Protein 1XD5 (pdb70)

Organism: NCBI:txid91201

Solvent-accessible surface area: 19897 Å² total; per-residue (Å²): 106,21,84,11,80,15,55,113,76,23,95,53,40,23,33,1,47,30,76,35,41,63,0,30,0,28,94,21,0,7,0,4,0,44,26,102,143,87,23,13,53,48,20,50,7,34,66,141,22,72,33,0,22,0,69,1,42,75,35,0,17,0,6,0,41,4,56,109,142,74,41,54,29,15,114,22,86,118,120,112,34,118,12,43,0,0,0,4,85,4,26,20,0,3,0,4,24,120,72,40,80,60,28,41,17,11,143,10,51,58,44,63,106,21,84,11,75,12,52,111,84,25,97,42,42,22,34,1,46,27,79,35,40,64,0,30,0,24,110,21,0,6,0,5,0,42,25,103,143,90,24,14,54,50,22,48,8,35,68,139,26,88,41,0,20,0,72,1,41,74,34,0,16,0,4,0,39,19,56,90,159,67,47,51,25,14,115,18,86,108,145,111,35,104,10,41,0,0,0,6,84,6,27,20,0,3,0,4,26,119,67,28,66,61,34,45,13,12,147,10,48,57,43,69,90,48,98,11,72,13,54,108,80,20,92,49,21,4,3,2,28,21,28,2,22,2,0,16,0,33,111,56,0,14,0,5,0,13,24,19,10,147,60,40,55,47,22,38,12,73,67,139,22,86,44,0,26,0,71,1,42,68,27,0,17,0,7,0,42,21,66,116,151,58,44,51,33,14,124,11,105,107,143,116,26,106,10,25,0,22,0,36,161,59,33,20,0,4,0,39,30,118,81,92,86,66,32,46,18,12,147,12,80,67,130,80,46,96,11,65,15,49,106,74,20,92,48,20,5,2,2,26,20,32,1,20,1,0,17,0,31,104,63,0,13,0,5,0,14,26,19,12,145,60,39,55,47,20,54,18,78,68,117,47,80,45,0,25,0,78,1,41,78,27,0,16,0,6,0,44,17,63,118,158,62,38,51,34,14,124,12,105,97,140,127,32,98,12,35,0,32,0,40,195,59,30,19,0,3,0,37,31,114,84,105,77,67,33,44,16,12,146,12,83,120

CATH classification: 2.90.10.10

Nearest PDB structures (foldseek):
  1xd5-assembly1_A  TM=1.009E+00  e=1.460E-22  Gastrodia elata
  1xd6-assembly1_A  TM=9.966E-01  e=3.045E-19  Gastrodia elata
  8a9m-assembly1_A  TM=9.012E-01  e=3.706E-13  Hippeastrum hybrid cultivar
  1msa-assembly1_C  TM=8.958E-01  e=1.061E-12  Galanthus nivalis
  3dzw-assembly1_A  TM=8.956E-01  e=1.186E-12  Narcissus pseudonarcissus

Radius of gyration: 29.49 Å; Cα contacts (8 Å, |Δi|>4): 1255; chains: 4; bounding box: 64×42×99 Å

B-factor: mean 20.26, std 9.6, range [5.6, 53.27]

Sequence (445 aa):
SDRLNSGHQLDTGGSLAEGGYLFIIQNDCNLVLYDNNRAVWASGTNGKASGCVLKMQNDGNLVIYSGSRAIWASNTNRQNGNYYLILQRDRNVVIYDNSNNAIWATHTNVGNSDRLNSGHQLDTGGSLAEGGYLFIIQNDCNLVLYDNNRAVWASGTNGKASGCVLKMQNDGNLVIYSGSRAIWASNTNRQNGNYYLILQRDRNVVIYDNSNNAIWATHTNVGNSDRLNSGHQLDTGGSLAEGGYLFIIQNDCNLVLYDNNRAVWASGTNGKASGCVLKMQNDGNLVIYSGSRAIWASNTNRQNGNYYLILQRDRNVVIYDNSNNAIWATHTNVGSDRLNSGHQLDTGGSLAEGGYLFIIQNDCNLVLYDNNRAVWASGTNGKASGCVLKMQNDGNLVIYSGSRAIWASNTNRQNGNYYLILQRDRNVVIYDNSNNAIWATHTNV

Structure (mmCIF, N/CA/C/O backbone):
data_1XD5
#
_entry.id   1XD5
#
_cell.length_a   61.087
_cell.length_b   91.488
_cell.length_c   81.132
_cell.angle_alpha   90.00
_cell.angle_beta   90.00
_cell.angle_gamma   90.00
#
_symmetry.space_group_name_H-M   'P 21 21 2'
#
loop_
_entity.id
_entity.type
_entity.pdbx_description
1 polymer 'antifungal protein GAFP-1'
2 non-polymer 'SULFATE ION'
3 water water
#
loop_
_atom_site.group_PDB
_atom_site.id
_atom_site.type_symbol
_atom_site.label_atom_id
_atom_site.label_alt_id
_atom_site.label_comp_id
_atom_site.label_asym_id
_atom_site.label_entity_id
_atom_site.label_seq_id
_atom_site.pdbx_PDB_ins_code
_atom_site.Cartn_x
_atom_site.Cartn_y
_atom_site.Cartn_z
_atom_site.occupancy
_atom_site.B_iso_or_equiv
_atom_site.auth_seq_id
_atom_site.auth_comp_id
_atom_site.auth_asym_id
_atom_site.auth_atom_id
_atom_site.pdbx_PDB_model_num
ATOM 1 N N . SER A 1 1 ? 19.911 -1.772 14.959 1.00 14.50 1 SER A N 1
ATOM 2 C CA . SER A 1 1 ? 20.623 -1.010 16.017 1.00 14.74 1 SER A CA 1
ATOM 3 C C . SER A 1 1 ? 19.715 0.088 16.556 1.00 13.87 1 SER A C 1
ATOM 4 O O . SER A 1 1 ? 18.688 0.394 15.959 1.00 13.59 1 SER A O 1
ATOM 7 N N . ASP A 1 2 ? 20.097 0.669 17.684 1.00 13.39 2 ASP A N 1
ATOM 8 C CA . ASP A 1 2 ? 19.359 1.783 18.264 1.00 13.22 2 ASP A CA 1
ATOM 9 C C . ASP A 1 2 ? 19.970 3.134 17.927 1.00 12.91 2 ASP A C 1
ATOM 10 O O . ASP A 1 2 ? 19.463 4.175 18.344 1.00 12.69 2 ASP A O 1
ATOM 15 N N . ARG A 1 3 ? 21.066 3.129 17.175 1.00 13.38 3 ARG A N 1
ATOM 16 C CA . ARG A 1 3 ? 21.738 4.384 16.870 1.00 13.45 3 ARG A CA 1
ATOM 17 C C . ARG A 1 3 ? 22.361 4.431 15.484 1.00 13.25 3 ARG A C 1
ATOM 18 O O . ARG A 1 3 ? 22.677 3.395 14.887 1.00 13.16 3 ARG A O 1
ATOM 26 N N . LEU A 1 4 ? 22.502 5.649 14.970 1.00 12.91 4 LEU A N 1
ATOM 27 C CA . LEU A 1 4 ? 23.105 5.878 13.666 1.00 12.85 4 LEU A CA 1
ATOM 28 C C . LEU A 1 4 ? 24.189 6.925 13.859 1.00 12.97 4 LEU A C 1
ATOM 29 O O . LEU A 1 4 ? 23.902 8.030 14.317 1.00 12.74 4 LEU A O 1
ATOM 34 N N . ASN A 1 5 ? 25.429 6.575 13.524 1.00 13.23 5 ASN A N 1
ATOM 35 C CA . ASN A 1 5 ? 26.558 7.490 13.709 1.00 13.55 5 ASN A CA 1
ATOM 36 C C . ASN A 1 5 ? 26.703 8.426 12.518 1.00 12.89 5 ASN A C 1
ATOM 37 O O . ASN A 1 5 ? 26.318 8.074 11.410 1.00 12.19 5 ASN A O 1
ATOM 42 N N . SER A 1 6 ? 27.269 9.613 12.744 1.00 12.95 6 SER A N 1
ATOM 43 C CA . SER A 1 6 ? 27.511 10.557 11.646 1.00 13.03 6 SER A CA 1
ATOM 44 C C . SER A 1 6 ? 28.452 9.955 10.611 1.00 13.13 6 SER A C 1
ATOM 45 O O . SER A 1 6 ? 29.363 9.196 10.950 1.00 12.63 6 SER A O 1
ATOM 48 N N . GLY A 1 7 ? 28.204 10.289 9.350 1.00 12.99 7 GLY A N 1
ATOM 49 C CA . GLY A 1 7 ? 28.933 9.719 8.233 1.00 13.19 7 GLY A CA 1
ATOM 50 C C . GLY A 1 7 ? 28.300 8.431 7.753 1.00 13.68 7 GLY A C 1
ATOM 51 O O . GLY A 1 7 ? 28.805 7.791 6.821 1.00 13.50 7 GLY A O 1
ATOM 52 N N . HIS A 1 8 ? 27.202 8.038 8.401 1.00 13.71 8 HIS A N 1
ATOM 53 C CA . HIS A 1 8 ? 26.483 6.819 8.040 1.00 14.23 8 HIS A CA 1
ATOM 54 C C . HIS A 1 8 ? 25.023 7.121 7.711 1.00 13.63 8 HIS A C 1
ATOM 55 O O . HIS A 1 8 ? 24.514 8.198 8.025 1.00 12.70 8 HIS A O 1
ATOM 62 N N . GLN A 1 9 ? 24.369 6.165 7.065 1.00 13.50 9 GLN A N 1
ATOM 63 C CA . GLN A 1 9 ? 23.002 6.365 6.620 1.00 13.91 9 GLN A CA 1
ATOM 64 C C . GLN A 1 9 ? 22.158 5.130 6.835 1.00 13.60 9 GLN A C 1
ATOM 65 O O . GLN A 1 9 ? 22.678 4.014 6.945 1.00 13.01 9 GLN A O 1
ATOM 71 N N . LEU A 1 10 ? 20.849 5.335 6.930 1.00 13.02 10 LEU A N 1
ATOM 72 C CA . LEU A 1 10 ? 19.938 4.211 6.861 1.00 13.25 10 LEU A CA 1
ATOM 73 C C . LEU A 1 10 ? 19.469 4.132 5.423 1.00 13.32 10 LEU A C 1
ATOM 74 O O . LEU A 1 10 ? 19.064 5.140 4.845 1.00 12.54 10 LEU A O 1
ATOM 79 N N . ASP A 1 11 ? 19.537 2.938 4.845 1.00 13.33 11 ASP A N 1
ATOM 80 C CA . ASP A 1 11 ? 18.996 2.720 3.513 1.00 14.42 11 ASP A CA 1
ATOM 81 C C . ASP A 1 11 ? 17.479 2.680 3.618 1.00 13.70 11 ASP A C 1
ATOM 82 O O . ASP A 1 11 ? 16.922 2.685 4.720 1.00 12.88 11 ASP A O 1
ATOM 87 N N . THR A 1 12 ? 16.813 2.654 2.469 1.00 13.02 12 THR A N 1
ATOM 88 C CA . THR A 1 12 ? 15.357 2.630 2.432 1.00 12.51 12 THR A CA 1
ATOM 89 C C . THR A 1 12 ? 14.791 1.481 3.253 1.00 12.18 12 THR A C 1
ATOM 90 O O . THR A 1 12 ? 15.199 0.343 3.083 1.00 12.14 12 THR A O 1
ATOM 94 N N . GLY A 1 13 ? 13.848 1.795 4.138 1.00 11.84 13 GLY A N 1
ATOM 95 C CA . GLY A 1 13 ? 13.224 0.800 4.995 1.00 11.32 13 GLY A CA 1
ATOM 96 C C . GLY A 1 13 ? 14.075 0.483 6.211 1.00 11.11 13 GLY A C 1
ATOM 97 O O . GLY A 1 13 ? 13.651 -0.270 7.086 1.00 11.27 13 GLY A O 1
ATOM 98 N N . GLY A 1 14 ? 15.276 1.055 6.255 1.00 10.31 14 GLY A N 1
ATOM 99 C CA . GLY A 1 14 ? 16.170 0.914 7.385 1.00 10.01 14 GLY A CA 1
ATOM 100 C C . GLY A 1 14 ? 15.640 1.646 8.597 1.00 9.47 14 GLY A C 1
ATOM 101 O O . GLY A 1 14 ? 14.849 2.569 8.463 1.00 9.72 14 GLY A O 1
ATOM 102 N N . SER A 1 15 ? 16.077 1.235 9.780 1.00 8.92 15 SER A N 1
ATOM 103 C CA . SER A 1 15 ? 15.496 1.760 10.999 1.00 8.86 15 SER A CA 1
ATOM 104 C C . SER A 1 15 ? 16.407 1.688 12.204 1.00 8.60 15 SER A C 1
ATOM 105 O O . SER A 1 15 ? 17.397 0.937 12.240 1.00 8.80 15 SER A O 1
ATOM 108 N N . LEU A 1 16 ? 16.054 2.493 13.194 1.00 8.24 16 LEU A N 1
ATOM 109 C CA . LEU A 1 16 ? 16.546 2.323 14.537 1.00 8.57 16 LEU A CA 1
ATOM 110 C C . LEU A 1 16 ? 15.429 1.632 15.297 1.00 8.56 16 LEU A C 1
ATOM 111 O O . LEU A 1 16 ? 14.252 1.910 15.058 1.00 8.12 16 LEU A O 1
ATOM 116 N N . ALA A 1 17 ? 15.793 0.733 16.197 1.00 8.02 17 ALA A N 1
ATOM 117 C CA . ALA A 1 17 ? 14.804 0.015 16.975 1.00 9.23 17 ALA A CA 1
ATOM 118 C C . ALA A 1 17 ? 15.236 -0.084 18.432 1.00 9.78 17 ALA A C 1
ATOM 119 O O . ALA A 1 17 ? 16.421 -0.236 18.730 1.00 9.29 17 ALA A O 1
ATOM 121 N N . GLU A 1 18 ? 14.264 0.014 19.327 1.00 10.07 18 GLU A N 1
ATOM 122 C CA . GLU A 1 18 ? 14.487 -0.171 20.752 1.00 11.53 18 GLU A CA 1
ATOM 123 C C . GLU A 1 18 ? 13.187 -0.714 21.319 1.00 11.02 18 GLU A C 1
ATOM 124 O O . GLU A 1 18 ? 12.207 0.016 21.436 1.00 10.50 18 GLU A O 1
ATOM 130 N N . GLY A 1 19 ? 13.171 -2.008 21.629 1.00 11.08 19 GLY A N 1
ATOM 131 C CA . GLY A 1 19 ? 11.969 -2.660 22.102 1.00 10.56 19 GLY A CA 1
ATOM 132 C C . GLY A 1 19 ? 10.853 -2.496 21.095 1.00 10.22 19 GLY A C 1
ATOM 133 O O . GLY A 1 19 ? 11.015 -2.864 19.937 1.00 10.64 19 GLY A O 1
ATOM 134 N N . GLY A 1 20 ? 9.734 -1.923 21.534 1.00 9.79 20 GLY A N 1
ATOM 135 C CA . GLY A 1 20 ? 8.585 -1.695 20.671 1.00 9.35 20 GLY A CA 1
ATOM 136 C C . GLY A 1 20 ? 8.639 -0.392 19.888 1.00 9.58 20 GLY A C 1
ATOM 137 O O . GLY A 1 20 ? 7.678 -0.042 19.201 1.00 9.12 20 GLY A O 1
ATOM 138 N N . TYR A 1 21 ? 9.750 0.341 20.008 1.00 9.29 21 TYR A N 1
ATOM 139 C CA . TYR A 1 21 ? 9.912 1.597 19.278 1.00 9.23 21 TYR A CA 1
ATOM 140 C C . TYR A 1 21 ? 10.679 1.394 17.989 1.00 9.54 21 TYR A C 1
ATOM 141 O O . TYR A 1 21 ? 11.708 0.709 17.952 1.00 9.33 21 TYR A O 1
ATOM 150 N N . LEU A 1 22 ? 10.171 2.015 16.928 1.00 9.82 22 LEU A N 1
ATOM 151 C CA . LEU A 1 22 ? 10.743 1.865 15.607 1.00 9.65 22 LEU A CA 1
ATOM 152 C C . LEU A 1 22 ? 10.809 3.228 14.952 1.00 9.10 22 LEU A C 1
ATOM 153 O O . LEU A 1 22 ? 9.783 3.888 14.801 1.00 8.98 22 LEU A O 1
ATOM 158 N N . PHE A 1 23 ? 12.012 3.634 14.557 1.00 8.50 23 PHE A N 1
ATOM 159 C CA . PHE A 1 23 ? 12.215 4.906 13.868 1.00 8.37 23 PHE A CA 1
ATOM 160 C C . PHE A 1 23 ? 12.727 4.557 12.490 1.00 8.24 23 PHE A C 1
ATOM 161 O O . PHE A 1 23 ? 13.867 4.102 12.339 1.00 7.42 23 PHE A O 1
ATOM 169 N N . ILE A 1 24 ? 11.877 4.762 11.489 1.00 8.09 24 ILE A N 1
ATOM 170 C CA . ILE A 1 24 ? 12.102 4.165 10.181 1.00 8.17 24 ILE A CA 1
ATOM 171 C C . ILE A 1 24 ? 11.985 5.180 9.036 1.00 8.09 24 ILE A C 1
ATOM 172 O O . ILE A 1 24 ? 11.081 6.012 9.008 1.00 7.87 24 ILE A O 1
ATOM 177 N N . ILE A 1 25 ? 12.928 5.116 8.101 1.00 8.61 25 ILE A N 1
ATOM 178 C CA . ILE A 1 25 ? 12.784 5.878 6.863 1.00 8.69 25 ILE A CA 1
ATOM 179 C C . ILE A 1 25 ? 12.096 4.982 5.829 1.00 9.01 25 ILE A C 1
ATOM 180 O O . ILE A 1 25 ? 12.632 3.958 5.40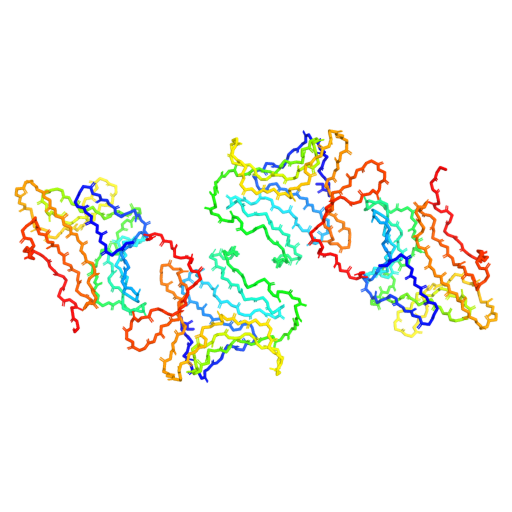0 1.00 8.98 25 ILE A O 1
ATOM 185 N N . GLN A 1 26 ? 10.882 5.359 5.460 1.00 8.75 26 GLN A N 1
ATOM 186 C CA . GLN A 1 26 ? 10.044 4.488 4.660 1.00 9.20 26 GLN A CA 1
ATOM 187 C C . GLN A 1 26 ? 10.266 4.673 3.177 1.00 9.33 26 GLN A C 1
ATOM 188 O O . GLN A 1 26 ? 10.806 5.692 2.738 1.00 8.73 26 GLN A O 1
ATOM 194 N N . ASN A 1 27 ? 9.837 3.671 2.413 1.00 9.42 27 ASN A N 1
ATOM 195 C CA . ASN A 1 27 ? 9.854 3.742 0.962 1.00 10.45 27 ASN A CA 1
ATOM 196 C C . ASN A 1 27 ? 9.015 4.897 0.404 1.00 10.06 27 ASN A C 1
ATOM 197 O O . ASN A 1 27 ? 9.267 5.360 -0.708 1.00 9.69 27 ASN A O 1
ATOM 202 N N . ASP A 1 28 ? 8.021 5.353 1.166 1.00 9.9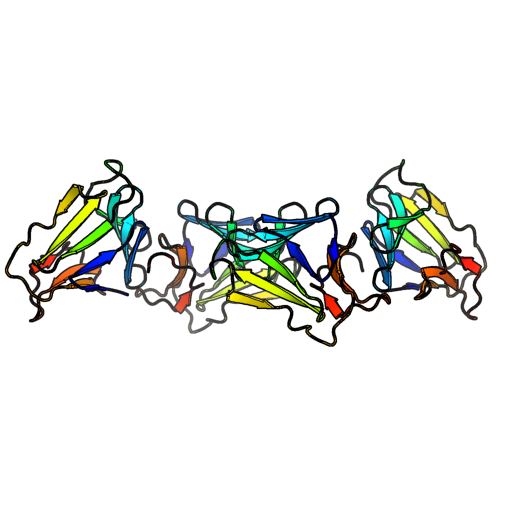3 28 ASP A N 1
ATOM 203 C CA . ASP A 1 28 ? 7.228 6.506 0.734 1.00 9.82 28 ASP A CA 1
ATOM 204 C C . ASP A 1 28 ? 7.896 7.842 1.105 1.00 9.93 28 ASP A C 1
ATOM 205 O O . ASP A 1 28 ? 7.309 8.911 0.900 1.00 8.96 28 ASP A O 1
ATOM 210 N N . CYS A 1 29 ? 9.119 7.758 1.640 1.00 9.67 29 CYS A N 1
ATOM 211 C CA . CYS A 1 29 ? 9.931 8.916 2.057 1.00 10.49 29 CYS A CA 1
ATOM 212 C C . CYS A 1 29 ? 9.477 9.625 3.336 1.00 9.80 29 CYS A C 1
ATOM 213 O O . CYS A 1 29 ? 9.999 10.693 3.682 1.00 9.69 29 CYS A O 1
ATOM 216 N N . ASN A 1 30 ? 8.520 9.027 4.044 1.00 8.94 30 ASN A N 1
ATOM 217 C CA . ASN A 1 30 ? 8.135 9.516 5.360 1.00 8.68 30 ASN A CA 1
ATOM 218 C C . ASN A 1 30 ? 9.105 8.968 6.385 1.00 8.84 30 ASN A C 1
ATOM 219 O O . ASN A 1 30 ? 9.445 7.783 6.349 1.00 9.68 30 ASN A O 1
ATOM 224 N N . LEU A 1 31 ? 9.561 9.826 7.289 1.00 8.62 31 LEU A N 1
ATOM 225 C CA . LEU A 1 31 ? 10.377 9.396 8.410 1.00 8.67 31 LEU A CA 1
ATOM 226 C C . LEU A 1 31 ? 9.436 9.310 9.610 1.00 8.72 31 LEU A C 1
ATOM 227 O O . LEU A 1 31 ? 8.826 10.307 9.996 1.00 8.78 31 LEU A O 1
ATOM 232 N N . VAL A 1 32 ? 9.285 8.116 10.174 1.00 8.36 32 VAL A N 1
ATOM 233 C CA . VAL A 1 32 ? 8.229 7.885 11.156 1.00 8.93 32 VAL A CA 1
ATOM 234 C C . VAL A 1 32 ? 8.720 7.177 12.415 1.00 9.13 32 VAL A C 1
ATOM 235 O O . VAL A 1 32 ? 9.489 6.220 12.342 1.00 9.46 32 VAL A O 1
ATOM 239 N N . LEU A 1 33 ? 8.250 7.659 13.563 1.00 9.24 33 LEU A N 1
ATOM 240 C CA . LEU A 1 33 ? 8.415 6.951 14.821 1.00 8.99 33 LEU A CA 1
ATOM 241 C C . LEU A 1 33 ? 7.144 6.159 15.151 1.00 9.30 33 LEU A C 1
ATOM 242 O O . LEU A 1 33 ? 6.057 6.737 15.288 1.00 9.21 33 LEU A O 1
ATOM 247 N N . TYR A 1 34 ? 7.279 4.838 15.263 1.00 9.70 34 TYR A N 1
ATOM 248 C CA . TYR A 1 34 ? 6.171 3.998 15.703 1.00 9.95 34 TYR A CA 1
ATOM 249 C C . TYR A 1 34 ? 6.352 3.542 17.134 1.00 10.46 34 TYR A C 1
ATOM 250 O O . TYR A 1 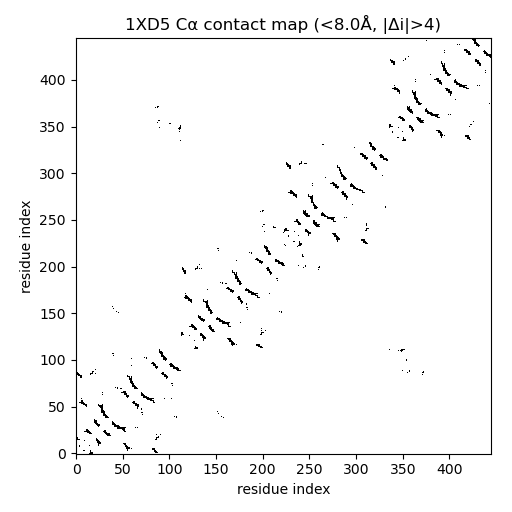34 ? 7.435 3.125 17.530 1.00 10.89 34 TYR A O 1
ATOM 259 N N . ASP A 1 35 ? 5.267 3.601 17.891 1.00 10.45 35 ASP A N 1
ATOM 260 C CA . ASP A 1 35 ? 5.240 3.097 19.249 1.00 11.43 35 ASP A CA 1
ATOM 261 C C . ASP A 1 35 ? 4.330 1.869 19.218 1.00 12.23 35 ASP A C 1
ATOM 262 O O . ASP A 1 35 ? 3.098 1.994 19.159 1.00 12.20 35 ASP A O 1
ATOM 267 N N . ASN A 1 36 ? 4.939 0.690 19.213 1.00 12.44 36 ASN A N 1
ATOM 268 C CA . ASN A 1 36 ? 4.187 -0.551 19.043 1.00 13.48 36 ASN A CA 1
ATOM 269 C C . ASN A 1 36 ? 3.171 -0.466 17.904 1.00 13.23 36 ASN A C 1
ATOM 270 O O . ASN A 1 36 ? 1.966 -0.657 18.111 1.00 13.32 36 ASN A O 1
ATOM 275 N N . ASN A 1 37 ? 3.687 -0.135 16.714 1.00 12.69 37 ASN A N 1
ATOM 276 C CA . ASN A 1 37 ? 2.933 -0.031 15.460 1.00 13.22 37 ASN A CA 1
ATOM 277 C C . ASN A 1 37 ? 2.023 1.193 15.301 1.00 12.67 37 ASN A C 1
ATOM 278 O O . ASN A 1 37 ? 1.348 1.335 14.285 1.00 12.70 37 ASN A O 1
ATOM 283 N N . ARG A 1 38 ? 2.013 2.079 16.285 1.00 11.89 38 ARG A N 1
ATOM 284 C CA . ARG A 1 38 ? 1.209 3.299 16.180 1.00 11.46 38 ARG A CA 1
ATOM 285 C C . ARG A 1 38 ? 2.131 4.483 15.904 1.00 11.29 38 ARG A C 1
ATOM 286 O O . ARG A 1 38 ? 3.080 4.722 16.663 1.00 10.92 38 ARG A O 1
ATOM 294 N N . ALA A 1 39 ? 1.863 5.212 14.818 1.00 10.56 39 ALA A N 1
ATOM 295 C CA . ALA A 1 39 ? 2.677 6.385 14.450 1.00 11.13 39 ALA A CA 1
ATOM 296 C C . ALA A 1 39 ? 2.507 7.513 15.464 1.00 10.95 39 ALA A C 1
ATOM 297 O O . ALA A 1 39 ? 1.384 7.970 15.699 1.00 11.25 39 ALA A O 1
ATOM 299 N N . VAL A 1 40 ? 3.608 7.963 16.066 1.00 10.60 40 VAL A N 1
ATOM 300 C CA . VAL A 1 40 ? 3.534 9.043 17.051 1.00 10.45 40 VAL A CA 1
ATOM 301 C C . VAL A 1 40 ? 4.270 10.324 16.636 1.00 10.48 40 VAL A C 1
ATOM 302 O O . VAL A 1 40 ? 4.133 11.374 17.287 1.00 9.92 40 VAL A O 1
ATOM 306 N N . TRP A 1 41 ? 5.039 10.225 15.553 1.00 9.81 41 TRP A N 1
ATOM 307 C CA . TRP A 1 41 ? 5.841 11.331 15.044 1.00 10.15 41 TRP A CA 1
ATOM 308 C C . TRP A 1 41 ? 6.191 11.013 13.609 1.00 9.85 41 TRP A C 1
ATOM 309 O O . TRP A 1 41 ? 6.503 9.871 13.283 1.00 9.66 41 TRP A O 1
ATOM 320 N N . ALA A 1 42 ? 6.140 12.025 12.747 1.00 10.36 42 ALA A N 1
ATOM 321 C CA . ALA A 1 42 ? 6.553 11.858 11.362 1.00 10.45 42 ALA A CA 1
ATOM 322 C C . ALA A 1 42 ? 7.075 13.155 10.785 1.00 10.97 42 ALA A C 1
ATOM 323 O O . ALA A 1 42 ? 6.665 14.245 11.207 1.00 11.02 42 ALA A O 1
ATOM 325 N N . SER A 1 43 ? 7.987 13.036 9.820 1.00 10.34 43 SER A N 1
ATOM 326 C CA . SER A 1 43 ? 8.497 14.201 9.112 1.00 10.68 43 SER A CA 1
ATOM 327 C C . SER A 1 43 ? 7.415 14.794 8.199 1.00 10.76 43 SER A C 1
ATOM 328 O O . SER A 1 43 ? 7.482 15.968 7.831 1.00 10.88 43 SER A O 1
ATOM 331 N N . GLY A 1 44 ? 6.435 13.970 7.833 1.00 10.67 44 GLY A N 1
ATOM 332 C CA . GLY A 1 44 ? 5.339 14.387 6.974 1.00 11.04 44 GLY A CA 1
ATOM 333 C C . GLY A 1 44 ? 5.768 14.529 5.527 1.00 11.35 44 GLY A C 1
ATOM 334 O O . GLY A 1 44 ? 5.250 15.379 4.804 1.00 11.63 44 GLY A O 1
ATOM 335 N N . THR A 1 45 ? 6.707 13.689 5.095 1.00 11.06 45 THR A N 1
ATOM 336 C CA . THR A 1 45 ? 7.257 13.799 3.745 1.00 10.92 45 THR A CA 1
ATOM 337 C C . THR A 1 45 ? 6.873 12.613 2.867 1.00 11.15 45 THR A C 1
ATOM 338 O O . THR A 1 45 ? 7.534 12.347 1.855 1.00 11.26 45 THR A O 1
ATOM 342 N N . ASN A 1 46 ? 5.834 11.881 3.273 1.00 11.09 46 ASN A N 1
ATOM 343 C CA . ASN A 1 46 ? 5.279 10.816 2.437 1.00 11.61 46 ASN A CA 1
ATOM 344 C C . ASN A 1 46 ? 4.911 11.380 1.070 1.00 12.15 46 ASN A C 1
ATOM 345 O O . ASN A 1 46 ? 4.292 12.452 0.979 1.00 11.63 46 ASN A O 1
ATOM 350 N N . GLY A 1 47 ? 5.324 10.679 0.021 1.00 12.11 47 GLY A N 1
ATOM 351 C CA . GLY A 1 47 ? 4.952 11.051 -1.328 1.00 13.55 47 GLY A CA 1
ATOM 352 C C . GLY A 1 47 ? 5.820 12.112 -1.983 1.00 14.24 47 GLY A C 1
ATOM 353 O O . GLY A 1 47 ? 5.594 12.421 -3.150 1.00 14.20 47 GLY A O 1
ATOM 354 N N . LYS A 1 48 ? 6.804 12.659 -1.261 1.00 14.36 48 LYS A N 1
ATOM 355 C CA . LYS A 1 48 ? 7.703 13.678 -1.839 1.00 15.40 48 LYS A CA 1
ATOM 356 C C . LYS A 1 48 ? 8.620 13.070 -2.891 1.00 15.85 48 LYS A C 1
ATOM 357 O O . LYS A 1 48 ? 9.058 13.744 -3.828 1.00 16.32 48 LYS A O 1
ATOM 363 N N . ALA A 1 49 ? 8.907 11.787 -2.710 1.00 15.93 49 ALA A N 1
ATOM 364 C CA . ALA A 1 49 ? 9.729 11.003 -3.615 1.00 16.82 49 ALA A CA 1
ATOM 365 C C . ALA A 1 49 ? 9.625 9.571 -3.101 1.00 17.30 49 ALA A C 1
ATOM 366 O O . ALA A 1 49 ? 8.827 9.297 -2.202 1.00 17.80 49 ALA A O 1
ATOM 368 N N . SER A 1 50 ? 10.429 8.668 -3.651 1.00 17.79 50 SER A N 1
ATOM 369 C CA . SER A 1 50 ? 10.489 7.302 -3.152 1.00 18.30 50 SER A CA 1
ATOM 370 C C . SER A 1 50 ? 11.948 6.840 -3.052 1.00 17.86 50 SER A C 1
ATOM 371 O O . SER A 1 50 ? 12.858 7.504 -3.554 1.00 17.93 50 SER A O 1
ATOM 374 N N . GLY A 1 51 ? 12.164 5.717 -2.374 1.00 17.51 51 GLY A N 1
ATOM 375 C CA . GLY A 1 51 ? 13.498 5.162 -2.249 1.00 16.74 51 GLY A CA 1
ATOM 376 C C . GLY A 1 51 ? 14.415 6.066 -1.450 1.00 15.85 51 GLY A C 1
ATOM 377 O O . GLY A 1 51 ? 15.593 6.197 -1.779 1.00 15.82 51 GLY A O 1
ATOM 378 N N . CYS A 1 52 ? 13.874 6.683 -0.401 1.00 14.56 52 CYS A N 1
ATOM 379 C CA . CYS A 1 52 ? 14.644 7.619 0.412 1.00 14.39 52 CYS A CA 1
ATOM 380 C C . CYS A 1 52 ? 15.614 6.946 1.352 1.00 13.48 52 CYS A C 1
ATOM 381 O O . CYS A 1 52 ? 15.423 5.805 1.750 1.00 12.94 52 CYS A O 1
ATOM 384 N N . VAL A 1 53 ? 16.648 7.691 1.713 1.00 13.18 53 VAL A N 1
ATOM 385 C CA . VAL A 1 53 ? 17.618 7.257 2.708 1.00 12.38 53 VAL A CA 1
ATOM 386 C C . VAL A 1 53 ? 17.727 8.349 3.771 1.00 12.14 53 VAL A C 1
ATOM 387 O O . VAL A 1 53 ? 17.338 9.497 3.534 1.00 11.78 53 VAL A O 1
ATOM 391 N N . L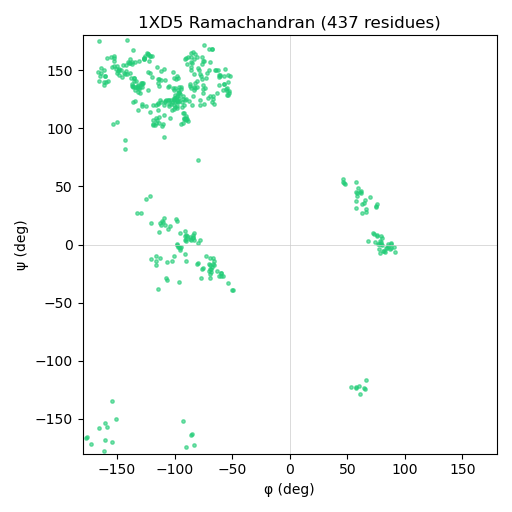EU A 1 54 ? 18.227 7.987 4.945 1.00 11.24 54 LEU A N 1
ATOM 392 C CA . LEU A 1 54 ? 18.350 8.924 6.034 1.00 11.11 54 LEU A CA 1
ATOM 393 C C . LEU A 1 54 ? 19.831 9.034 6.374 1.00 11.42 54 LEU A C 1
ATOM 394 O O . LEU A 1 54 ? 20.459 8.036 6.714 1.00 10.19 54 LEU A O 1
ATOM 399 N N . LYS A 1 55 ? 20.378 10.239 6.256 1.00 11.24 55 LYS A N 1
ATOM 400 C CA . LYS A 1 55 ? 21.805 10.453 6.468 1.00 12.40 55 LYS A CA 1
ATOM 401 C C . LYS A 1 55 ? 22.044 11.278 7.722 1.00 11.69 55 LYS A C 1
ATOM 402 O O . LYS A 1 55 ? 21.554 12.393 7.826 1.00 11.00 55 LYS A O 1
ATOM 408 N N . MET A 1 56 ? 22.811 10.727 8.658 1.00 11.47 56 MET A N 1
ATOM 409 C CA . MET A 1 56 ? 23.291 11.476 9.804 1.00 11.56 56 MET A CA 1
ATOM 410 C C . MET A 1 56 ? 24.626 12.057 9.352 1.00 11.72 56 MET A C 1
ATOM 411 O O . MET A 1 56 ? 25.604 11.323 9.201 1.00 11.68 56 MET A O 1
ATOM 416 N N . GLN A 1 57 ? 24.652 13.364 9.111 1.00 11.46 57 GLN A N 1
ATOM 417 C CA . GLN A 1 57 ? 25.827 14.018 8.542 1.00 11.85 57 GLN A CA 1
ATOM 418 C C . GLN A 1 57 ? 26.854 14.434 9.589 1.00 11.56 57 GLN A C 1
ATOM 419 O O . GLN A 1 57 ? 26.535 14.629 10.763 1.00 10.63 57 GLN A O 1
ATOM 425 N N . ASN A 1 58 ? 28.094 14.578 9.135 1.00 12.37 58 ASN A N 1
ATOM 426 C CA . ASN A 1 58 ? 29.192 15.026 9.981 1.00 13.65 58 ASN A CA 1
ATOM 427 C C . ASN A 1 58 ? 29.056 16.466 10.469 1.00 13.06 58 ASN A C 1
ATOM 428 O O . ASN A 1 58 ? 29.715 16.861 11.425 1.00 13.17 58 ASN A O 1
ATOM 433 N N . ASP A 1 59 ? 28.198 17.249 9.826 1.00 13.13 59 ASP A N 1
ATOM 434 C CA . ASP A 1 59 ? 27.952 18.616 10.302 1.00 12.91 59 ASP A CA 1
ATOM 435 C C . ASP A 1 59 ? 26.800 18.693 11.305 1.00 12.94 59 ASP A C 1
ATOM 436 O O . ASP A 1 59 ? 26.410 19.780 11.735 1.00 13.29 59 ASP A O 1
ATOM 441 N N . GLY A 1 60 ? 26.268 17.532 11.679 1.00 12.38 60 GLY A N 1
ATOM 442 C CA . GLY A 1 60 ? 25.231 17.455 12.691 1.00 11.80 60 GLY A CA 1
ATOM 443 C C . GLY A 1 60 ? 23.828 17.538 12.127 1.00 11.02 60 GLY A C 1
ATOM 444 O O . GLY A 1 60 ? 22.852 17.469 12.876 1.00 10.42 60 GLY A O 1
ATOM 445 N N . ASN A 1 61 ? 23.729 17.715 10.815 1.00 10.95 61 ASN A N 1
ATOM 446 C CA . ASN A 1 61 ? 22.430 17.760 10.144 1.00 11.00 61 ASN A CA 1
ATOM 447 C C . ASN A 1 61 ? 21.908 16.356 9.869 1.00 10.81 61 ASN A C 1
ATOM 448 O O . ASN A 1 61 ? 22.669 15.473 9.468 1.00 11.14 61 ASN A O 1
ATOM 453 N N . LEU A 1 62 ? 20.610 16.157 10.071 1.00 10.36 62 LEU A N 1
ATOM 454 C CA . LEU A 1 62 ? 19.971 14.886 9.737 1.00 10.08 62 LEU A CA 1
ATOM 455 C C . LEU A 1 62 ? 19.116 15.130 8.517 1.00 9.87 62 LEU A C 1
ATOM 456 O O . LEU A 1 62 ? 18.226 15.982 8.541 1.00 10.08 62 LEU A O 1
ATOM 461 N N . VAL A 1 63 ? 19.371 14.386 7.453 1.00 9.99 63 VAL A N 1
ATOM 462 C CA . VAL A 1 63 ? 18.785 14.735 6.173 1.00 10.20 63 VAL A CA 1
ATOM 463 C C . VAL A 1 63 ? 18.212 13.527 5.478 1.00 10.25 63 VAL A C 1
ATOM 464 O O . VAL A 1 63 ? 18.846 12.473 5.419 1.00 10.38 63 VAL A O 1
ATOM 468 N N . ILE A 1 64 ? 17.010 13.695 4.932 1.00 10.32 64 ILE A N 1
ATOM 469 C CA . ILE A 1 64 ? 16.418 12.678 4.083 1.00 10.38 64 ILE A CA 1
ATOM 470 C C . ILE A 1 64 ? 16.791 13.000 2.641 1.00 11.12 64 ILE A C 1
ATOM 471 O O . ILE A 1 64 ? 16.565 14.121 2.178 1.00 10.30 64 ILE A O 1
ATOM 476 N N . TYR A 1 65 ? 17.349 12.014 1.942 1.00 12.25 65 TYR A N 1
ATOM 477 C CA . TYR A 1 65 ? 17.672 12.153 0.520 1.00 14.37 65 TYR A CA 1
ATOM 478 C C . TYR A 1 65 ? 16.949 11.104 -0.294 1.00 14.89 65 TYR A C 1
ATOM 479 O O . TYR A 1 65 ? 16.728 9.995 0.180 1.00 14.81 65 TYR A O 1
ATOM 488 N N . SER A 1 66 ? 16.597 11.455 -1.527 1.00 16.39 66 SER A N 1
ATOM 489 C CA . SER A 1 66 ? 16.182 10.463 -2.515 1.00 17.76 66 SER A CA 1
ATOM 490 C C . SER A 1 66 ? 17.200 10.600 -3.631 1.00 18.70 66 SER A C 1
ATOM 491 O O . SER A 1 66 ? 17.205 11.596 -4.353 1.00 18.73 66 SER A O 1
ATOM 494 N N . GLY A 1 67 ? 18.100 9.627 -3.740 1.00 19.82 67 GLY A N 1
ATOM 495 C CA . GLY A 1 67 ? 19.260 9.788 -4.604 1.00 21.23 67 GLY A CA 1
ATOM 496 C C . GLY A 1 67 ? 20.028 11.018 -4.163 1.00 22.11 67 GLY A C 1
ATOM 497 O O . GLY A 1 67 ? 20.394 11.132 -2.990 1.00 22.58 67 GLY A O 1
ATOM 498 N N . SER A 1 68 ? 20.239 11.961 -5.080 1.00 22.83 68 SER A N 1
ATOM 499 C CA . SER A 1 68 ? 20.974 13.189 -4.759 1.00 23.45 68 SER A CA 1
ATOM 500 C C . SER A 1 68 ? 20.081 14.351 -4.286 1.00 23.17 68 SER A C 1
ATOM 501 O O . SER A 1 68 ? 20.583 15.385 -3.841 1.00 23.75 68 SER A O 1
ATOM 504 N N . ARG A 1 69 ? 18.767 14.180 -4.373 1.00 22.89 69 ARG A N 1
ATOM 505 C CA . ARG A 1 69 ? 17.827 15.245 -4.003 1.00 22.09 69 ARG A CA 1
ATOM 506 C C . ARG A 1 69 ? 17.554 15.264 -2.501 1.00 20.34 69 ARG A C 1
ATOM 507 O O . ARG A 1 69 ? 17.196 14.237 -1.933 1.00 19.65 69 ARG A O 1
ATOM 515 N N . ALA A 1 70 ? 17.715 16.433 -1.879 1.00 18.43 70 ALA A N 1
ATOM 516 C CA . ALA A 1 70 ? 17.350 16.651 -0.482 1.00 17.29 70 ALA A CA 1
ATOM 517 C C . ALA A 1 70 ? 15.840 16.775 -0.352 1.00 16.01 70 ALA A C 1
ATOM 518 O O . ALA A 1 70 ? 15.201 17.453 -1.158 1.00 16.02 70 ALA A O 1
ATOM 520 N N . ILE A 1 71 ? 15.275 16.134 0.666 1.00 14.43 71 ILE A N 1
ATOM 521 C CA . ILE A 1 71 ? 13.824 16.116 0.866 1.00 13.31 71 ILE A CA 1
ATOM 522 C C . ILE A 1 71 ? 13.407 16.852 2.141 1.00 12.65 71 ILE A C 1
ATOM 523 O O . ILE A 1 71 ? 12.377 17.531 2.171 1.00 11.91 71 ILE A O 1
ATOM 528 N N . TRP A 1 72 ? 14.206 16.695 3.192 1.00 11.33 72 TRP A N 1
ATOM 529 C CA . TRP A 1 72 ? 13.870 17.204 4.515 1.00 10.89 72 TRP A CA 1
ATOM 530 C C . TRP A 1 72 ? 15.151 17.197 5.335 1.00 10.61 72 TRP A C 1
ATOM 531 O O . TRP A 1 72 ? 16.030 16.366 5.104 1.00 10.39 72 TRP A O 1
ATOM 542 N N . ALA A 1 73 ? 15.239 18.107 6.299 1.00 10.06 73 ALA A N 1
ATOM 543 C CA . ALA A 1 73 ? 16.403 18.185 7.172 1.00 10.12 73 ALA A CA 1
ATOM 544 C C . ALA A 1 73 ? 16.007 18.666 8.561 1.00 10.10 73 ALA A C 1
ATOM 545 O O . ALA A 1 73 ? 15.049 19.428 8.723 1.00 9.04 73 ALA A O 1
ATOM 547 N N . SER A 1 74 ? 16.763 18.214 9.559 1.00 10.33 74 SER A N 1
ATOM 548 C CA . SER A 1 74 ? 16.585 18.679 10.927 1.00 10.32 74 SER A CA 1
ATOM 549 C C . SER A 1 74 ? 17.014 20.140 11.032 1.00 10.61 74 SER A C 1
ATOM 550 O O . SER A 1 74 ? 16.581 20.840 11.938 1.00 10.96 74 SER A O 1
ATOM 553 N N . ASN A 1 75 ? 17.837 20.594 10.084 1.00 11.16 75 ASN A N 1
ATOM 554 C CA . ASN A 1 75 ? 18.374 21.966 10.069 1.00 11.75 75 ASN A CA 1
ATOM 555 C C . ASN A 1 75 ? 19.246 22.252 11.288 1.00 11.81 75 ASN A C 1
ATOM 556 O O . ASN A 1 75 ? 19.255 23.364 11.823 1.00 12.15 75 ASN A O 1
ATOM 561 N N . THR A 1 76 ? 19.970 21.229 11.727 1.00 11.92 76 THR A N 1
ATOM 562 C CA . THR A 1 76 ? 20.829 21.336 12.898 1.00 11.97 76 THR A CA 1
ATOM 563 C C . THR A 1 76 ? 22.299 21.316 12.486 1.00 12.84 76 THR A C 1
ATOM 564 O O . THR A 1 76 ? 23.176 20.976 13.293 1.00 13.79 76 THR A O 1
ATOM 568 N N . ASN A 1 77 ? 22.558 21.673 11.229 1.00 13.20 77 ASN A N 1
ATOM 569 C CA . ASN A 1 77 ? 23.926 21.832 10.724 1.00 14.59 77 ASN A CA 1
ATOM 570 C C . ASN A 1 77 ? 24.727 22.796 11.597 1.00 14.76 77 ASN A C 1
ATOM 571 O O . ASN A 1 77 ? 24.231 23.840 12.006 1.00 14.31 77 ASN A O 1
ATOM 576 N N . ARG A 1 78 ? 25.956 22.401 11.910 1.00 15.02 78 ARG A N 1
ATOM 577 C CA . ARG A 1 78 ? 26.877 23.224 12.679 1.00 15.23 78 ARG A CA 1
ATOM 578 C C . ARG A 1 78 ? 28.292 22.850 12.237 1.00 15.06 78 ARG A C 1
ATOM 579 O O . ARG A 1 78 ? 28.498 22.463 11.092 1.00 15.02 78 ARG A O 1
ATOM 587 N N . GLN A 1 79 ? 29.263 22.960 13.129 1.00 15.35 79 GLN A N 1
ATOM 588 C CA . GLN A 1 79 ? 30.630 22.560 12.802 1.00 16.23 79 GLN A CA 1
ATOM 589 C C . GLN A 1 79 ? 30.724 21.039 12.678 1.00 15.73 79 GLN A C 1
ATOM 590 O O . GLN A 1 79 ? 29.969 20.299 13.321 1.00 15.11 79 GLN A O 1
ATOM 596 N N . ASN A 1 80 ? 31.644 20.577 11.840 1.00 15.55 80 ASN A N 1
ATOM 597 C CA . ASN A 1 80 ? 31.885 19.149 11.702 1.00 15.68 80 ASN A CA 1
ATOM 598 C C . ASN A 1 80 ? 32.317 18.542 13.024 1.00 15.29 80 ASN A C 1
ATOM 599 O O . ASN A 1 80 ? 33.002 19.183 13.822 1.00 14.61 80 ASN A O 1
ATOM 604 N N . GLY A 1 81 ? 31.905 17.303 13.257 1.00 15.07 81 GLY A N 1
ATOM 605 C CA . GLY A 1 81 ? 32.309 16.589 14.451 1.00 14.78 81 GLY A CA 1
ATOM 606 C C . GLY A 1 81 ? 31.749 15.185 14.415 1.00 14.62 81 GLY A C 1
ATOM 607 O O . GLY A 1 81 ? 31.286 14.724 13.374 1.00 14.10 81 GLY A O 1
ATOM 608 N N . ASN A 1 82 ? 31.806 14.518 15.560 1.00 14.65 82 ASN A N 1
ATOM 609 C CA . ASN A 1 82 ? 31.204 13.209 15.734 1.00 15.46 82 ASN A CA 1
ATOM 610 C C . ASN A 1 82 ? 29.855 13.396 16.394 1.00 15.12 82 ASN A C 1
ATOM 611 O O . ASN A 1 82 ? 29.764 13.920 17.512 1.00 14.95 82 ASN A O 1
ATOM 616 N N . TYR A 1 83 ? 28.805 13.005 15.683 1.00 14.24 83 TYR A N 1
ATOM 617 C CA . TYR A 1 83 ? 27.452 13.073 16.220 1.00 13.45 83 TYR A CA 1
ATOM 618 C C . TYR A 1 83 ? 26.824 11.702 16.070 1.00 13.16 83 TYR A C 1
ATOM 619 O O . TYR A 1 83 ? 27.281 10.891 15.263 1.00 13.10 83 TYR A O 1
ATOM 628 N N . TYR A 1 84 ? 25.783 11.428 16.847 1.00 12.74 84 TYR A N 1
ATOM 629 C CA . TYR A 1 84 ? 25.007 10.216 16.616 1.00 12.41 84 TYR A CA 1
ATOM 630 C C . TYR A 1 84 ? 23.553 10.480 16.891 1.00 12.01 84 TYR A C 1
ATOM 631 O O . TYR A 1 84 ? 23.216 11.303 17.737 1.00 12.36 84 TYR A O 1
ATOM 640 N N . LEU A 1 85 ? 22.711 9.790 16.134 1.00 11.70 85 LEU A N 1
ATOM 641 C CA . LEU A 1 85 ? 21.270 9.768 16.336 1.00 11.16 85 LEU A CA 1
ATOM 642 C C . LEU A 1 85 ? 20.927 8.516 17.145 1.00 11.13 85 LEU A C 1
ATOM 643 O O . LEU A 1 85 ? 21.405 7.429 16.833 1.00 10.82 85 LEU A O 1
ATOM 648 N N . ILE A 1 86 ? 20.111 8.663 18.182 1.00 10.31 86 ILE A N 1
ATOM 649 C CA . ILE A 1 86 ? 19.770 7.507 19.000 1.00 10.76 86 ILE A CA 1
ATOM 650 C C . ILE A 1 86 ? 18.285 7.471 19.341 1.00 10.80 86 ILE A C 1
ATOM 651 O O . ILE A 1 86 ? 17.683 8.503 19.662 1.00 10.96 86 ILE A O 1
ATOM 656 N N . LEU A 1 87 ? 17.704 6.279 19.240 1.00 11.27 87 LEU A N 1
ATOM 657 C CA . LEU A 1 87 ? 16.364 6.026 19.747 1.00 11.14 87 LEU A CA 1
ATOM 658 C C . LEU A 1 87 ? 16.477 5.558 21.204 1.00 11.28 87 LEU A C 1
ATOM 659 O O . LEU A 1 87 ? 16.944 4.453 21.482 1.00 11.45 87 LEU A O 1
ATOM 664 N N . GLN A 1 88 ? 16.069 6.421 22.129 1.00 10.95 88 GLN A N 1
ATOM 665 C CA . GLN A 1 88 ? 16.247 6.163 23.546 1.00 11.58 88 GLN A CA 1
ATOM 666 C C . GLN A 1 88 ? 15.151 5.275 24.121 1.00 11.55 88 GLN A C 1
ATOM 667 O O . GLN A 1 88 ? 14.056 5.158 23.556 1.00 11.46 88 GLN A O 1
ATOM 673 N N . ARG A 1 89 ? 15.458 4.666 25.261 1.00 11.53 89 ARG A N 1
ATOM 674 C CA . ARG A 1 89 ? 14.503 3.822 25.959 1.00 11.70 89 ARG A CA 1
ATOM 675 C C . ARG A 1 89 ? 13.305 4.612 26.507 1.00 11.51 89 ARG A C 1
ATOM 676 O O . ARG A 1 89 ? 12.291 4.021 26.850 1.00 11.52 89 ARG A O 1
ATOM 684 N N . ASP A 1 90 ? 13.424 5.938 26.596 1.00 11.16 90 ASP A N 1
ATOM 685 C CA . ASP A 1 90 ? 12.284 6.781 26.982 1.00 10.90 90 ASP A CA 1
ATOM 686 C C . ASP A 1 90 ? 11.488 7.261 25.758 1.00 10.44 90 ASP A C 1
ATOM 687 O O . ASP A 1 90 ? 10.632 8.148 25.875 1.00 10.48 90 ASP A O 1
ATOM 692 N N . ARG A 1 91 ? 11.784 6.669 24.595 1.00 9.94 91 ARG A N 1
ATOM 693 C CA . ARG A 1 91 ? 11.084 6.947 23.329 1.00 9.72 91 ARG A CA 1
ATOM 694 C C . ARG A 1 91 ? 11.466 8.267 22.646 1.00 9.65 91 ARG A C 1
ATOM 695 O O . ARG A 1 91 ? 10.914 8.599 21.591 1.00 9.74 91 ARG A O 1
ATOM 703 N N . ASN A 1 92 ? 12.386 9.028 23.243 1.00 9.37 92 ASN A N 1
ATOM 704 C CA . ASN A 1 92 ? 12.895 10.236 22.594 1.00 9.28 92 ASN A CA 1
ATOM 705 C C . ASN A 1 92 ? 13.881 9.808 21.522 1.00 8.86 92 ASN A C 1
ATOM 706 O O . ASN A 1 92 ? 14.570 8.802 21.679 1.00 9.15 92 ASN A O 1
ATOM 711 N N . VAL A 1 93 ? 13.916 10.542 20.416 1.00 8.24 93 VAL A N 1
ATOM 712 C CA . VAL A 1 93 ? 14.907 10.307 19.373 1.00 8.71 93 VAL A CA 1
ATOM 713 C C . VAL A 1 93 ? 15.746 11.565 19.383 1.00 8.66 93 VAL A C 1
ATOM 714 O O . VAL A 1 93 ? 15.212 12.658 19.238 1.00 8.46 93 VAL A O 1
ATOM 718 N N . VAL A 1 94 ? 17.045 11.411 19.603 1.00 8.95 94 VAL A N 1
ATOM 719 C CA . VAL A 1 94 ? 17.914 12.553 19.896 1.00 9.30 94 VAL A CA 1
ATOM 720 C C . VAL A 1 94 ? 19.214 12.463 19.099 1.00 9.79 94 VAL A C 1
ATOM 721 O O . VAL A 1 94 ? 19.741 11.381 18.897 1.00 9.94 94 VAL A O 1
ATOM 725 N N . ILE A 1 95 ? 19.724 13.607 18.646 1.00 10.05 95 ILE A N 1
ATOM 726 C CA . ILE A 1 95 ? 21.093 13.676 18.136 1.00 10.12 95 ILE A CA 1
ATOM 727 C C . ILE A 1 95 ? 21.978 14.253 19.238 1.00 10.48 95 ILE A C 1
ATOM 728 O O . ILE A 1 95 ? 21.665 15.312 19.801 1.00 9.57 95 ILE A O 1
ATOM 733 N N . TYR A 1 96 ? 23.075 13.559 19.534 1.00 11.36 96 TYR A N 1
ATOM 734 C CA . TYR A 1 96 ? 24.044 14.015 20.522 1.00 12.67 96 TYR A CA 1
ATOM 735 C C . TYR A 1 96 ? 25.386 14.325 19.881 1.00 14.29 96 TYR A C 1
ATOM 736 O O . TYR A 1 96 ? 25.755 13.737 18.858 1.00 13.71 96 TYR A O 1
ATOM 745 N N . ASP A 1 97 ? 26.127 15.236 20.499 1.00 16.38 97 ASP A N 1
ATOM 746 C CA . ASP A 1 97 ? 27.549 15.337 20.198 1.00 18.93 97 ASP A CA 1
ATOM 747 C C . ASP A 1 97 ? 28.294 14.326 21.053 1.00 20.31 97 ASP A C 1
ATOM 748 O O . ASP A 1 97 ? 27.684 13.411 21.603 1.00 20.16 97 ASP A O 1
ATOM 753 N N . ASN A 1 98 ? 29.607 14.492 21.177 1.00 22.67 98 ASN A N 1
ATOM 754 C CA . ASN A 1 98 ? 30.425 13.550 21.941 1.00 24.18 98 ASN A CA 1
ATOM 755 C C . ASN A 1 98 ? 30.467 13.820 23.450 1.00 24.55 98 ASN A C 1
ATOM 756 O O . ASN A 1 98 ? 31.199 13.144 24.181 1.00 24.96 98 ASN A O 1
ATOM 761 N N . SER A 1 99 ? 29.670 14.785 23.913 1.00 24.11 99 SER A N 1
ATOM 762 C CA . SER A 1 99 ? 29.755 15.260 25.293 1.00 24.05 99 SER A CA 1
ATOM 763 C C . SER A 1 99 ? 28.411 15.280 26.017 1.00 23.43 99 SER A C 1
ATOM 764 O O . SER A 1 99 ? 28.216 16.080 26.930 1.00 23.02 99 SER A O 1
ATOM 767 N N . ASN A 1 100 ? 27.493 14.403 25.603 1.00 22.80 100 ASN A N 1
ATOM 768 C CA . ASN A 1 100 ? 26.157 14.306 26.200 1.00 22.17 100 ASN A CA 1
ATOM 769 C C . ASN A 1 100 ? 25.315 15.573 26.030 1.00 21.62 100 ASN A C 1
ATOM 770 O O . ASN A 1 100 ? 24.429 15.864 26.842 1.00 21.58 100 ASN A O 1
ATOM 775 N N . ASN A 1 101 ? 25.592 16.328 24.970 1.00 20.67 101 ASN A N 1
ATOM 776 C CA . ASN A 1 101 ? 24.777 17.490 24.634 1.00 20.21 101 ASN A CA 1
ATOM 777 C C . ASN A 1 101 ? 23.846 17.174 23.477 1.00 18.83 101 ASN A C 1
ATOM 778 O O . ASN A 1 101 ? 24.303 16.801 22.398 1.00 18.22 101 ASN A O 1
ATOM 783 N N . ALA A 1 102 ? 22.545 17.304 23.715 1.00 17.76 102 ALA A N 1
ATOM 784 C CA . ALA A 1 102 ? 21.553 17.111 22.659 1.00 17.01 102 ALA A CA 1
ATOM 785 C C . ALA A 1 102 ? 21.549 18.326 21.738 1.00 16.77 102 ALA A C 1
ATOM 786 O O . ALA A 1 102 ? 21.551 19.474 22.213 1.00 16.52 102 ALA A O 1
ATOM 788 N N . ILE A 1 103 ? 21.557 18.079 20.430 1.00 15.66 103 ILE A N 1
ATOM 789 C CA . ILE A 1 103 ? 21.453 19.168 19.458 1.00 14.90 103 ILE A CA 1
ATOM 790 C C . ILE A 1 103 ? 20.131 19.131 18.680 1.00 14.24 103 ILE A C 1
ATOM 791 O O . ILE A 1 103 ? 19.783 20.090 17.988 1.00 14.36 103 ILE A O 1
ATOM 796 N N . TRP A 1 104 ? 19.397 18.027 18.815 1.00 13.13 104 TRP A N 1
ATOM 797 C CA . TRP A 1 104 ? 18.087 17.873 18.194 1.00 12.31 104 TRP A CA 1
ATOM 798 C C . TRP A 1 104 ? 17.347 16.749 18.898 1.00 12.07 104 TRP A C 1
ATOM 799 O O . TRP A 1 104 ? 17.977 15.810 19.382 1.00 11.92 104 TRP A O 1
ATOM 810 N N . ALA A 1 105 ? 16.021 16.849 18.935 1.00 11.33 105 ALA A N 1
ATOM 811 C CA . ALA A 1 105 ? 15.172 15.793 19.475 1.00 11.97 105 ALA A CA 1
ATOM 812 C C . ALA A 1 105 ? 13.801 15.829 18.821 1.00 12.17 105 ALA A C 1
ATOM 813 O O . ALA A 1 105 ? 13.356 16.883 18.360 1.00 12.37 105 ALA A O 1
ATOM 815 N N . THR A 1 106 ? 13.131 14.680 18.787 1.00 12.16 106 THR A N 1
ATOM 816 C CA . THR A 1 106 ? 11.750 14.613 18.313 1.00 12.56 106 THR A CA 1
ATOM 817 C C . THR A 1 106 ? 10.795 15.043 19.419 1.00 13.25 106 THR A C 1
ATOM 818 O O . THR A 1 106 ? 9.632 15.350 19.145 1.00 13.47 106 THR A O 1
ATOM 822 N N . HIS A 1 107 ? 11.297 15.060 20.659 1.00 13.73 107 HIS A N 1
ATOM 823 C CA . HIS A 1 107 ? 10.500 15.358 21.848 1.00 14.78 107 HIS A CA 1
ATOM 824 C C . HIS A 1 107 ? 9.342 14.382 21.978 1.00 14.09 107 HIS A C 1
ATOM 825 O O . HIS A 1 107 ? 8.202 14.768 22.265 1.00 13.91 107 HIS A O 1
ATOM 832 N N . THR A 1 108 ? 9.653 13.108 21.761 1.00 13.10 108 THR A N 1
ATOM 833 C CA . THR A 1 108 ? 8.664 12.059 21.899 1.00 12.33 108 THR A CA 1
ATOM 834 C C . THR A 1 108 ? 8.879 11.294 23.186 1.00 12.80 108 THR A C 1
ATOM 835 O O . THR A 1 108 ? 8.343 10.211 23.344 1.00 12.38 108 THR A O 1
ATOM 839 N N . ASN A 1 109 ? 9.669 11.864 24.100 1.00 13.00 109 ASN A N 1
ATOM 840 C CA . ASN A 1 109 ? 9.917 11.250 25.402 1.00 14.02 109 ASN A CA 1
ATOM 841 C C . ASN A 1 109 ? 8.611 11.011 26.148 1.00 14.67 109 ASN A C 1
ATOM 842 O O . ASN A 1 109 ? 7.710 11.846 26.116 1.00 14.05 109 ASN A O 1
ATOM 847 N N . VAL A 1 110 ? 8.512 9.851 26.780 1.00 15.87 110 VAL A N 1
ATOM 848 C CA . VAL A 1 110 ? 7.392 9.532 27.651 1.00 17.62 110 VAL A CA 1
ATOM 849 C C . VAL A 1 110 ? 7.950 9.268 29.039 1.00 18.36 110 VAL A C 1
ATOM 850 O O . VAL A 1 110 ? 9.059 8.738 29.178 1.00 18.33 110 VAL A O 1
ATOM 854 N N . GLY A 1 111 ? 7.203 9.674 30.061 1.00 18.92 111 GLY A N 1
ATOM 855 C CA . GLY A 1 111 ? 7.561 9.364 31.432 1.00 19.69 111 GLY A CA 1
ATOM 856 C C . GLY A 1 111 ? 8.539 10.313 32.099 1.00 20.11 111 GLY A C 1
ATOM 857 O O . GLY A 1 111 ? 8.920 10.087 33.245 1.00 20.33 111 GLY A O 1
ATOM 858 N N . ASN A 1 112 ? 8.971 11.352 31.386 1.00 20.59 112 ASN A N 1
ATOM 859 C CA . ASN A 1 112 ? 9.853 12.374 31.962 1.00 20.99 112 ASN A CA 1
ATOM 860 C C . ASN A 1 112 ? 9.606 13.768 31.379 1.00 21.62 112 ASN A C 1
ATOM 861 O O . ASN A 1 112 ? 8.614 13.978 30.681 1.00 22.07 112 ASN A O 1
ATOM 867 N N . SER B 1 1 ? -19.595 4.209 7.144 1.00 13.73 1 SER B N 1
ATOM 868 C CA . SER B 1 1 ? -20.057 5.057 6.023 1.00 14.00 1 SER B CA 1
ATOM 869 C C . SER B 1 1 ? -18.870 5.830 5.437 1.00 13.29 1 SER B C 1
ATOM 870 O O . SER B 1 1 ? -17.790 5.840 6.017 1.00 12.79 1 SER B O 1
ATOM 873 N N . ASP B 1 2 ? -19.066 6.440 4.273 1.00 12.72 2 ASP B N 1
ATOM 874 C CA . ASP B 1 2 ? -18.033 7.271 3.658 1.00 12.39 2 ASP B CA 1
ATOM 875 C C . ASP B 1 2 ? -18.246 8.753 3.978 1.00 12.24 2 ASP B C 1
ATOM 876 O O . ASP B 1 2 ? -17.452 9.612 3.577 1.00 11.94 2 ASP B O 1
ATOM 881 N N . ARG B 1 3 ? -19.319 9.060 4.696 1.00 12.06 3 ARG B N 1
ATOM 882 C CA . ARG B 1 3 ? -19.608 10.462 4.991 1.00 12.76 3 ARG B CA 1
ATOM 883 C C . ARG B 1 3 ? -20.133 10.710 6.390 1.00 12.27 3 ARG B C 1
ATOM 884 O O . ARG B 1 3 ? -20.663 9.801 7.048 1.00 11.81 3 ARG B O 1
ATOM 892 N N . LEU B 1 4 ? -19.957 11.950 6.842 1.00 11.22 4 LEU B N 1
ATOM 893 C CA . LEU B 1 4 ? -20.443 12.381 8.133 1.00 11.22 4 LEU B CA 1
ATOM 894 C C . LEU B 1 4 ? -21.184 13.698 7.939 1.00 11.45 4 LEU B C 1
ATOM 895 O O . LEU B 1 4 ? -20.581 14.701 7.541 1.00 11.13 4 LEU B O 1
ATOM 900 N N . ASN B 1 5 ? -22.489 13.686 8.207 1.00 11.91 5 ASN B N 1
ATOM 901 C CA . ASN B 1 5 ? -23.320 14.881 8.053 1.00 12.74 5 ASN B CA 1
ATOM 902 C C . ASN B 1 5 ? -23.168 15.837 9.227 1.00 12.10 5 ASN B C 1
ATOM 903 O O . ASN B 1 5 ? -22.888 15.413 10.340 1.00 11.21 5 ASN B O 1
ATOM 908 N N . SER B 1 6 ? -23.374 17.130 8.986 1.00 11.95 6 SER B N 1
ATOM 909 C CA . SER B 1 6 ? -23.250 18.107 10.057 1.00 11.70 6 SER B CA 1
ATOM 910 C C . SER B 1 6 ? -24.281 17.834 11.152 1.00 11.71 6 SER B C 1
ATOM 911 O O . SER B 1 6 ? -25.337 17.260 10.894 1.00 11.46 6 SER B O 1
ATOM 914 N N . GLY B 1 7 ? -23.929 18.196 12.380 1.00 11.97 7 GLY B N 1
ATOM 915 C CA . GLY B 1 7 ? -24.748 17.910 13.542 1.00 12.65 7 GLY B CA 1
ATOM 916 C C . GLY B 1 7 ? -24.574 16.480 14.008 1.00 13.21 7 GLY B C 1
ATOM 917 O O . GLY B 1 7 ? -25.275 16.038 14.913 1.00 13.46 7 GLY B O 1
ATOM 918 N N . HIS B 1 8 ? -23.645 15.755 13.386 1.00 13.63 8 HIS B N 1
ATOM 919 C CA . HIS B 1 8 ? -23.334 14.387 13.789 1.00 14.04 8 HIS B CA 1
ATOM 920 C C . HIS B 1 8 ? -21.870 14.233 14.142 1.00 14.19 8 HIS B C 1
ATOM 921 O O . HIS B 1 8 ? -21.047 15.081 13.804 1.00 13.61 8 HIS B O 1
ATOM 928 N N . GLN B 1 9 ? -21.555 13.139 14.826 1.00 14.29 9 GLN B N 1
ATOM 929 C CA . GLN B 1 9 ? -20.190 12.902 15.264 1.00 14.96 9 GLN B CA 1
ATOM 930 C C . GLN B 1 9 ? -19.748 11.457 15.100 1.00 14.55 9 GLN B C 1
ATOM 931 O O . GLN B 1 9 ? -20.566 10.532 15.070 1.00 14.36 9 GLN B O 1
ATOM 937 N N . LEU B 1 10 ? -18.440 11.279 14.999 1.00 13.89 10 LEU B N 1
ATOM 938 C CA . LEU B 1 10 ? -17.849 9.964 15.120 1.00 13.98 10 LEU B CA 1
ATOM 939 C C . LEU B 1 10 ? -17.359 9.849 16.549 1.00 14.14 10 LEU B C 1
ATOM 940 O O . LEU B 1 10 ? -16.640 10.728 17.035 1.00 13.56 10 LEU B O 1
ATOM 945 N N . ASP B 1 11 ? -17.770 8.782 17.223 1.00 14.09 11 ASP B N 1
ATOM 946 C CA . ASP B 1 11 ? -17.241 8.441 18.547 1.00 15.06 11 ASP B CA 1
ATOM 947 C C . ASP B 1 11 ? -15.792 7.962 18.423 1.00 14.03 11 ASP B C 1
ATOM 948 O O . ASP B 1 11 ? -15.314 7.717 17.320 1.00 13.87 11 ASP B O 1
ATOM 953 N N . THR B 1 12 ? -15.095 7.849 19.554 1.00 13.39 12 THR B N 1
ATOM 954 C CA . THR B 1 12 ? -13.703 7.390 19.573 1.00 12.89 12 THR B CA 1
ATOM 955 C C . THR B 1 12 ? -13.559 6.067 18.823 1.00 12.25 12 THR B C 1
ATOM 956 O O . THR B 1 12 ? -14.349 5.148 19.033 1.00 11.78 12 THR B O 1
ATOM 960 N N . GLY B 1 13 ? -12.562 5.988 17.944 1.00 11.50 13 GLY B N 1
ATOM 961 C CA . GLY B 1 13 ? -12.338 4.810 17.117 1.00 11.18 13 GLY B CA 1
ATOM 962 C C . GLY B 1 13 ? -13.226 4.753 15.892 1.00 11.36 13 GLY B C 1
ATOM 963 O O . GLY B 1 13 ? -13.070 3.858 15.053 1.00 11.67 13 GLY B O 1
ATOM 964 N N . GLY B 1 14 ? -14.164 5.700 15.780 1.00 11.25 14 GLY B N 1
ATOM 965 C CA . GLY B 1 14 ? -15.073 5.750 14.645 1.00 10.15 14 GLY B CA 1
ATOM 966 C C . GLY B 1 14 ? -14.352 6.293 13.422 1.00 10.34 14 GLY B C 1
ATOM 967 O O . GLY B 1 14 ? -13.292 6.933 13.545 1.00 9.84 14 GLY B O 1
ATOM 968 N N . SER B 1 15 ? -14.917 6.046 12.242 1.00 9.10 15 SER B N 1
ATOM 969 C CA . SER B 1 15 ? -14.207 6.342 11.011 1.00 9.09 15 SER B CA 1
ATOM 970 C C . SER B 1 15 ? -15.121 6.486 9.810 1.00 9.39 15 SER B C 1
ATOM 971 O O . SER B 1 15 ? -16.279 6.045 9.826 1.00 9.11 15 SER B O 1
ATOM 974 N N . LEU B 1 16 ? -14.593 7.139 8.780 1.00 9.25 16 LEU B N 1
ATOM 975 C CA . LEU B 1 16 ? -15.153 7.068 7.449 1.00 9.21 16 LEU B CA 1
ATOM 976 C C . LEU B 1 16 ? -14.284 6.104 6.693 1.00 8.89 16 LEU B C 1
ATOM 977 O O . LEU B 1 16 ? -13.087 6.012 6.943 1.00 8.72 16 LEU B O 1
ATOM 982 N N . ALA B 1 17 ? -14.879 5.393 5.752 1.00 8.32 17 ALA B N 1
ATOM 983 C CA . ALA B 1 17 ? -14.139 4.424 4.983 1.00 8.42 17 ALA B CA 1
ATOM 984 C C . ALA B 1 17 ? -14.611 4.476 3.551 1.00 8.79 17 ALA B C 1
ATOM 985 O O . ALA B 1 17 ? -15.784 4.729 3.298 1.00 8.88 17 ALA B O 1
ATOM 987 N N . GLU B 1 18 ? -13.688 4.235 2.632 1.00 8.78 18 GLU B N 1
ATOM 988 C CA . GLU B 1 18 ? -13.994 4.134 1.212 1.00 9.70 18 GLU B CA 1
ATOM 989 C C . GLU B 1 18 ? -12.932 3.244 0.589 1.00 9.23 18 GLU B C 1
ATOM 990 O O . GLU B 1 18 ? -11.792 3.667 0.404 1.00 8.51 18 GLU B O 1
ATOM 996 N N . GLY B 1 19 ? -13.300 1.998 0.294 1.00 9.46 19 GLY B N 1
ATOM 997 C CA . GLY B 1 19 ? -12.360 1.036 -0.252 1.00 9.34 19 GLY B CA 1
ATOM 998 C C . GLY B 1 19 ? -11.205 0.834 0.723 1.00 9.27 19 GLY B C 1
ATOM 999 O O . GLY B 1 19 ? -11.437 0.465 1.868 1.00 9.42 19 GLY B O 1
ATOM 1000 N N . GLY B 1 20 ? -9.980 1.102 0.270 1.00 8.91 20 GLY B N 1
ATOM 1001 C CA . GLY B 1 20 ? -8.792 0.952 1.096 1.00 9.16 20 GLY B CA 1
ATOM 1002 C C . GLY B 1 20 ? -8.404 2.191 1.889 1.00 9.15 20 GLY B C 1
ATOM 1003 O O . GLY B 1 20 ? -7.352 2.219 2.528 1.00 9.63 20 GLY B O 1
ATOM 1004 N N . TYR B 1 21 ? -9.263 3.204 1.863 1.00 8.64 21 TYR B N 1
ATOM 1005 C CA . TYR B 1 21 ? -9.011 4.458 2.567 1.00 8.71 21 TYR B CA 1
ATOM 1006 C C . TYR B 1 21 ? -9.789 4.508 3.867 1.00 8.65 21 TYR B C 1
ATOM 1007 O O . TYR B 1 21 ? -10.979 4.201 3.898 1.00 8.16 21 TYR B O 1
ATOM 1016 N N . LEU B 1 22 ? -9.115 4.929 4.933 1.00 8.57 22 LEU B N 1
ATOM 1017 C CA . LEU B 1 22 ? -9.714 4.973 6.261 1.00 8.83 22 LEU B CA 1
ATOM 1018 C C . LEU B 1 22 ? -9.368 6.300 6.914 1.00 8.78 22 LEU B C 1
ATOM 1019 O O . LEU B 1 22 ? -8.191 6.620 7.063 1.00 8.40 22 LEU B O 1
ATOM 1024 N N . PHE B 1 23 ? -10.394 7.048 7.320 1.00 8.41 23 PHE B N 1
ATOM 1025 C CA . PHE B 1 23 ? -10.218 8.332 7.996 1.00 7.98 23 PHE B CA 1
ATOM 1026 C C . PHE B 1 23 ? -10.779 8.139 9.389 1.00 8.07 23 PHE B C 1
ATOM 1027 O O . PHE B 1 23 ? -11.995 8.020 9.562 1.00 7.75 23 PHE B O 1
ATOM 1035 N N . ILE B 1 24 ? -9.908 8.064 10.387 1.00 8.23 24 ILE B N 1
ATOM 1036 C CA . ILE B 1 24 ? -10.345 7.592 11.702 1.00 8.12 24 ILE B CA 1
ATOM 1037 C C . ILE B 1 24 ? -9.947 8.543 12.823 1.00 8.35 24 ILE B C 1
ATOM 1038 O O . ILE B 1 24 ? -8.848 9.070 12.811 1.00 7.74 24 ILE B O 1
ATOM 1043 N N . ILE B 1 25 ? -10.860 8.771 13.775 1.00 8.87 25 ILE B N 1
ATOM 1044 C CA . ILE B 1 25 ? -10.509 9.456 15.017 1.00 8.99 25 ILE B CA 1
ATOM 1045 C C . ILE B 1 25 ? -10.113 8.400 16.052 1.00 9.58 25 ILE B C 1
ATOM 1046 O O . ILE B 1 25 ? -10.954 7.647 16.552 1.00 9.73 25 ILE B O 1
ATOM 1051 N N . GLN B 1 26 ? -8.819 8.346 16.346 1.00 9.45 26 GLN B N 1
ATOM 1052 C CA . GLN B 1 26 ? -8.245 7.249 17.124 1.00 9.71 26 GLN B CA 1
ATOM 1053 C C . GLN B 1 26 ? -8.350 7.486 18.617 1.00 10.17 26 GLN B C 1
ATOM 1054 O O . GLN B 1 26 ? -8.577 8.608 19.075 1.00 9.00 26 GLN B O 1
ATOM 1060 N N . ASN B 1 27 ? -8.140 6.414 19.370 1.00 10.75 27 ASN B N 1
ATOM 1061 C CA . ASN B 1 27 ? -8.105 6.483 20.819 1.00 12.00 27 ASN B CA 1
ATOM 1062 C C . ASN B 1 27 ? -7.015 7.409 21.367 1.00 11.68 27 ASN B C 1
ATOM 1063 O O . ASN B 1 27 ? -7.130 7.912 22.484 1.00 11.09 27 ASN B O 1
ATOM 1068 N N . ASP B 1 28 ? -5.957 7.623 20.584 1.00 11.70 28 ASP B N 1
ATOM 1069 C CA . ASP B 1 28 ? -4.861 8.494 21.006 1.00 11.62 28 ASP B CA 1
ATOM 1070 C C . ASP B 1 28 ? -5.112 9.966 20.655 1.00 12.20 28 ASP B C 1
ATOM 1071 O O . ASP B 1 28 ? -4.247 10.820 20.873 1.00 12.79 28 ASP B O 1
ATOM 1076 N N . CYS B 1 29 ? -6.307 10.238 20.131 1.00 11.73 29 CYS B N 1
ATOM 1077 C CA . CYS B 1 29 ? -6.768 11.577 19.745 1.00 12.01 29 CYS B CA 1
ATOM 1078 C C . CYS B 1 29 ? -6.172 12.119 18.430 1.00 10.92 29 CYS B C 1
ATOM 1079 O O . CYS B 1 29 ? -6.378 13.280 18.084 1.00 10.81 29 CYS B O 1
ATOM 1082 N N . ASN B 1 30 ? -5.450 11.272 17.702 1.00 9.86 30 ASN B N 1
ATOM 1083 C CA . ASN B 1 30 ? -4.942 11.619 16.380 1.00 9.25 30 ASN B CA 1
ATOM 1084 C C . ASN B 1 30 ? -6.026 11.317 15.350 1.00 8.79 30 ASN B C 1
ATOM 1085 O O . ASN B 1 30 ? -6.667 10.278 15.406 1.00 8.45 30 ASN B O 1
ATOM 1090 N N . LEU B 1 31 ? -6.245 12.246 14.427 1.00 8.31 31 LEU B N 1
ATOM 1091 C CA . LEU B 1 31 ? -7.162 12.029 13.324 1.00 8.19 31 LEU B CA 1
ATOM 1092 C C . LEU B 1 31 ? -6.281 11.685 12.135 1.00 8.14 31 LEU B C 1
ATOM 1093 O O . LEU B 1 31 ? -5.456 12.493 11.725 1.00 8.01 31 LEU B O 1
ATOM 1098 N N . VAL B 1 32 ? -6.429 10.473 11.606 1.00 8.38 32 VAL B N 1
ATOM 1099 C CA . VAL B 1 32 ? -5.486 9.970 10.607 1.00 8.51 32 VAL B CA 1
ATOM 1100 C C . VAL B 1 32 ? -6.190 9.458 9.362 1.00 8.53 32 VAL B C 1
ATOM 1101 O O . VAL B 1 32 ? -7.229 8.810 9.447 1.00 8.87 32 VAL B O 1
ATOM 1105 N N . LEU B 1 33 ? -5.623 9.770 8.201 1.00 8.64 33 LEU B N 1
ATOM 1106 C CA . LEU B 1 33 ? -6.050 9.156 6.956 1.00 8.78 33 LEU B CA 1
ATOM 1107 C C . LEU B 1 33 ? -5.062 8.051 6.620 1.00 9.09 33 LEU B C 1
ATOM 1108 O O . LEU B 1 33 ? -3.866 8.306 6.501 1.00 8.70 33 LEU B O 1
ATOM 1113 N N . TYR B 1 34 ? -5.568 6.828 6.477 1.00 9.40 34 TYR B N 1
ATOM 1114 C CA . TYR B 1 34 ? -4.750 5.688 6.079 1.00 9.56 34 TYR B CA 1
ATOM 1115 C C . TYR B 1 34 ? -5.088 5.285 4.666 1.00 10.22 34 TYR B C 1
ATOM 1116 O O . TYR B 1 34 ? -6.254 5.311 4.260 1.00 10.44 34 TYR B O 1
ATOM 1125 N N . ASP B 1 35 ? -4.062 4.911 3.917 1.00 9.96 35 ASP B N 1
ATOM 1126 C CA . ASP B 1 35 ? -4.244 4.439 2.567 1.00 10.87 35 ASP B CA 1
ATOM 1127 C C . ASP B 1 35 ? -3.711 3.013 2.579 1.00 11.39 35 ASP B C 1
ATOM 1128 O O . ASP B 1 35 ? -2.497 2.790 2.598 1.00 10.42 35 ASP B O 1
ATOM 1133 N N . ASN B 1 36 ? -4.628 2.051 2.615 1.00 12.62 36 ASN B N 1
ATOM 1134 C CA . ASN B 1 36 ? -4.268 0.639 2.767 1.00 13.65 36 ASN B CA 1
ATOM 1135 C C . ASN B 1 36 ? -3.260 0.422 3.904 1.00 13.72 36 ASN B C 1
ATOM 1136 O O . ASN B 1 36 ? -2.186 -0.162 3.709 1.00 14.26 36 ASN B O 1
ATOM 1141 N N . ASN B 1 37 ? -3.615 0.948 5.075 1.00 13.47 37 ASN B N 1
ATOM 1142 C CA . ASN B 1 37 ? -2.866 0.815 6.325 1.00 13.96 37 ASN B CA 1
ATOM 1143 C C . ASN B 1 37 ? -1.636 1.711 6.466 1.00 13.20 37 ASN B C 1
ATOM 1144 O O . ASN B 1 37 ? -0.940 1.648 7.489 1.00 12.76 37 ASN B O 1
ATOM 1149 N N . ARG B 1 38 ? -1.369 2.538 5.449 1.00 12.21 38 ARG B N 1
ATOM 1150 C CA . ARG B 1 38 ? -0.251 3.482 5.483 1.00 11.41 38 ARG B CA 1
ATOM 1151 C C . ARG B 1 38 ? -0.766 4.898 5.795 1.00 11.14 38 ARG B C 1
ATOM 1152 O O . ARG B 1 38 ? -1.599 5.421 5.065 1.00 11.12 38 ARG B O 1
ATOM 1160 N N . ALA B 1 39 ? -0.266 5.513 6.865 1.00 10.71 39 ALA B N 1
ATOM 1161 C CA . ALA B 1 39 ? -0.668 6.876 7.222 1.00 11.10 39 ALA B CA 1
ATOM 1162 C C . ALA B 1 39 ? -0.180 7.876 6.177 1.00 11.02 39 ALA B C 1
ATOM 1163 O O . ALA B 1 39 ? 1.027 7.928 5.867 1.00 11.21 39 ALA B O 1
ATOM 1165 N N . VAL B 1 40 ? -1.106 8.668 5.636 1.00 10.54 40 VAL B N 1
ATOM 1166 C CA . VAL B 1 40 ? -0.742 9.660 4.620 1.00 10.44 40 VAL B CA 1
ATOM 1167 C C . VAL B 1 40 ? -1.081 11.095 5.033 1.00 10.82 40 VAL B C 1
ATOM 1168 O O . VAL B 1 40 ? -0.630 12.051 4.391 1.00 11.62 40 VAL B O 1
ATOM 1172 N N . TRP B 1 41 ? -1.863 11.235 6.103 1.00 10.70 4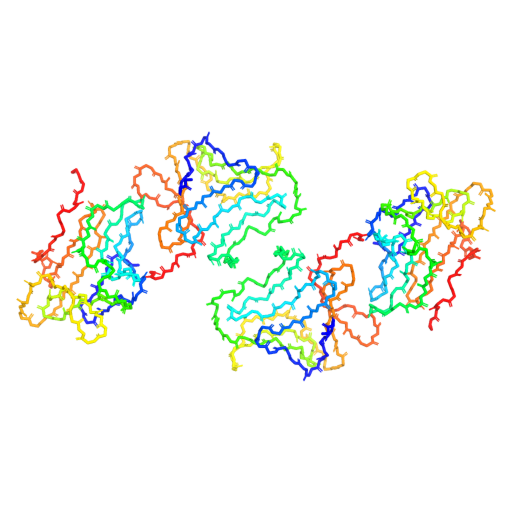1 TRP B N 1
ATOM 1173 C CA . TRP B 1 41 ? -2.262 12.539 6.632 1.00 11.17 41 TRP B CA 1
ATOM 1174 C C . TRP B 1 41 ? -2.684 12.362 8.083 1.00 11.03 41 TRP B C 1
ATOM 1175 O O . TRP B 1 41 ? -3.355 11.393 8.423 1.00 10.84 41 TRP B O 1
ATOM 1186 N N . ALA B 1 42 ? -2.307 13.306 8.933 1.00 10.91 42 ALA B N 1
ATOM 1187 C CA . ALA B 1 42 ? -2.729 13.273 10.333 1.00 11.17 42 ALA B CA 1
ATOM 1188 C C . ALA B 1 42 ? -2.857 14.692 10.879 1.00 11.59 42 ALA B C 1
ATOM 1189 O O . ALA B 1 42 ? -2.133 15.593 10.448 1.00 11.07 42 ALA B O 1
ATOM 1191 N N . SER B 1 43 ? -3.781 14.881 11.824 1.00 11.54 43 SER B N 1
ATOM 1192 C CA . SER B 1 43 ? -3.923 16.152 12.530 1.00 12.10 43 SER B CA 1
ATOM 1193 C C . SER B 1 43 ? -2.711 16.399 13.434 1.00 12.74 43 SER B C 1
ATOM 1194 O O . SER B 1 43 ? -2.417 17.542 13.777 1.00 12.93 43 SER B O 1
ATOM 1197 N N . GLY B 1 44 ? -2.030 15.317 13.818 1.00 12.92 44 GLY B N 1
ATOM 1198 C CA . GLY B 1 44 ? -0.860 15.375 14.680 1.00 13.24 44 GLY B CA 1
ATOM 1199 C C . GLY B 1 44 ? -1.212 15.653 16.129 1.00 13.83 44 GLY B C 1
ATOM 1200 O O . GLY B 1 44 ? -0.427 16.275 16.847 1.00 14.06 44 GLY B O 1
ATOM 1201 N N . THR B 1 45 ? -2.375 15.176 16.573 1.00 13.25 45 THR B N 1
ATOM 1202 C CA . THR B 1 45 ? -2.844 15.464 17.922 1.00 13.19 45 THR B CA 1
ATOM 1203 C C . THR B 1 45 ? -2.826 14.244 18.845 1.00 13.33 45 THR B C 1
ATOM 1204 O O . THR B 1 45 ? -3.512 14.230 19.875 1.00 13.11 45 THR B O 1
ATOM 1208 N N . ASN B 1 46 ? -2.049 13.224 18.475 1.00 13.13 46 ASN B N 1
ATOM 1209 C CA . ASN B 1 46 ? -1.860 12.063 19.342 1.00 13.16 46 ASN B CA 1
ATOM 1210 C C . ASN B 1 46 ? -1.351 12.527 20.704 1.00 13.63 46 ASN B C 1
ATOM 1211 O O . ASN B 1 46 ? -0.456 13.368 20.785 1.00 13.54 46 ASN B O 1
ATOM 1216 N N . GLY B 1 47 ? -1.948 11.987 21.757 1.00 14.51 47 GLY B N 1
ATOM 1217 C CA . GLY B 1 47 ? -1.533 12.260 23.120 1.00 15.69 47 GLY B CA 1
ATOM 1218 C C . GLY B 1 47 ? -1.982 13.589 23.704 1.00 16.87 47 GLY B C 1
ATOM 1219 O O . GLY B 1 47 ? -1.602 13.911 24.830 1.00 16.53 47 GLY B O 1
ATOM 1220 N N . LYS B 1 48 ? -2.770 14.365 22.962 1.00 17.57 48 LYS B N 1
ATOM 1221 C CA . LYS B 1 48 ? -3.215 15.669 23.467 1.00 19.35 48 LYS B CA 1
ATOM 1222 C C . LYS B 1 48 ? -4.332 15.499 24.482 1.00 19.70 48 LYS B C 1
ATOM 1223 O O . LYS B 1 48 ? -4.496 16.316 25.382 1.00 19.99 48 LYS B O 1
ATOM 1229 N N . ALA B 1 49 ? -5.093 14.423 24.312 1.00 19.92 49 ALA B N 1
ATOM 1230 C CA . ALA B 1 49 ? -6.257 14.126 25.130 1.00 20.71 49 ALA B CA 1
ATOM 1231 C C . ALA B 1 49 ? -6.642 12.673 24.884 1.00 20.84 49 ALA B C 1
ATOM 1232 O O . ALA B 1 49 ? -6.040 12.000 24.044 1.00 20.64 49 ALA B O 1
ATOM 1234 N N . SER B 1 50 ? -7.627 12.194 25.634 1.00 21.34 50 SER B N 1
ATOM 1235 C CA . SER B 1 50 ? -8.148 10.846 25.463 1.00 21.99 50 SER B CA 1
ATOM 1236 C C . SER B 1 50 ? -9.661 10.900 25.246 1.00 21.20 50 SER B C 1
ATOM 1237 O O . SER B 1 50 ? -10.308 11.916 25.532 1.00 22.03 50 SER B O 1
ATOM 1240 N N . GLY B 1 51 ? -10.211 9.811 24.725 1.00 20.71 51 GLY B N 1
ATOM 1241 C CA . GLY B 1 51 ? -11.635 9.699 24.460 1.00 19.51 51 GLY B CA 1
ATOM 1242 C C . GLY B 1 51 ? -12.136 10.773 23.520 1.00 18.44 51 GLY B C 1
ATOM 1243 O O . GLY B 1 51 ? -13.208 11.346 23.744 1.00 18.78 51 GLY B O 1
ATOM 1244 N N . CYS B 1 52 ? -11.359 11.063 22.476 1.00 16.88 52 CYS B N 1
ATOM 1245 C CA . CYS B 1 52 ? -11.724 12.139 21.557 1.00 15.91 52 CYS B CA 1
ATOM 1246 C C . CYS B 1 52 ? -12.800 11.705 20.577 1.00 15.06 52 CYS B C 1
ATOM 1247 O O . CYS B 1 52 ? -12.891 10.530 20.220 1.00 14.87 52 CYS B O 1
ATOM 1250 N N . VAL B 1 53 ? -13.613 12.666 20.158 1.00 13.86 53 VAL B N 1
ATOM 1251 C CA . VAL B 1 53 ? -14.637 12.445 19.144 1.00 13.16 53 VAL B CA 1
ATOM 1252 C C . VAL B 1 53 ? -14.465 13.468 18.025 1.00 12.42 53 VAL B C 1
ATOM 1253 O O . VAL B 1 53 ? -13.829 14.514 18.201 1.00 12.58 53 VAL B O 1
ATOM 1257 N N . LEU B 1 54 ? -15.034 13.170 16.871 1.00 12.02 54 LEU B N 1
ATOM 1258 C CA . LEU B 1 54 ? -14.978 14.082 15.750 1.00 12.03 54 LEU B CA 1
ATOM 1259 C C . LEU B 1 54 ? -16.381 14.576 15.425 1.00 12.03 54 LEU B C 1
ATOM 1260 O O . LEU B 1 54 ? -17.259 13.783 15.104 1.00 11.75 54 LEU B O 1
ATOM 1265 N N . LYS B 1 55 ? -16.574 15.888 15.491 1.00 12.20 55 LYS B N 1
ATOM 1266 C CA . LYS B 1 55 ? -17.875 16.486 15.214 1.00 13.12 55 LYS B CA 1
ATOM 1267 C C . LYS B 1 55 ? -17.824 17.309 13.947 1.00 12.64 55 LYS B C 1
ATOM 1268 O O . LYS B 1 55 ? -16.974 18.194 13.806 1.00 12.76 55 LYS B O 1
ATOM 1274 N N . MET B 1 56 ? -18.715 16.987 13.017 1.00 12.25 56 MET B N 1
ATOM 1275 C CA . MET B 1 56 ? -18.973 17.838 11.866 1.00 12.32 56 MET B CA 1
ATOM 1276 C C . MET B 1 56 ? -20.058 18.796 12.330 1.00 12.27 56 MET B C 1
ATOM 1277 O O . MET B 1 56 ? -21.218 18.399 12.485 1.00 12.24 56 MET B O 1
ATOM 1282 N N . GLN B 1 57 ? -19.679 20.049 12.577 1.00 12.03 57 GLN B N 1
ATOM 1283 C CA . GLN B 1 57 ? -20.612 21.017 13.149 1.00 12.26 57 GLN B CA 1
ATOM 1284 C C . GLN B 1 57 ? -21.491 21.696 12.100 1.00 12.17 57 GLN B C 1
ATOM 1285 O O . GLN B 1 57 ? -21.136 21.788 10.923 1.00 11.56 57 GLN B O 1
ATOM 1291 N N . ASN B 1 58 ? -22.642 22.183 12.546 1.00 12.25 58 ASN B N 1
ATOM 1292 C CA . ASN B 1 58 ? -23.551 22.904 11.671 1.00 12.75 58 ASN B CA 1
ATOM 1293 C C . ASN B 1 58 ? -23.023 24.256 11.231 1.00 12.63 58 ASN B C 1
ATOM 1294 O O . ASN B 1 58 ? -23.574 24.868 10.321 1.00 13.06 58 ASN B O 1
ATOM 1299 N N . ASP B 1 59 ? -21.941 24.711 11.858 1.00 12.53 59 ASP B N 1
ATOM 1300 C CA . ASP B 1 59 ? -21.302 25.943 11.418 1.00 12.97 59 ASP B CA 1
ATOM 1301 C C . ASP B 1 59 ? -20.213 25.695 10.372 1.00 12.78 59 ASP B C 1
ATOM 1302 O O . ASP B 1 59 ? -19.520 26.621 9.945 1.00 13.27 59 ASP B O 1
ATOM 1307 N N . GLY B 1 60 ? -20.065 24.439 9.963 1.00 12.11 60 GLY B N 1
ATOM 1308 C CA . GLY B 1 60 ? -19.115 24.078 8.926 1.00 11.83 60 GLY B CA 1
ATOM 1309 C C . GLY B 1 60 ? -17.720 23.772 9.448 1.00 11.60 60 GLY B C 1
ATOM 1310 O O . GLY B 1 60 ? -16.841 23.419 8.665 1.00 11.83 60 GLY B O 1
ATOM 1311 N N . ASN B 1 61 ? -17.520 23.921 10.756 1.00 11.46 61 ASN B N 1
ATOM 1312 C CA . ASN B 1 61 ? -16.250 23.586 11.404 1.00 11.75 61 ASN B CA 1
ATOM 1313 C C . ASN B 1 61 ? -16.167 22.088 11.713 1.00 11.50 61 ASN B C 1
ATOM 1314 O O . ASN B 1 61 ? -17.113 21.497 12.233 1.00 11.41 61 ASN B O 1
ATOM 1319 N N . LEU B 1 62 ? -15.037 21.480 11.381 1.00 11.10 62 LEU B N 1
ATOM 1320 C CA . LEU B 1 62 ? -14.776 20.101 11.762 1.00 10.67 62 LEU B CA 1
ATOM 1321 C C . LEU B 1 62 ? -13.861 20.131 12.974 1.00 10.64 62 LEU B C 1
ATOM 1322 O O . LEU B 1 62 ? -12.764 20.699 12.928 1.00 9.78 62 LEU B O 1
ATOM 1327 N N . VAL B 1 63 ? -14.324 19.558 14.077 1.00 10.29 63 VAL B N 1
ATOM 1328 C CA . VAL B 1 63 ? -13.614 19.738 15.335 1.00 10.76 63 VAL B CA 1
ATOM 1329 C C . VAL B 1 63 ? -13.420 18.416 16.048 1.00 10.90 63 VAL B C 1
ATOM 1330 O O . VAL B 1 63 ? -14.353 17.618 16.138 1.00 11.24 63 VAL B O 1
ATOM 1334 N N . ILE B 1 64 ? -12.206 18.206 16.551 1.00 11.47 64 ILE B N 1
ATOM 1335 C CA . ILE B 1 64 ? -11.918 17.117 17.476 1.00 11.99 64 ILE B CA 1
ATOM 1336 C C . ILE B 1 64 ? -12.196 17.610 18.899 1.00 12.82 64 ILE B C 1
ATOM 1337 O O . ILE B 1 64 ? -11.620 18.611 19.340 1.00 12.73 64 ILE B O 1
ATOM 1342 N N . TYR B 1 65 ? -13.067 16.903 19.611 1.00 13.85 65 TYR B N 1
ATOM 1343 C CA . TYR B 1 65 ? -13.384 17.245 21.001 1.00 14.76 65 TYR B CA 1
ATOM 1344 C C . TYR B 1 65 ? -12.917 16.180 21.984 1.00 15.77 65 TYR B C 1
ATOM 1345 O O . TYR B 1 65 ? -13.001 14.970 21.715 1.00 15.65 65 TYR B O 1
ATOM 1354 N N . SER B 1 66 ? -12.436 16.645 23.128 1.00 16.80 66 SER B N 1
ATOM 1355 C CA . SER B 1 66 ? -12.272 15.795 24.297 1.00 18.37 66 SER B CA 1
ATOM 1356 C C . SER B 1 66 ? -13.174 16.411 25.358 1.00 19.32 66 SER B C 1
ATOM 1357 O O . SER B 1 66 ? -12.839 17.445 25.929 1.00 19.57 66 SER B O 1
ATOM 1360 N N . GLY B 1 67 ? -14.327 15.798 25.602 1.00 20.40 67 GLY B N 1
ATOM 1361 C CA . GLY B 1 67 ? -15.343 16.429 26.425 1.00 21.83 67 GLY B CA 1
ATOM 1362 C C . GLY B 1 67 ? -15.831 17.688 25.727 1.00 22.71 67 GLY B C 1
ATOM 1363 O O . GLY B 1 67 ? -16.266 17.636 24.574 1.00 23.11 67 GLY B O 1
ATOM 1364 N N . SER B 1 68 ? -15.734 18.827 26.404 1.00 23.41 68 SER B N 1
ATOM 1365 C CA . SER B 1 68 ? -16.142 20.099 25.802 1.00 23.94 68 SER B CA 1
ATOM 1366 C C . SER B 1 68 ? -14.970 20.874 25.208 1.00 23.87 68 SER B C 1
ATOM 1367 O O . SER B 1 68 ? -15.158 21.952 24.631 1.00 24.00 68 SER B O 1
ATOM 1370 N N . ARG B 1 69 ? -13.766 20.328 25.344 1.00 23.59 69 ARG B N 1
ATOM 1371 C CA . ARG B 1 69 ? -12.552 21.023 24.929 1.00 23.74 69 ARG B CA 1
ATOM 1372 C C . ARG B 1 69 ? -12.205 20.695 23.475 1.00 22.60 69 ARG B C 1
ATOM 1373 O O . ARG B 1 69 ? -12.088 19.525 23.107 1.00 21.69 69 ARG B O 1
ATOM 1381 N N . ALA B 1 70 ? -12.055 21.737 22.663 1.00 21.54 70 ALA B N 1
ATOM 1382 C CA . ALA B 1 70 ? -11.636 21.595 21.273 1.00 20.93 70 ALA B CA 1
ATOM 1383 C C . ALA B 1 70 ? -10.132 21.358 21.219 1.00 20.44 70 ALA B C 1
ATOM 1384 O O . ALA B 1 70 ? -9.343 22.146 21.747 1.00 20.90 70 ALA B O 1
ATOM 1386 N N . ILE B 1 71 ? -9.739 20.262 20.585 1.00 19.00 71 ILE B N 1
ATOM 1387 C CA . ILE B 1 71 ? -8.338 19.880 20.501 1.00 18.21 71 ILE B CA 1
ATOM 1388 C C . ILE B 1 71 ? -7.742 20.359 19.176 1.00 17.31 71 ILE B C 1
ATOM 1389 O O . ILE B 1 71 ? -6.568 20.716 19.098 1.00 16.57 71 ILE B O 1
ATOM 1394 N N . TRP B 1 72 ? -8.578 20.387 18.145 1.00 16.01 72 TRP B N 1
ATOM 1395 C CA . TRP B 1 72 ? -8.152 20.659 16.784 1.00 15.52 72 TRP B CA 1
ATOM 1396 C C . TRP B 1 72 ? -9.399 21.000 15.999 1.00 15.06 72 TRP B C 1
ATOM 1397 O O . TRP B 1 72 ? -10.474 20.470 16.276 1.00 14.88 72 TRP B O 1
ATOM 1408 N N . ALA B 1 73 ? -9.249 21.879 15.016 1.00 14.95 73 ALA B N 1
ATOM 1409 C CA . ALA B 1 73 ? -10.362 22.277 14.168 1.00 15.43 73 ALA B CA 1
ATOM 1410 C C . ALA B 1 73 ? -9.868 22.553 12.753 1.00 15.53 73 ALA B C 1
ATOM 1411 O O . ALA B 1 73 ? -8.721 22.960 12.558 1.00 15.43 73 ALA B O 1
ATOM 1413 N N . SER B 1 74 ? -10.732 22.323 11.770 1.00 15.46 74 SER B N 1
ATOM 1414 C CA . SER B 1 74 ? -10.431 22.708 10.398 1.00 16.10 74 SER B CA 1
ATOM 1415 C C . SER B 1 74 ? -10.440 24.232 10.265 1.00 17.00 74 SER B C 1
ATOM 1416 O O . SER B 1 74 ? -9.903 24.764 9.301 1.00 17.34 74 SER B O 1
ATOM 1419 N N . ASN B 1 75 ? -11.052 24.913 11.240 1.00 18.03 75 ASN B N 1
ATOM 1420 C CA . ASN B 1 75 ? -11.161 26.378 11.281 1.00 19.51 75 ASN B CA 1
ATOM 1421 C C . ASN B 1 75 ? -11.941 26.926 10.092 1.00 19.58 75 ASN B C 1
ATOM 1422 O O . ASN B 1 75 ? -11.522 27.889 9.453 1.00 20.12 75 ASN B O 1
ATOM 1427 N N . THR B 1 76 ? -13.076 26.297 9.803 1.00 19.32 76 THR B N 1
ATOM 1428 C CA . THR B 1 76 ? -13.901 26.658 8.656 1.00 19.00 76 THR B CA 1
ATOM 1429 C C . THR B 1 76 ? -15.300 27.072 9.088 1.00 19.56 76 THR B C 1
ATOM 1430 O O . THR B 1 76 ? -16.234 27.075 8.278 1.00 18.86 76 THR B O 1
ATOM 1434 N N . ASN B 1 77 ? -15.432 27.415 10.370 1.00 20.24 77 ASN B N 1
ATOM 1435 C CA . ASN B 1 77 ? -16.687 27.903 10.927 1.00 21.53 77 ASN B CA 1
ATOM 1436 C C . ASN B 1 77 ? -17.188 29.144 10.184 1.00 22.18 77 ASN B C 1
ATOM 1437 O O . ASN B 1 77 ? -16.410 30.032 9.824 1.00 22.20 77 ASN B O 1
ATOM 1442 N N . ARG B 1 78 ? -18.494 29.174 9.949 1.00 22.83 78 ARG B N 1
ATOM 1443 C CA . ARG B 1 78 ? -19.146 30.210 9.162 1.00 24.01 78 ARG B CA 1
ATOM 1444 C C . ARG B 1 78 ? -20.604 30.178 9.572 1.00 24.28 78 ARG B C 1
ATOM 1445 O O . ARG B 1 78 ? -20.936 29.708 10.659 1.00 24.36 78 ARG B O 1
ATOM 1453 N N . GLN B 1 79 ? -21.483 30.665 8.709 1.00 24.95 79 GLN B N 1
ATOM 1454 C CA . GLN B 1 79 ? -22.903 30.634 9.021 1.00 25.86 79 GLN B CA 1
ATOM 1455 C C . GLN B 1 79 ? -23.401 29.203 9.130 1.00 25.59 79 GLN B C 1
ATOM 1456 O O . GLN B 1 79 ? -22.869 28.284 8.483 1.00 25.08 79 GLN B O 1
ATOM 1462 N N . ASN B 1 80 ? -24.414 29.021 9.968 1.00 25.37 80 ASN B N 1
ATOM 1463 C CA . ASN B 1 80 ? -25.033 27.725 10.142 1.00 25.28 80 ASN B CA 1
ATOM 1464 C C . ASN B 1 80 ? -25.636 27.236 8.839 1.00 24.45 80 ASN B C 1
ATOM 1465 O O . ASN B 1 80 ? -26.126 28.030 8.030 1.00 24.23 80 ASN B O 1
ATOM 1470 N N . GLY B 1 81 ? -25.563 25.928 8.619 1.00 23.22 81 GLY B N 1
ATOM 1471 C CA . GLY B 1 81 ? -26.089 25.347 7.405 1.00 21.83 81 GLY B CA 1
ATOM 1472 C C . GLY B 1 81 ? -25.995 23.836 7.363 1.00 21.31 81 GLY B C 1
ATOM 1473 O O . GLY B 1 81 ? -25.781 23.173 8.378 1.00 21.13 81 GLY B O 1
ATOM 1474 N N . ASN B 1 82 ? -26.185 23.301 6.168 1.00 20.17 82 ASN B N 1
ATOM 1475 C CA . ASN B 1 82 ? -26.136 21.878 5.930 1.00 19.98 82 ASN B CA 1
ATOM 1476 C C . ASN B 1 82 ? -24.798 21.589 5.249 1.00 18.49 82 ASN B C 1
ATOM 1477 O O . ASN B 1 82 ? -24.585 21.979 4.102 1.00 18.07 82 ASN B O 1
ATOM 1482 N N . TYR B 1 83 ? -23.891 20.953 5.985 1.00 16.68 83 TYR B N 1
ATOM 1483 C CA . TYR B 1 83 ? -22.580 20.588 5.452 1.00 15.46 83 TYR B CA 1
ATOM 1484 C C . TYR B 1 83 ? -22.346 19.098 5.666 1.00 14.81 83 TYR B C 1
ATOM 1485 O O . TYR B 1 83 ? -22.992 18.483 6.510 1.00 15.21 83 TYR B O 1
ATOM 1494 N N . TYR B 1 84 ? -21.419 18.510 4.920 1.00 13.47 84 TYR B N 1
ATOM 1495 C CA . TYR B 1 84 ? -21.023 17.138 5.221 1.00 12.39 84 TYR B CA 1
ATOM 1496 C C . TYR B 1 84 ? -19.569 16.914 4.876 1.00 11.86 84 TYR B C 1
ATOM 1497 O O . TYR B 1 84 ? -19.022 17.576 3.985 1.00 12.10 84 TYR B O 1
ATOM 1506 N N . LEU B 1 85 ? -18.958 15.995 5.611 1.00 10.99 85 LEU B N 1
ATOM 1507 C CA . LEU B 1 85 ? -17.589 15.556 5.380 1.00 10.26 85 LEU B CA 1
ATOM 1508 C C . LEU B 1 85 ? -17.672 14.245 4.625 1.00 10.21 85 LEU B C 1
ATOM 1509 O O . LEU B 1 85 ? -18.465 13.374 4.993 1.00 10.02 85 LEU B O 1
ATOM 1514 N N . ILE B 1 86 ? -16.866 14.100 3.581 1.00 9.55 86 ILE B N 1
ATOM 1515 C CA . ILE B 1 86 ? -16.857 12.871 2.797 1.00 9.45 86 ILE B CA 1
ATOM 1516 C C . ILE B 1 86 ? -15.431 12.458 2.468 1.00 9.67 86 ILE B C 1
ATOM 1517 O O . ILE B 1 86 ? -14.578 13.297 2.133 1.00 9.09 86 ILE B O 1
ATOM 1522 N N . LEU B 1 87 ? -15.183 11.158 2.589 1.00 9.55 87 LEU B N 1
ATOM 1523 C CA . LEU B 1 87 ? -13.948 10.557 2.118 1.00 10.06 87 LEU B CA 1
ATOM 1524 C C . LEU B 1 87 ? -14.204 10.082 0.690 1.00 9.71 87 LEU B C 1
ATOM 1525 O O . LEU B 1 87 ? -15.000 9.176 0.463 1.00 9.68 87 LEU B O 1
ATOM 1530 N N . GLN B 1 88 ? -13.531 10.714 -0.267 1.00 9.11 88 GLN B N 1
ATOM 1531 C CA . GLN B 1 88 ? -13.832 10.514 -1.681 1.00 9.11 88 GLN B CA 1
ATOM 1532 C C . GLN B 1 88 ? -13.028 9.382 -2.282 1.00 9.37 88 GLN B C 1
ATOM 1533 O O . GLN B 1 88 ? -11.965 9.001 -1.771 1.00 8.76 88 GLN B O 1
ATOM 1539 N N . ARG B 1 89 ? -13.519 8.884 -3.411 1.00 9.67 89 ARG B N 1
ATOM 1540 C CA . ARG B 1 89 ? -12.857 7.806 -4.118 1.00 10.15 89 ARG B CA 1
ATOM 1541 C C . ARG B 1 89 ? -11.494 8.205 -4.685 1.00 10.31 89 ARG B C 1
ATOM 1542 O O . ARG B 1 89 ? -10.718 7.330 -5.054 1.00 10.33 89 ARG B O 1
ATOM 1550 N N . ASP B 1 90 ? -11.199 9.511 -4.735 1.00 9.50 90 ASP B N 1
ATOM 1551 C CA . ASP B 1 90 ? -9.871 9.984 -5.130 1.00 9.05 90 ASP B CA 1
ATOM 1552 C C . ASP B 1 90 ? -8.965 10.251 -3.919 1.00 9.00 90 ASP B C 1
ATOM 1553 O O . ASP B 1 90 ? -7.885 10.823 -4.066 1.00 9.53 90 ASP B O 1
ATOM 1558 N N . ARG B 1 91 ? -9.422 9.834 -2.741 1.00 8.69 91 ARG B N 1
ATOM 1559 C CA . ARG B 1 91 ? -8.656 9.879 -1.484 1.00 8.83 91 ARG B CA 1
ATOM 1560 C C . ARG B 1 91 ? -8.622 11.253 -0.816 1.00 8.54 91 ARG B C 1
ATOM 1561 O O . ARG B 1 91 ? -7.997 11.424 0.238 1.00 8.82 91 ARG B O 1
ATOM 1569 N N . ASN B 1 92 ? -9.289 12.231 -1.427 1.00 8.21 92 ASN B N 1
ATOM 1570 C CA . ASN B 1 92 ? -9.442 13.538 -0.802 1.00 8.61 92 ASN B CA 1
ATOM 1571 C C . ASN B 1 92 ? -10.534 13.422 0.248 1.00 8.92 92 ASN B C 1
ATOM 1572 O O . ASN B 1 92 ? -11.475 12.642 0.092 1.00 8.87 92 ASN B O 1
ATOM 1577 N N . VAL B 1 93 ? -10.385 14.172 1.328 1.00 9.17 93 VAL B N 1
ATOM 1578 C CA . VAL B 1 93 ? -11.385 14.232 2.379 1.00 9.75 93 VAL B CA 1
ATOM 1579 C C . VAL B 1 93 ? -11.852 15.669 2.367 1.00 9.97 93 VAL B C 1
ATOM 1580 O O . VAL B 1 93 ? -11.051 16.581 2.562 1.00 10.01 93 VAL B O 1
ATOM 1584 N N . VAL B 1 94 ? -13.145 15.867 2.120 1.00 9.58 94 VAL B N 1
ATOM 1585 C CA . VAL B 1 94 ? -13.641 17.185 1.773 1.00 9.70 94 VAL B CA 1
ATOM 1586 C C . VAL B 1 94 ? -14.910 17.477 2.555 1.00 9.92 94 VAL B C 1
ATOM 1587 O O . VAL B 1 94 ? -15.718 16.573 2.805 1.00 9.90 94 VAL B O 1
ATOM 1591 N N . ILE B 1 95 ? -15.065 18.733 2.952 1.00 10.03 95 ILE B N 1
ATOM 1592 C CA . ILE B 1 95 ? -16.330 19.233 3.481 1.00 10.02 95 ILE B CA 1
ATOM 1593 C C . ILE B 1 95 ? -17.047 20.015 2.376 1.00 10.50 95 ILE B C 1
ATOM 1594 O O . ILE B 1 95 ? -16.474 20.947 1.788 1.00 10.71 95 ILE B O 1
ATOM 1599 N N . TYR B 1 96 ? -18.283 19.614 2.088 1.00 10.23 96 TYR B N 1
ATOM 1600 C CA . TYR B 1 96 ? -19.135 20.291 1.119 1.00 11.35 96 TYR B CA 1
ATOM 1601 C C . TYR B 1 96 ? -20.280 21.024 1.801 1.00 12.03 96 TYR B C 1
ATOM 1602 O O . TYR B 1 96 ? -20.743 20.618 2.870 1.00 11.48 96 TYR B O 1
ATOM 1611 N N . ASP B 1 97 ? -20.726 22.099 1.163 1.00 12.82 97 ASP B N 1
ATOM 1612 C CA . ASP B 1 97 ? -22.017 22.682 1.463 1.00 14.01 97 ASP B CA 1
ATOM 1613 C C . ASP B 1 97 ? -23.080 21.937 0.638 1.00 15.03 97 ASP B C 1
ATOM 1614 O O . ASP B 1 97 ? -22.818 20.845 0.114 1.00 15.29 97 ASP B O 1
ATOM 1619 N N . ASN B 1 98 ? -24.269 22.518 0.517 1.00 16.44 98 ASN B N 1
ATOM 1620 C CA . ASN B 1 98 ? -25.380 21.869 -0.165 1.00 17.51 98 ASN B CA 1
ATOM 1621 C C . ASN B 1 98 ? -25.366 22.033 -1.688 1.00 17.37 98 ASN B C 1
ATOM 1622 O O . ASN B 1 98 ? -26.295 21.582 -2.367 1.00 17.45 98 ASN B O 1
ATOM 1627 N N . SER B 1 99 ? -24.320 22.665 -2.222 1.00 16.44 99 SER B N 1
ATOM 1628 C CA . SER B 1 99 ? -24.317 23.079 -3.625 1.00 16.25 99 SER B CA 1
ATOM 1629 C C . SER B 1 99 ? -23.025 22.694 -4.326 1.00 15.14 99 SER B C 1
ATOM 1630 O O . SER B 1 99 ? -22.610 23.346 -5.285 1.00 14.40 99 SER B O 1
ATOM 1633 N N . ASN B 1 100 ? -22.392 21.635 -3.830 1.00 14.23 100 ASN B N 1
ATOM 1634 C CA . ASN B 1 100 ? -21.177 21.097 -4.429 1.00 13.30 100 ASN B CA 1
ATOM 1635 C C . ASN B 1 100 ? -19.985 22.045 -4.332 1.00 12.86 100 ASN B C 1
ATOM 1636 O O . ASN B 1 100 ? -19.096 22.011 -5.177 1.00 12.38 100 ASN B O 1
ATOM 1641 N N . ASN B 1 101 ? -19.974 22.895 -3.308 1.00 12.05 101 ASN B N 1
ATOM 1642 C CA . ASN B 1 101 ? -18.816 23.742 -3.040 1.00 12.28 101 ASN B CA 1
ATOM 1643 C C . ASN B 1 101 ? -17.978 23.144 -1.920 1.00 12.21 101 ASN B C 1
ATOM 1644 O O . ASN B 1 101 ? -18.490 22.859 -0.837 1.00 11.81 101 ASN B O 1
ATOM 1649 N N . ALA B 1 102 ? -16.695 22.944 -2.193 1.00 12.12 102 ALA B N 1
ATOM 1650 C CA . ALA B 1 102 ? -15.776 22.393 -1.207 1.00 12.54 102 ALA B CA 1
ATOM 1651 C C . ALA B 1 102 ? -15.281 23.548 -0.355 1.00 12.95 102 ALA B C 1
ATOM 1652 O O . ALA B 1 102 ? -14.671 24.484 -0.880 1.00 12.84 102 ALA B O 1
ATOM 1654 N N . ILE B 1 103 ? -15.541 23.491 0.945 1.00 12.71 103 ILE B N 1
ATOM 1655 C CA . ILE B 1 103 ? -15.113 24.564 1.837 1.00 13.45 103 ILE B CA 1
ATOM 1656 C C . ILE B 1 103 ? -13.839 24.223 2.616 1.00 13.62 103 ILE B C 1
ATOM 1657 O O . ILE B 1 103 ? -13.264 25.084 3.268 1.00 13.83 103 ILE B O 1
ATOM 1662 N N . TRP B 1 104 ? -13.422 22.959 2.548 1.00 13.25 104 TRP B N 1
ATOM 1663 C CA . TRP B 1 104 ? -12.201 22.498 3.195 1.00 13.42 104 TRP B CA 1
ATOM 1664 C C . TRP B 1 104 ? -11.859 21.132 2.637 1.00 13.13 104 TRP B C 1
ATOM 1665 O O . TRP B 1 104 ? -12.756 20.376 2.270 1.00 12.81 104 TRP B O 1
ATOM 1676 N N . ALA B 1 105 ? -10.566 20.825 2.567 1.00 12.46 105 ALA B N 1
ATOM 1677 C CA . ALA B 1 105 ? -10.109 19.502 2.155 1.00 12.18 105 ALA B CA 1
ATOM 1678 C C . ALA B 1 105 ? -8.755 19.223 2.782 1.00 12.25 105 ALA B C 1
ATOM 1679 O O . ALA B 1 105 ? -8.037 20.160 3.161 1.00 12.28 105 ALA B O 1
ATOM 1681 N N . THR B 1 106 ? -8.416 17.940 2.891 1.00 11.86 106 THR B N 1
ATOM 1682 C CA . THR B 1 106 ? -7.105 17.515 3.372 1.00 12.41 106 THR B CA 1
ATOM 1683 C C . THR B 1 106 ? -6.089 17.631 2.251 1.00 12.69 106 THR B C 1
ATOM 1684 O O . THR B 1 106 ? -4.893 17.556 2.502 1.00 13.55 106 THR B O 1
ATOM 1688 N N . HIS B 1 107 ? -6.578 17.758 1.018 1.00 13.24 107 HIS B N 1
ATOM 1689 C CA . HIS B 1 107 ? -5.728 17.780 -0.171 1.00 13.67 107 HIS B CA 1
ATOM 1690 C C . HIS B 1 107 ? -4.890 16.506 -0.249 1.00 13.09 107 HIS B C 1
ATOM 1691 O O . HIS B 1 107 ? -3.683 16.549 -0.494 1.00 13.07 107 HIS B O 1
ATOM 1698 N N . THR B 1 108 ? -5.543 15.372 -0.013 1.00 11.89 108 THR B N 1
ATOM 1699 C CA . THR B 1 108 ? -4.896 14.074 -0.123 1.00 11.15 108 THR B CA 1
ATOM 1700 C C . THR B 1 108 ? -5.350 13.357 -1.394 1.00 11.67 108 THR B C 1
ATOM 1701 O O . THR B 1 108 ? -5.123 12.160 -1.557 1.00 11.78 108 THR B O 1
ATOM 1705 N N . ASN B 1 109 ? -5.993 14.100 -2.287 1.00 11.55 109 ASN B N 1
ATOM 1706 C CA . ASN B 1 109 ? -6.383 13.573 -3.593 1.00 12.44 109 ASN B CA 1
ATOM 1707 C C . ASN B 1 109 ? -5.207 12.963 -4.362 1.00 12.86 109 ASN B C 1
ATOM 1708 O O . ASN B 1 109 ? -4.082 13.483 -4.339 1.00 12.24 109 ASN B O 1
ATOM 1713 N N . VAL B 1 110 ? -5.478 11.844 -5.027 1.00 13.84 110 VAL B N 1
ATOM 1714 C CA . VAL B 1 110 ? -4.497 11.206 -5.898 1.00 14.96 110 VAL B CA 1
ATOM 1715 C C . VAL B 1 110 ? -5.093 11.071 -7.286 1.00 15.33 110 VAL B C 1
ATOM 1716 O O . VAL B 1 110 ? -6.300 10.926 -7.426 1.00 16.09 110 VAL B O 1
ATOM 1720 N N . GLY B 1 111 ? -4.250 11.138 -8.311 1.00 16.32 111 GLY B N 1
ATOM 1721 C CA . GLY B 1 111 ? -4.693 10.949 -9.684 1.00 16.49 111 GLY B CA 1
ATOM 1722 C C . GLY B 1 111 ? -5.375 12.161 -10.310 1.00 16.76 111 GLY B C 1
ATOM 1723 O O . GLY B 1 111 ? -5.918 12.067 -11.415 1.00 16.72 111 GLY B O 1
ATOM 1724 N N . ASN B 1 112 ? -5.367 13.292 -9.608 1.00 16.99 112 ASN B N 1
ATOM 1725 C CA . ASN B 1 112 ? -5.924 14.543 -10.143 1.00 17.71 112 ASN B CA 1
ATOM 1726 C C . ASN B 1 112 ? -5.282 15.779 -9.509 1.00 18.23 112 ASN B C 1
ATOM 1727 O O . ASN B 1 112 ? -4.371 15.635 -8.684 1.00 18.09 112 ASN B O 1
ATOM 1733 N N . SER C 1 1 ? -7.950 19.043 -12.001 1.00 16.68 1 SER C N 1
ATOM 1734 C CA . SER C 1 1 ? -8.502 19.648 -13.244 1.00 16.35 1 SER C CA 1
ATOM 1735 C C . SER C 1 1 ? -9.841 19.015 -13.596 1.00 15.58 1 SER C C 1
ATOM 1736 O O . SER C 1 1 ? -10.100 17.848 -13.295 1.00 14.87 1 SER C O 1
ATOM 1739 N N . ASP C 1 2 ? -10.679 19.813 -14.242 1.00 14.87 2 ASP C N 1
ATOM 1740 C CA . ASP C 1 2 ? -11.990 19.384 -14.683 1.00 14.70 2 ASP C CA 1
ATOM 1741 C C . ASP C 1 2 ? -11.937 18.931 -16.143 1.00 14.81 2 ASP C C 1
ATOM 1742 O O . ASP C 1 2 ? -12.931 18.459 -16.679 1.00 14.57 2 ASP C O 1
ATOM 1747 N N . ARG C 1 3 ? -10.785 19.085 -16.792 1.00 14.86 3 ARG C N 1
ATOM 1748 C CA . ARG C 1 3 ? -10.697 18.666 -18.188 1.00 15.63 3 ARG C CA 1
ATOM 1749 C C . ARG C 1 3 ? -9.471 17.851 -18.612 1.00 15.22 3 ARG C C 1
ATOM 1750 O O . ARG C 1 3 ? -8.418 17.878 -17.970 1.00 14.28 3 ARG C O 1
ATOM 1758 N N . LEU C 1 4 ? -9.649 17.109 -19.696 1.00 15.23 4 LEU C N 1
ATOM 1759 C CA . LEU C 1 4 ? -8.567 16.365 -20.318 1.00 15.80 4 LEU C CA 1
ATOM 1760 C C . LEU C 1 4 ? -8.498 16.784 -21.774 1.00 16.36 4 LEU C C 1
ATOM 1761 O O . LEU C 1 4 ? -9.457 16.602 -22.524 1.00 15.79 4 LEU C O 1
ATOM 1766 N N . ASN C 1 5 ? -7.364 17.347 -22.168 1.00 17.42 5 ASN C N 1
ATOM 1767 C CA . ASN C 1 5 ? -7.201 17.848 -23.529 1.00 18.70 5 ASN C CA 1
ATOM 1768 C C . ASN C 1 5 ? -6.740 16.740 -24.472 1.00 18.73 5 ASN C C 1
ATOM 1769 O O . ASN C 1 5 ? -6.055 15.804 -24.044 1.00 18.63 5 ASN C O 1
ATOM 1774 N N . SER C 1 6 ? -7.121 16.838 -25.747 1.00 19.04 6 SER C N 1
ATOM 1775 C CA . SER C 1 6 ? -6.663 15.869 -26.756 1.00 19.70 6 SER C CA 1
ATOM 1776 C C . SER C 1 6 ? -5.140 15.769 -26.760 1.00 20.04 6 SER C C 1
ATOM 1777 O O . SER C 1 6 ? -4.450 16.756 -26.499 1.00 19.91 6 SER C O 1
ATOM 1780 N N . GLY C 1 7 ? -4.630 14.571 -27.029 1.00 20.43 7 GLY C N 1
ATOM 1781 C CA . GLY C 1 7 ? -3.202 14.311 -26.989 1.00 21.19 7 GLY C CA 1
ATOM 1782 C C . GLY C 1 7 ? -2.702 13.971 -25.596 1.00 21.83 7 GLY C C 1
ATOM 1783 O O . GLY C 1 7 ? -1.509 13.704 -25.411 1.00 21.65 7 GLY C O 1
ATOM 1784 N N . HIS C 1 8 ? -3.612 13.983 -24.617 1.00 21.67 8 HIS C N 1
ATOM 1785 C CA . HIS C 1 8 ? -3.269 13.686 -23.226 1.00 22.04 8 HIS C CA 1
ATOM 1786 C C . HIS C 1 8 ? -4.064 12.503 -22.710 1.00 21.62 8 HIS C C 1
ATOM 1787 O O . HIS C 1 8 ? -5.093 12.128 -23.285 1.00 21.36 8 HIS C O 1
ATOM 1794 N N . GLN C 1 9 ? -3.581 11.927 -21.616 1.00 21.27 9 GLN C N 1
ATOM 1795 C CA . GLN C 1 9 ? -4.240 10.787 -21.009 1.00 21.05 9 GLN C CA 1
ATOM 1796 C C . GLN C 1 9 ? -4.324 10.877 -19.490 1.00 20.51 9 GLN C C 1
ATOM 1797 O O . GLN C 1 9 ? -3.535 11.586 -18.843 1.00 20.18 9 GLN C O 1
ATOM 1803 N N . LEU C 1 10 ? -5.290 10.151 -18.939 1.00 19.11 10 LEU C N 1
ATOM 1804 C CA . LEU C 1 10 ? -5.324 9.878 -17.518 1.00 18.77 10 LEU C CA 1
ATOM 1805 C C . LEU C 1 10 ? -4.721 8.505 -17.333 1.00 18.48 10 LEU C C 1
ATOM 1806 O O . LEU C 1 10 ? -5.166 7.526 -17.946 1.00 17.67 10 LEU C O 1
ATOM 1811 N N . ASP C 1 11 ? -3.684 8.456 -16.506 1.00 18.46 11 ASP C N 1
ATOM 1812 C CA . ASP C 1 11 ? -3.080 7.205 -16.092 1.00 19.13 11 ASP C CA 1
ATOM 1813 C C . ASP C 1 11 ? -4.056 6.429 -15.206 1.00 18.35 11 ASP C C 1
ATOM 1814 O O . ASP C 1 11 ? -5.085 6.968 -14.777 1.00 17.96 11 ASP C O 1
ATOM 1819 N N . THR C 1 12 ? -3.740 5.160 -14.948 1.00 17.77 12 THR C N 1
ATOM 1820 C CA . THR C 1 12 ? -4.572 4.299 -14.112 1.00 17.63 12 THR C CA 1
ATOM 1821 C C . THR C 1 12 ? -4.846 4.960 -12.762 1.00 16.88 12 THR C C 1
ATOM 1822 O O . THR C 1 12 ? -3.921 5.431 -12.107 1.00 16.92 12 THR C O 1
ATOM 1826 N N . GLY C 1 13 ? -6.116 4.992 -12.365 1.00 16.30 13 GLY C N 1
ATOM 1827 C CA . GLY C 1 13 ? -6.526 5.635 -11.125 1.00 15.36 13 GLY C CA 1
ATOM 1828 C C . GLY C 1 13 ? -6.721 7.139 -11.244 1.00 15.07 13 GLY C C 1
ATOM 1829 O O . GLY C 1 13 ? -7.179 7.783 -10.294 1.00 15.08 13 GLY C O 1
ATOM 1830 N N . GLY C 1 14 ? -6.379 7.696 -12.405 1.00 14.12 14 GLY C N 1
ATOM 1831 C CA . GLY C 1 14 ? -6.496 9.123 -12.639 1.00 13.41 14 GLY C CA 1
ATOM 1832 C C . GLY C 1 14 ? -7.945 9.541 -12.848 1.00 12.84 14 GLY C C 1
ATOM 1833 O O . GLY C 1 14 ? -8.804 8.719 -13.205 1.00 12.48 14 GLY C O 1
ATOM 1834 N N . SER C 1 15 ? -8.222 10.819 -12.615 1.00 12.04 15 SER C N 1
ATOM 1835 C CA . SER C 1 15 ? -9.584 11.309 -12.740 1.00 11.90 15 SER C CA 1
ATOM 1836 C C . SER C 1 15 ? -9.661 12.782 -13.102 1.00 12.27 15 SER C C 1
ATOM 1837 O O . SER C 1 15 ? -8.689 13.532 -12.985 1.00 12.26 15 SER C O 1
ATOM 1840 N N . LEU C 1 16 ? -10.837 13.169 -13.579 1.00 12.15 16 LEU C N 1
ATOM 1841 C CA . LEU C 1 16 ? -11.227 14.558 -13.651 1.00 12.17 16 LEU C CA 1
ATOM 1842 C C . LEU C 1 16 ? -12.072 14.769 -12.418 1.00 12.07 16 LEU C C 1
ATOM 1843 O O . LEU C 1 16 ? -12.810 13.863 -12.002 1.00 11.89 16 LEU C O 1
ATOM 1848 N N . ALA C 1 17 ? -11.967 15.959 -11.837 1.00 11.63 17 ALA C N 1
ATOM 1849 C CA . ALA C 1 17 ? -12.718 16.288 -10.638 1.00 11.74 17 ALA C CA 1
ATOM 1850 C C . ALA C 1 17 ? -13.490 17.585 -10.810 1.00 12.00 17 ALA C C 1
ATOM 1851 O O . ALA C 1 17 ? -12.980 18.559 -11.378 1.00 12.29 17 ALA C O 1
ATOM 1853 N N . GLU C 1 18 ? -14.721 17.585 -10.307 1.00 11.99 18 GLU C N 1
ATOM 1854 C CA . GLU C 1 18 ? -15.566 18.767 -10.299 1.00 12.51 18 GLU C CA 1
ATOM 1855 C C . GLU C 1 18 ? -16.348 18.729 -8.993 1.00 12.28 18 GLU C C 1
ATOM 1856 O O . GLU C 1 18 ? -17.488 18.254 -8.948 1.00 11.87 18 GLU C O 1
ATOM 1862 N N . GLY C 1 19 ? -15.706 19.189 -7.921 1.00 12.05 19 GLY C N 1
ATOM 1863 C CA . GLY C 1 19 ? -16.276 19.080 -6.591 1.00 12.11 19 GLY C CA 1
ATOM 1864 C C . GLY C 1 19 ? -16.467 17.611 -6.271 1.00 12.01 19 GLY C C 1
ATOM 1865 O O . GLY C 1 19 ? -15.545 16.824 -6.444 1.00 11.65 19 GLY C O 1
ATOM 1866 N N . GLY C 1 20 ? -17.672 17.249 -5.841 1.00 11.59 20 GLY C N 1
ATOM 1867 C CA . GLY C 1 20 ? -17.988 15.883 -5.475 1.00 12.15 20 GLY C CA 1
ATOM 1868 C C . GLY C 1 20 ? -18.239 14.956 -6.653 1.00 12.38 20 GLY C C 1
ATOM 1869 O O . GLY C 1 20 ? -18.583 13.784 -6.461 1.00 12.18 20 GLY C O 1
ATOM 1870 N N . TYR C 1 21 ? -18.069 15.466 -7.872 1.00 12.38 21 TYR C N 1
ATOM 1871 C CA . TYR C 1 21 ? -18.154 14.619 -9.056 1.00 12.82 21 TYR C CA 1
ATOM 1872 C C . TYR C 1 21 ? -16.758 14.181 -9.467 1.00 13.05 21 TYR C C 1
ATOM 1873 O O . TYR C 1 21 ? -15.856 15.006 -9.571 1.00 12.98 21 TYR C O 1
ATOM 1882 N N . LEU C 1 22 ? -16.591 12.884 -9.702 1.00 13.33 22 LEU C N 1
ATOM 1883 C CA . LEU C 1 22 ? -15.314 12.327 -10.137 1.00 13.82 22 LEU C CA 1
ATOM 1884 C C . LEU C 1 22 ? -15.529 11.413 -11.332 1.00 13.95 22 LEU C C 1
ATOM 1885 O O . LEU C 1 22 ? -16.428 10.579 -11.314 1.00 14.50 22 LEU C O 1
ATOM 1890 N N . PHE C 1 23 ? -14.722 11.599 -12.371 1.00 13.80 23 PHE C N 1
ATOM 1891 C CA . PHE C 1 23 ? -14.737 10.743 -13.549 1.00 13.84 23 PHE C CA 1
ATOM 1892 C C . PHE C 1 23 ? -13.408 10.033 -13.561 1.00 13.99 23 PHE C C 1
ATOM 1893 O O . PHE C 1 23 ? -12.375 10.660 -13.805 1.00 14.12 23 PHE C O 1
ATOM 1901 N N . ILE C 1 24 ? -13.425 8.732 -13.293 1.00 13.68 24 ILE C N 1
ATOM 1902 C CA . ILE C 1 24 ? -12.188 8.016 -13.000 1.00 14.32 24 ILE C CA 1
ATOM 1903 C C . ILE C 1 24 ? -12.018 6.768 -13.855 1.00 14.27 24 ILE C C 1
ATOM 1904 O O . ILE C 1 24 ? -12.967 6.002 -14.052 1.00 13.83 24 ILE C O 1
ATOM 1909 N N . ILE C 1 25 ? -10.805 6.598 -14.379 1.00 14.50 25 ILE C N 1
ATOM 1910 C CA . ILE C 1 25 ? -10.403 5.353 -15.007 1.00 15.36 25 ILE C CA 1
ATOM 1911 C C . ILE C 1 25 ? -9.752 4.476 -13.926 1.00 16.36 25 ILE C C 1
ATOM 1912 O O . ILE C 1 25 ? -8.663 4.763 -13.428 1.00 16.04 25 ILE C O 1
ATOM 1917 N N . GLN C 1 26 ? -10.459 3.425 -13.554 1.00 17.88 26 GLN C N 1
ATOM 1918 C CA . GLN C 1 26 ? -10.107 2.625 -12.384 1.00 19.84 26 GLN C CA 1
ATOM 1919 C C . GLN C 1 26 ? -9.090 1.541 -12.701 1.00 20.79 26 GLN C C 1
ATOM 1920 O O . GLN C 1 26 ? -8.908 1.173 -13.864 1.00 20.51 26 GLN C O 1
ATOM 1926 N N . ASN C 1 27 ? -8.441 1.036 -11.651 1.00 22.23 27 ASN C N 1
ATOM 1927 C CA . ASN C 1 27 ? -7.510 -0.087 -11.755 1.00 23.79 27 ASN C CA 1
ATOM 1928 C C . ASN C 1 27 ? -8.128 -1.307 -12.439 1.00 23.57 27 ASN C C 1
ATOM 1929 O O . ASN C 1 27 ? -7.437 -2.046 -13.135 1.00 24.20 27 ASN C O 1
ATOM 1934 N N . ASP C 1 28 ? -9.426 -1.513 -12.238 1.00 23.54 28 ASP C N 1
ATOM 1935 C CA . ASP C 1 28 ? -10.136 -2.627 -12.862 1.00 23.64 28 ASP C CA 1
ATOM 1936 C C . ASP C 1 28 ? -10.589 -2.332 -14.303 1.00 23.62 28 ASP C C 1
ATOM 1937 O O . ASP C 1 28 ? -11.363 -3.092 -14.886 1.00 23.75 28 ASP C O 1
ATOM 1942 N N . CYS C 1 29 ? -10.113 -1.220 -14.864 1.00 23.45 29 CYS C N 1
ATOM 1943 C CA . CYS C 1 29 ? -10.406 -0.832 -16.250 1.00 23.45 29 CYS C CA 1
ATOM 1944 C C . CYS C 1 29 ? -11.821 -0.340 -16.507 1.00 22.04 29 CYS C C 1
ATOM 1945 O O . CYS C 1 29 ? -12.216 -0.177 -17.661 1.00 22.20 29 CYS C O 1
ATOM 1948 N N . ASN C 1 30 ? -12.590 -0.119 -15.447 1.00 20.70 30 ASN C N 1
ATOM 1949 C CA . ASN C 1 30 ? -13.902 0.495 -15.595 1.00 19.53 30 ASN C CA 1
ATOM 1950 C C . ASN C 1 30 ? -13.714 2.011 -15.575 1.00 18.43 30 ASN C C 1
ATOM 1951 O O . ASN C 1 30 ? -12.917 2.532 -14.795 1.00 17.82 30 ASN C O 1
ATOM 1956 N N . LEU C 1 31 ? -14.426 2.705 -16.455 1.00 17.12 31 LEU C N 1
ATOM 1957 C CA . LEU C 1 31 ? -14.434 4.163 -16.461 1.00 15.98 31 LEU C CA 1
ATOM 1958 C C . LEU C 1 31 ? -15.762 4.593 -15.868 1.00 15.45 31 LEU C C 1
ATOM 1959 O O . LEU C 1 31 ? -16.820 4.258 -16.402 1.00 15.70 31 LEU C O 1
ATOM 1964 N N . VAL C 1 32 ? -15.714 5.323 -14.757 1.00 14.65 32 VAL C N 1
ATOM 1965 C CA . VAL C 1 32 ? -16.911 5.554 -13.964 1.00 14.14 32 VAL C CA 1
ATOM 1966 C C . VAL C 1 32 ? -17.071 7.015 -13.543 1.00 14.20 32 VAL C C 1
ATOM 1967 O O . VAL C 1 32 ? -16.123 7.637 -13.058 1.00 13.93 32 VAL C O 1
ATOM 1971 N N . LEU C 1 33 ? -18.278 7.548 -13.729 1.00 13.74 33 LEU C N 1
ATOM 1972 C CA . LEU C 1 33 ? -18.626 8.851 -13.180 1.00 13.69 33 LEU C CA 1
ATOM 1973 C C . LEU C 1 33 ? -19.291 8.641 -11.827 1.00 13.70 33 LEU C C 1
ATOM 1974 O O . LEU C 1 33 ? -20.296 7.927 -11.717 1.00 13.97 33 LEU C O 1
ATOM 1979 N N . TYR C 1 34 ? -18.719 9.245 -10.793 1.00 13.32 34 TYR C N 1
ATOM 1980 C CA . TYR C 1 34 ? -19.263 9.138 -9.446 1.00 13.39 34 TYR C CA 1
ATOM 1981 C C . TYR C 1 34 ? -19.798 10.482 -9.017 1.00 13.54 34 TYR C C 1
ATOM 1982 O O . TYR C 1 34 ? -19.215 11.525 -9.331 1.00 13.40 34 TYR C O 1
ATOM 1991 N N . ASP C 1 35 ? -20.918 10.444 -8.304 1.00 13.58 35 ASP C N 1
ATOM 1992 C CA . ASP C 1 35 ? -21.512 11.618 -7.688 1.00 13.74 35 ASP C CA 1
ATOM 1993 C C . ASP C 1 35 ? -21.456 11.350 -6.200 1.00 13.42 35 ASP C C 1
ATOM 1994 O O . ASP C 1 35 ? -22.241 10.560 -5.680 1.00 13.35 35 ASP C O 1
ATOM 1999 N N . ASN C 1 36 ? -20.518 12.005 -5.517 1.00 13.64 36 ASN C N 1
ATOM 2000 C CA . ASN C 1 36 ? -20.277 11.750 -4.100 1.00 13.64 36 ASN C CA 1
ATOM 2001 C C . ASN C 1 36 ? -20.187 10.252 -3.804 1.00 13.62 36 ASN C C 1
ATOM 2002 O O . ASN C 1 36 ? -20.902 9.738 -2.942 1.00 13.30 36 ASN C O 1
ATOM 2007 N N . ASN C 1 37 ? -19.310 9.579 -4.554 1.00 13.68 37 ASN C N 1
ATOM 2008 C CA . ASN C 1 37 ? -18.982 8.157 -4.397 1.00 14.39 37 ASN C CA 1
ATOM 2009 C C . ASN C 1 37 ? -19.993 7.174 -4.985 1.00 15.09 37 ASN C C 1
ATOM 2010 O O . ASN C 1 37 ? -19.739 5.971 -5.003 1.00 14.70 37 ASN C O 1
ATOM 2015 N N . ARG C 1 38 ? -21.130 7.683 -5.450 1.00 15.63 38 ARG C N 1
ATOM 2016 C CA . ARG C 1 38 ? -22.162 6.844 -6.035 1.00 17.00 38 ARG C CA 1
ATOM 2017 C C . ARG C 1 38 ? -22.019 6.843 -7.549 1.00 17.05 38 ARG C C 1
ATOM 2018 O O . ARG C 1 38 ? -22.000 7.903 -8.175 1.00 16.75 38 ARG C O 1
ATOM 2026 N N . ALA C 1 39 ? -21.936 5.653 -8.133 1.00 17.33 39 ALA C N 1
ATOM 2027 C CA . ALA C 1 39 ? -21.802 5.519 -9.585 1.00 18.12 39 ALA C CA 1
ATOM 2028 C C . ALA C 1 39 ? -23.087 5.936 -10.295 1.00 18.84 39 ALA C C 1
ATOM 2029 O O . ALA C 1 39 ? -24.182 5.467 -9.953 1.00 18.75 39 ALA C O 1
ATOM 2031 N N . VAL C 1 40 ? -22.952 6.834 -11.266 1.00 19.03 40 VAL C N 1
ATOM 2032 C CA . VAL C 1 40 ? -24.102 7.255 -12.062 1.00 19.77 40 VAL C CA 1
ATOM 2033 C C . VAL C 1 40 ? -23.954 6.866 -13.530 1.00 19.95 40 VAL C C 1
ATOM 2034 O O . VAL C 1 40 ? -24.933 6.901 -14.267 1.00 20.20 40 VAL C O 1
ATOM 2038 N N . TRP C 1 41 ? -22.737 6.492 -13.938 1.00 19.63 41 TRP C N 1
ATOM 2039 C CA . TRP C 1 41 ? -22.440 6.109 -15.319 1.00 19.69 41 TRP C CA 1
ATOM 2040 C C . TRP C 1 41 ? -21.141 5.326 -15.358 1.00 19.37 41 TRP C C 1
ATOM 2041 O O . TRP C 1 41 ? -20.173 5.691 -14.697 1.00 19.51 41 TRP C O 1
ATOM 2052 N N . ALA C 1 42 ? -21.118 4.248 -16.135 1.00 19.54 42 ALA C N 1
ATOM 2053 C CA . ALA C 1 42 ? -19.907 3.453 -16.299 1.00 20.01 42 ALA C CA 1
ATOM 2054 C C . ALA C 1 42 ? -19.782 2.959 -17.725 1.00 20.61 42 ALA C C 1
ATOM 2055 O O . ALA C 1 42 ? -20.788 2.739 -18.398 1.00 20.48 42 ALA C O 1
ATOM 2057 N N . SER C 1 43 ? -18.544 2.793 -18.180 1.00 21.21 43 SER C N 1
ATOM 2058 C CA . SER C 1 43 ? -18.277 2.201 -19.484 1.00 22.86 43 SER C CA 1
ATOM 2059 C C . SER C 1 43 ? -18.639 0.717 -19.471 1.00 24.13 43 SER C C 1
ATOM 2060 O O . SER C 1 43 ? -18.950 0.139 -20.511 1.00 24.05 43 SER C O 1
ATOM 2063 N N . GLY C 1 44 ? -18.602 0.116 -18.283 1.00 25.65 44 GLY C N 1
ATOM 2064 C CA . GLY C 1 44 ? -18.929 -1.287 -18.103 1.00 27.99 44 GLY C CA 1
ATOM 2065 C C . GLY C 1 44 ? -17.816 -2.198 -18.579 1.00 29.54 44 GLY C C 1
ATOM 2066 O O . GLY C 1 44 ? -18.082 -3.275 -19.105 1.00 29.97 44 GLY C O 1
ATOM 2067 N N . THR C 1 45 ? -16.572 -1.761 -18.400 1.00 30.83 45 THR C N 1
ATOM 2068 C CA . THR C 1 45 ? -15.408 -2.530 -18.838 1.00 32.61 45 THR C CA 1
ATOM 2069 C C . THR C 1 45 ? -14.613 -3.071 -17.644 1.00 34.23 45 THR C C 1
ATOM 2070 O O . THR C 1 45 ? -13.439 -3.436 -17.779 1.00 34.61 45 THR C O 1
ATOM 2074 N N . ASN C 1 46 ? -15.279 -3.135 -16.490 1.00 36.28 46 ASN C N 1
ATOM 2075 C CA . ASN C 1 46 ? -14.697 -3.621 -15.232 1.00 38.34 46 ASN C CA 1
ATOM 2076 C C . ASN C 1 46 ? -14.232 -5.077 -15.255 1.00 39.63 46 ASN C C 1
ATOM 2077 O O . ASN C 1 46 ? -14.926 -5.953 -15.777 1.00 39.81 46 ASN C O 1
ATOM 2082 N N . GLY C 1 47 ? -13.055 -5.320 -14.681 1.00 41.01 47 GLY C N 1
ATOM 2083 C CA . GLY C 1 47 ? -12.537 -6.665 -14.487 1.00 42.58 47 GLY C CA 1
ATOM 2084 C C . GLY C 1 47 ? -12.155 -7.412 -15.752 1.00 43.68 47 GLY C C 1
ATOM 2085 O O . GLY C 1 47 ? -11.747 -8.579 -15.691 1.00 43.98 47 GLY C O 1
ATOM 2086 N N . LYS C 1 48 ? -12.276 -6.744 -16.896 1.00 44.50 48 LYS C N 1
ATOM 2087 C CA . LYS C 1 48 ? -11.958 -7.363 -18.180 1.00 45.23 48 LYS C CA 1
ATOM 2088 C C . LYS C 1 48 ? -10.493 -7.161 -18.587 1.00 44.93 48 LYS C C 1
ATOM 2089 O O . LYS C 1 48 ? -10.001 -7.829 -19.505 1.00 45.27 48 LYS C O 1
ATOM 2095 N N . ALA C 1 49 ? -9.809 -6.243 -17.898 1.00 44.19 49 ALA C N 1
ATOM 2096 C CA . ALA C 1 49 ? -8.374 -6.011 -18.081 1.00 43.18 49 ALA C CA 1
ATOM 2097 C C . ALA C 1 49 ? -7.796 -5.261 -16.876 1.00 42.31 49 ALA C C 1
ATOM 2098 O O . ALA C 1 49 ? -8.518 -4.981 -15.918 1.00 42.54 49 ALA C O 1
ATOM 2100 N N . SER C 1 50 ? -6.502 -4.940 -16.922 1.00 40.96 50 SER C N 1
ATOM 2101 C CA . SER C 1 50 ? -5.848 -4.199 -15.838 1.00 39.64 50 SER C CA 1
ATOM 2102 C C . SER C 1 50 ? -4.887 -3.129 -16.359 1.00 38.11 50 SER C C 1
ATOM 2103 O O . SER C 1 50 ? -4.446 -3.192 -17.511 1.00 38.30 50 SER C O 1
ATOM 2106 N N . GLY C 1 51 ? -4.577 -2.147 -15.509 1.00 36.21 51 GLY C N 1
ATOM 2107 C CA . GLY C 1 51 ? -3.632 -1.088 -15.838 1.00 33.54 51 GLY C CA 1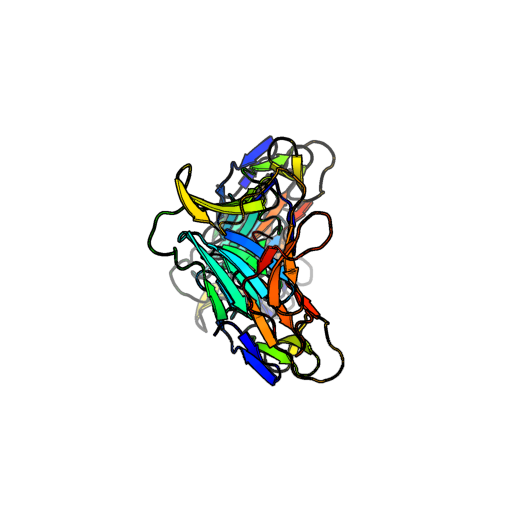
ATOM 2108 C C . GLY C 1 51 ? -4.081 -0.192 -16.982 1.00 31.73 51 GLY C C 1
ATOM 2109 O O . GLY C 1 51 ? -3.263 0.261 -17.784 1.00 31.55 51 GLY C O 1
ATOM 2110 N N . CYS C 1 52 ? -5.385 0.065 -17.049 1.00 29.77 52 CYS C N 1
ATOM 2111 C CA . CYS C 1 52 ? -5.969 0.851 -18.130 1.00 27.95 52 CYS C CA 1
ATOM 2112 C C . CYS C 1 52 ? -5.642 2.324 -18.048 1.00 26.52 52 CYS C C 1
ATOM 2113 O O . CYS C 1 52 ? -5.489 2.874 -16.957 1.00 25.90 52 CYS C O 1
ATOM 2116 N N . VAL C 1 53 ? -5.538 2.948 -19.219 1.00 24.69 53 VAL C N 1
ATOM 2117 C CA . VAL C 1 53 ? -5.415 4.399 -19.330 1.00 23.12 53 VAL C CA 1
ATOM 2118 C C . VAL C 1 53 ? -6.594 4.971 -20.135 1.00 21.87 53 VAL C C 1
ATOM 2119 O O . VAL C 1 53 ? -7.295 4.238 -20.834 1.00 21.31 53 VAL C O 1
ATOM 2123 N N . LEU C 1 54 ? -6.810 6.273 -20.016 1.00 20.40 54 LEU C N 1
ATOM 2124 C CA . LEU C 1 54 ? -7.870 6.944 -20.749 1.00 19.66 54 LEU C CA 1
ATOM 2125 C C . LEU C 1 54 ? -7.243 8.023 -21.603 1.00 19.64 54 LEU C C 1
ATOM 2126 O O . LEU C 1 54 ? -6.686 8.996 -21.082 1.00 19.41 54 LEU C O 1
ATOM 2131 N N . LYS C 1 55 ? -7.322 7.841 -22.917 1.00 19.10 55 LYS C N 1
ATOM 2132 C CA . LYS C 1 55 ? -6.714 8.793 -23.839 1.00 19.08 55 LYS C CA 1
ATOM 2133 C C . LYS C 1 55 ? -7.779 9.613 -24.546 1.00 18.66 55 LYS C C 1
ATOM 2134 O O . LYS C 1 55 ? -8.685 9.057 -25.172 1.00 18.11 55 LYS C O 1
ATOM 2140 N N . MET C 1 56 ? -7.664 10.933 -24.437 1.00 18.46 56 MET C N 1
ATOM 2141 C CA . MET C 1 56 ? -8.434 11.836 -25.280 1.00 18.36 56 MET C CA 1
ATOM 2142 C C . MET C 1 56 ? -7.563 12.063 -26.505 1.00 18.79 56 MET C C 1
ATOM 2143 O O . MET C 1 56 ? -6.503 12.683 -26.415 1.00 18.68 56 MET C O 1
ATOM 2148 N N . GLN C 1 57 ? -8.000 11.534 -27.642 1.00 19.40 57 GLN C N 1
ATOM 2149 C CA . GLN C 1 57 ? -7.184 11.547 -28.852 1.00 20.42 57 GLN C CA 1
ATOM 2150 C C . GLN C 1 57 ? -7.429 12.792 -29.707 1.00 21.37 57 GLN C C 1
ATOM 2151 O O . GLN C 1 57 ? -8.458 13.456 -29.589 1.00 21.83 57 GLN C O 1
ATOM 2157 N N . ASN C 1 58 ? -6.469 13.103 -30.571 1.00 22.75 58 ASN C N 1
ATOM 2158 C CA . ASN C 1 58 ? -6.587 14.255 -31.460 1.00 23.69 58 ASN C CA 1
ATOM 2159 C C . ASN C 1 58 ? -7.593 14.047 -32.593 1.00 23.86 58 ASN C C 1
ATOM 2160 O O . ASN C 1 58 ? -7.934 14.995 -33.299 1.00 24.58 58 ASN C O 1
ATOM 2165 N N . ASP C 1 59 ? -8.078 12.816 -32.757 1.00 23.68 59 ASP C N 1
ATOM 2166 C CA . ASP C 1 59 ? -9.105 12.529 -33.755 1.00 23.49 59 ASP C CA 1
ATOM 2167 C C . ASP C 1 59 ? -10.519 12.682 -33.176 1.00 22.79 59 ASP C C 1
ATOM 2168 O O . ASP C 1 59 ? -11.516 12.443 -33.862 1.00 22.54 59 ASP C O 1
ATOM 2173 N N . GLY C 1 60 ? -10.594 13.095 -31.912 1.00 21.56 60 GLY C N 1
ATOM 2174 C CA . GLY C 1 60 ? -11.871 13.274 -31.248 1.00 20.52 60 GLY C CA 1
ATOM 2175 C C . GLY C 1 60 ? -12.365 12.051 -30.499 1.00 19.35 60 GLY C C 1
ATOM 2176 O O . GLY C 1 60 ? -13.378 12.127 -29.813 1.00 19.60 60 GLY C O 1
ATOM 2177 N N . ASN C 1 61 ? -11.664 10.928 -30.633 1.00 18.52 61 ASN C N 1
ATOM 2178 C CA . ASN C 1 61 ? -12.027 9.708 -29.916 1.00 17.94 61 ASN C CA 1
ATOM 2179 C C . ASN C 1 61 ? -11.532 9.723 -28.477 1.00 16.93 61 ASN C C 1
ATOM 2180 O O . ASN C 1 61 ? -10.397 10.093 -28.209 1.00 16.43 61 ASN C O 1
ATOM 2185 N N . LEU C 1 62 ? -12.403 9.320 -27.563 1.00 16.37 62 LEU C N 1
ATOM 2186 C CA . LEU C 1 62 ? -12.012 9.023 -26.199 1.00 16.05 62 LEU C CA 1
ATOM 2187 C C . LEU C 1 62 ? -11.888 7.509 -26.151 1.00 15.76 62 LEU C C 1
ATOM 2188 O O . LEU C 1 62 ? -12.812 6.796 -26.543 1.00 15.40 62 LEU C O 1
ATOM 2193 N N . VAL C 1 63 ? -10.737 7.012 -25.713 1.00 15.44 63 VAL C N 1
ATOM 2194 C CA . VAL C 1 63 ? -10.486 5.575 -25.779 1.00 15.36 63 VAL C CA 1
ATOM 2195 C C . VAL C 1 63 ? -9.856 5.049 -24.497 1.00 15.65 63 VAL C C 1
ATOM 2196 O O . VAL C 1 63 ? -8.926 5.665 -23.962 1.00 15.48 63 VAL C O 1
ATOM 2200 N N . ILE C 1 64 ? -10.366 3.914 -24.015 1.00 15.90 64 ILE C N 1
ATOM 2201 C CA . ILE C 1 64 ? -9.717 3.183 -22.925 1.00 16.42 64 ILE C CA 1
ATOM 2202 C C . ILE C 1 64 ? -8.755 2.164 -23.524 1.00 17.24 64 ILE C C 1
ATOM 2203 O O . ILE C 1 64 ? -9.149 1.342 -24.351 1.00 17.38 64 ILE C O 1
ATOM 2208 N N . TYR C 1 65 ? -7.494 2.232 -23.113 1.00 17.79 65 TYR C N 1
ATOM 2209 C CA . TYR C 1 65 ? -6.495 1.273 -23.551 1.00 19.08 65 TYR C CA 1
ATOM 2210 C C . TYR C 1 65 ? -6.009 0.446 -22.379 1.00 20.00 65 TYR C C 1
ATOM 2211 O O . TYR C 1 65 ? -5.819 0.963 -21.274 1.00 19.82 65 TYR C O 1
ATOM 2220 N N . SER C 1 66 ? -5.835 -0.845 -22.618 1.00 21.27 66 SER C N 1
ATOM 2221 C CA . SER C 1 66 ? -5.056 -1.687 -21.719 1.00 22.68 66 SER C CA 1
ATOM 2222 C C . SER C 1 66 ? -3.825 -2.111 -22.495 1.00 23.24 66 SER C C 1
ATOM 2223 O O . SER C 1 66 ? -3.910 -2.951 -23.398 1.00 23.52 66 SER C O 1
ATOM 2226 N N . GLY C 1 67 ? -2.689 -1.498 -22.174 1.00 23.84 67 GLY C N 1
ATOM 2227 C CA . GLY C 1 67 ? -1.496 -1.634 -22.989 1.00 24.70 67 GLY C CA 1
ATOM 2228 C C . GLY C 1 67 ? -1.727 -1.003 -24.351 1.00 25.43 67 GLY C C 1
ATOM 2229 O O . GLY C 1 67 ? -2.090 0.171 -24.438 1.00 25.33 67 GLY C O 1
ATOM 2230 N N . SER C 1 68 ? -1.526 -1.781 -25.414 1.00 25.83 68 SER C N 1
ATOM 2231 C CA . SER C 1 68 ? -1.797 -1.302 -26.771 1.00 26.49 68 SER C CA 1
ATOM 2232 C C . SER C 1 68 ? -3.205 -1.692 -27.232 1.00 26.32 68 SER C C 1
ATOM 2233 O O . SER C 1 68 ? -3.631 -1.337 -28.335 1.00 26.91 68 SER C O 1
ATOM 2236 N N . ARG C 1 69 ? -3.925 -2.417 -26.381 1.00 25.93 69 ARG C N 1
ATOM 2237 C CA . ARG C 1 69 ? -5.256 -2.901 -26.723 1.00 25.65 69 ARG C CA 1
ATOM 2238 C C . ARG C 1 69 ? -6.345 -1.930 -26.287 1.00 24.65 69 ARG C C 1
ATOM 2239 O O . ARG C 1 69 ? -6.481 -1.636 -25.100 1.00 23.98 69 ARG C O 1
ATOM 2247 N N . ALA C 1 70 ? -7.122 -1.452 -27.252 1.00 23.50 70 ALA C N 1
ATOM 2248 C CA . ALA C 1 70 ? -8.301 -0.643 -26.965 1.00 23.04 70 ALA C CA 1
ATOM 2249 C C . ALA C 1 70 ? -9.419 -1.522 -26.409 1.00 22.93 70 ALA C C 1
ATOM 2250 O O . ALA C 1 70 ? -9.694 -2.603 -26.939 1.00 22.60 70 ALA C O 1
ATOM 2252 N N . ILE C 1 71 ? -10.051 -1.038 -25.341 1.00 22.46 71 ILE C N 1
ATOM 2253 C CA . ILE C 1 71 ? -11.087 -1.768 -24.600 1.00 22.44 71 ILE C CA 1
ATOM 2254 C C . ILE C 1 71 ? -12.462 -1.158 -24.884 1.00 21.55 71 ILE C C 1
ATOM 2255 O O . ILE C 1 71 ? -13.487 -1.844 -24.829 1.00 22.07 71 ILE C O 1
ATOM 2260 N N . TRP C 1 72 ? -12.470 0.139 -25.187 1.00 20.28 72 TRP C N 1
ATOM 2261 C CA . TRP C 1 72 ? -13.697 0.926 -25.294 1.00 19.48 72 TRP C CA 1
ATOM 2262 C C . TRP C 1 72 ? -13.384 2.239 -25.995 1.00 19.02 72 TRP C C 1
ATOM 2263 O O . TRP C 1 72 ? -12.346 2.844 -25.746 1.00 18.50 72 TRP C O 1
ATOM 2274 N N . ALA C 1 73 ? -14.298 2.682 -26.854 1.00 18.76 73 ALA C N 1
ATOM 2275 C CA . ALA C 1 73 ? -14.170 3.965 -27.529 1.00 19.06 73 ALA C CA 1
ATOM 2276 C C . ALA C 1 73 ? -15.507 4.692 -27.573 1.00 19.44 73 ALA C C 1
ATOM 2277 O O . ALA C 1 73 ? -16.563 4.061 -27.659 1.00 19.36 73 ALA C O 1
ATOM 2279 N N . SER C 1 74 ? -15.456 6.018 -27.521 1.00 19.63 74 SER C N 1
ATOM 2280 C CA . SER C 1 74 ? -16.652 6.830 -27.710 1.00 20.39 74 SER C CA 1
ATOM 2281 C C . SER C 1 74 ? -17.137 6.768 -29.168 1.00 21.17 74 SER C C 1
ATOM 2282 O O . SER C 1 74 ? -18.285 7.111 -29.449 1.00 20.93 74 SER C O 1
ATOM 2285 N N . ASN C 1 75 ? -16.258 6.323 -30.073 1.00 21.76 75 ASN C N 1
ATOM 2286 C CA . ASN C 1 75 ? -16.552 6.225 -31.512 1.00 22.77 75 ASN C CA 1
ATOM 2287 C C . ASN C 1 75 ? -16.958 7.567 -32.100 1.00 23.52 75 ASN C C 1
ATOM 2288 O O . ASN C 1 75 ? -18.012 7.703 -32.717 1.00 23.28 75 ASN C O 1
ATOM 2293 N N . THR C 1 76 ? -16.110 8.564 -31.883 1.00 24.91 76 THR C N 1
ATOM 2294 C CA . THR C 1 76 ? -16.367 9.912 -32.367 1.00 26.56 76 THR C CA 1
ATOM 2295 C C . THR C 1 76 ? -15.185 10.366 -33.209 1.00 27.80 76 THR C C 1
ATOM 2296 O O . THR C 1 76 ? -14.760 11.525 -33.153 1.00 28.40 76 THR C O 1
ATOM 2300 N N . ASN C 1 77 ? -14.651 9.429 -33.985 1.00 29.39 77 ASN C N 1
ATOM 2301 C CA . ASN C 1 77 ? -13.579 9.720 -34.917 1.00 31.24 77 ASN C CA 1
ATOM 2302 C C . ASN C 1 77 ? -13.995 10.804 -35.908 1.00 32.91 77 ASN C C 1
ATOM 2303 O O . ASN C 1 77 ? -15.105 10.772 -36.453 1.00 32.66 77 ASN C O 1
ATOM 2308 N N . ARG C 1 78 ? -13.104 11.776 -36.098 1.00 35.04 78 ARG C N 1
ATOM 2309 C CA . ARG C 1 78 ? -13.255 12.819 -37.109 1.00 37.20 78 ARG C CA 1
ATOM 2310 C C . ARG C 1 78 ? -11.904 13.448 -37.397 1.00 38.26 78 ARG C C 1
ATOM 2311 O O . ARG C 1 78 ? -10.870 12.919 -36.983 1.00 38.42 78 ARG C O 1
ATOM 2319 N N . GLN C 1 79 ? -11.918 14.573 -38.109 1.00 39.71 79 GLN C N 1
ATOM 2320 C CA . GLN C 1 79 ? -10.695 15.285 -38.485 1.00 41.17 79 GLN C CA 1
ATOM 2321 C C . GLN C 1 79 ? -9.788 15.562 -37.286 1.00 41.31 79 GLN C C 1
ATOM 2322 O O . GLN C 1 79 ? -10.272 15.795 -36.172 1.00 41.69 79 GLN C O 1
ATOM 2328 N N . ASN C 1 80 ? -8.478 15.514 -37.523 1.00 41.52 80 ASN C N 1
ATOM 2329 C CA . ASN C 1 80 ? -7.490 15.843 -36.499 1.00 41.53 80 ASN C CA 1
ATOM 2330 C C . ASN C 1 80 ? -7.576 17.317 -36.110 1.00 40.83 80 ASN C C 1
ATOM 2331 O O . ASN C 1 80 ? -7.432 18.204 -36.958 1.00 41.00 80 ASN C O 1
ATOM 2336 N N . GLY C 1 81 ? -7.834 17.565 -34.828 1.00 39.64 81 GLY C N 1
ATOM 2337 C CA . GLY C 1 81 ? -7.948 18.916 -34.309 1.00 38.07 81 GLY C CA 1
ATOM 2338 C C . GLY C 1 81 ? -7.780 18.995 -32.803 1.00 36.74 81 GLY C C 1
ATOM 2339 O O . GLY C 1 81 ? -7.114 18.147 -32.191 1.00 37.11 81 GLY C O 1
ATOM 2340 N N . ASN C 1 82 ? -8.385 20.017 -32.206 1.00 35.00 82 ASN C N 1
ATOM 2341 C CA . ASN C 1 82 ? -8.279 20.236 -30.768 1.00 33.23 82 ASN C CA 1
ATOM 2342 C C . ASN C 1 82 ? -9.594 19.947 -30.059 1.00 31.33 82 ASN C C 1
ATOM 2343 O O . ASN C 1 82 ? -10.583 20.663 -30.231 1.00 31.36 82 ASN C O 1
ATOM 2348 N N . TYR C 1 83 ? -9.591 18.879 -29.273 1.00 28.83 83 TYR C N 1
ATOM 2349 C CA . TYR C 1 83 ? -10.762 18.466 -28.517 1.00 26.35 83 TYR C CA 1
ATOM 2350 C C . TYR C 1 83 ? -10.429 18.444 -27.038 1.00 24.66 83 TYR C C 1
ATOM 2351 O O . TYR C 1 83 ? -9.257 18.438 -26.655 1.00 24.59 83 TYR C O 1
ATOM 2360 N N . TYR C 1 84 ? -11.464 18.449 -26.209 1.00 22.23 84 TYR C N 1
ATOM 2361 C CA . TYR C 1 84 ? -11.278 18.259 -24.784 1.00 20.16 84 TYR C CA 1
ATOM 2362 C C . TYR C 1 84 ? -12.476 17.588 -24.158 1.00 19.14 84 TYR C C 1
ATOM 2363 O O . TYR C 1 84 ? -13.619 17.750 -24.605 1.00 18.97 84 TYR C O 1
ATOM 2372 N N . LEU C 1 85 ? -12.187 16.805 -23.131 1.00 17.71 85 LEU C N 1
ATOM 2373 C CA . LEU C 1 85 ? -13.207 16.166 -22.333 1.00 16.44 85 LEU C CA 1
ATOM 2374 C C . LEU C 1 85 ? -13.339 17.004 -21.077 1.00 15.62 85 LEU C C 1
ATOM 2375 O O . LEU C 1 85 ? -12.333 17.369 -20.466 1.00 15.68 85 LEU C O 1
ATOM 2380 N N . ILE C 1 86 ? -14.568 17.325 -20.699 1.00 14.51 86 ILE C N 1
ATOM 2381 C CA . ILE C 1 86 ? -14.802 18.130 -19.506 1.00 13.85 86 ILE C CA 1
ATOM 2382 C C . ILE C 1 86 ? -15.878 17.507 -18.618 1.00 13.76 86 ILE C C 1
ATOM 2383 O O . ILE C 1 86 ? -16.915 17.049 -19.104 1.00 12.93 86 ILE C O 1
ATOM 2388 N N . LEU C 1 87 ? -15.597 17.455 -17.319 1.00 13.52 87 LEU C N 1
ATOM 2389 C CA . LEU C 1 87 ? -16.607 17.096 -16.340 1.00 13.69 87 LEU C CA 1
ATOM 2390 C C . LEU C 1 87 ? -17.206 18.418 -15.872 1.00 13.96 87 LEU C C 1
ATOM 2391 O O . LEU C 1 87 ? -16.579 19.169 -15.126 1.00 13.88 87 LEU C O 1
ATOM 2396 N N . GLN C 1 88 ? -18.415 18.710 -16.347 1.00 14.28 88 GLN C N 1
ATOM 2397 C CA . GLN C 1 88 ? -19.037 20.016 -16.114 1.00 14.54 88 GLN C CA 1
ATOM 2398 C C . GLN C 1 88 ? -19.672 20.134 -14.754 1.00 14.84 88 GLN C C 1
ATOM 2399 O O . GLN C 1 88 ? -19.981 19.130 -14.101 1.00 14.03 88 GLN C O 1
ATOM 2405 N N . ARG C 1 89 ? -19.902 21.383 -14.355 1.00 15.40 89 ARG C N 1
ATOM 2406 C CA . ARG C 1 89 ? -20.580 21.709 -13.112 1.00 17.02 89 ARG C CA 1
ATOM 2407 C C . ARG C 1 89 ? -21.984 21.108 -13.019 1.00 16.91 89 ARG C C 1
ATOM 2408 O O . ARG C 1 89 ? -22.458 20.823 -11.918 1.00 16.89 89 ARG C O 1
ATOM 2416 N N . ASP C 1 90 ? -22.635 20.877 -14.162 1.00 16.97 90 ASP C N 1
ATOM 2417 C CA . ASP C 1 90 ? -23.960 20.245 -14.151 1.00 17.13 90 ASP C CA 1
ATOM 2418 C C . ASP C 1 90 ? -23.906 18.709 -14.149 1.00 16.85 90 ASP C C 1
ATOM 2419 O O . ASP C 1 90 ? -24.944 18.044 -14.264 1.00 16.63 90 ASP C O 1
ATOM 2424 N N . ARG C 1 91 ? -22.698 18.159 -14.023 1.00 15.93 91 ARG C N 1
ATOM 2425 C CA . ARG C 1 91 ? -22.474 16.707 -13.927 1.00 16.06 91 ARG C CA 1
ATOM 2426 C C . ARG C 1 91 ? -22.493 15.958 -15.264 1.00 15.83 91 ARG C C 1
ATOM 2427 O O . ARG C 1 91 ? -22.309 14.742 -15.301 1.00 15.30 91 ARG C O 1
ATOM 2435 N N . ASN C 1 92 ? -22.714 16.676 -16.357 1.00 15.83 92 ASN C N 1
ATOM 2436 C CA . ASN C 1 92 ? -22.548 16.073 -17.672 1.00 16.13 92 ASN C CA 1
ATOM 2437 C C . ASN C 1 92 ? -21.063 15.951 -17.993 1.00 15.78 92 ASN C C 1
ATOM 2438 O O . ASN C 1 92 ? -20.275 16.823 -17.629 1.00 16.07 92 ASN C O 1
ATOM 2443 N N . VAL C 1 93 ? -20.681 14.860 -18.642 1.00 15.59 93 VAL C N 1
ATOM 2444 C CA . VAL C 1 93 ? -19.318 14.703 -19.154 1.00 15.72 93 VAL C CA 1
ATOM 2445 C C . VAL C 1 93 ? -19.402 14.811 -20.667 1.00 15.78 93 VAL C C 1
ATOM 2446 O O . VAL C 1 93 ? -20.156 14.072 -21.301 1.00 15.89 93 VAL C O 1
ATOM 2450 N N . VAL C 1 94 ? -18.651 15.750 -21.239 1.00 15.66 94 VAL C N 1
ATOM 2451 C CA . VAL C 1 94 ? -18.816 16.127 -22.643 1.00 15.93 94 VAL C CA 1
ATOM 2452 C C . VAL C 1 94 ? -17.464 16.243 -23.353 1.00 16.12 94 VAL C C 1
ATOM 2453 O O . VAL C 1 94 ? -16.493 16.698 -22.763 1.00 15.65 94 VAL C O 1
ATOM 2457 N N . ILE C 1 95 ? -17.400 15.790 -24.604 1.00 16.76 95 ILE C N 1
ATOM 2458 C CA . ILE C 1 95 ? -16.263 16.084 -25.473 1.00 17.67 95 ILE C CA 1
ATOM 2459 C C . ILE C 1 95 ? -16.656 17.268 -26.354 1.00 19.01 95 ILE C C 1
ATOM 2460 O O . ILE C 1 95 ? -17.676 17.213 -27.048 1.00 18.73 95 ILE C O 1
ATOM 2465 N N . TYR C 1 96 ? -15.862 18.338 -26.298 1.00 20.37 96 TYR C N 1
ATOM 2466 C CA . TYR C 1 96 ? -16.087 19.528 -27.123 1.00 22.51 96 TYR C CA 1
ATOM 2467 C C . TYR C 1 96 ? -14.988 19.674 -28.159 1.00 24.45 96 TYR C C 1
ATOM 2468 O O . TYR C 1 96 ? -13.847 19.277 -27.920 1.00 24.42 96 TYR C O 1
ATOM 2477 N N . ASP C 1 97 ? -15.334 20.246 -29.308 1.00 27.30 97 ASP C N 1
ATOM 2478 C CA . ASP C 1 97 ? -14.329 20.617 -30.300 1.00 30.35 97 ASP C CA 1
ATOM 2479 C C . ASP C 1 97 ? -13.825 22.037 -30.066 1.00 32.07 97 ASP C C 1
ATOM 2480 O O . ASP C 1 97 ? -14.200 22.697 -29.083 1.00 32.21 97 ASP C O 1
ATOM 2485 N N . ASN C 1 98 ? -12.989 22.488 -30.998 1.00 34.43 98 ASN C N 1
ATOM 2486 C CA . ASN C 1 98 ? -12.393 23.824 -31.022 1.00 36.60 98 ASN C CA 1
ATOM 2487 C C . ASN C 1 98 ? -13.373 24.988 -30.841 1.00 37.26 98 ASN C C 1
ATOM 2488 O O . ASN C 1 98 ? -13.058 25.973 -30.167 1.00 37.65 98 ASN C O 1
ATOM 2493 N N . SER C 1 99 ? -14.551 24.867 -31.449 1.00 38.04 99 SER C N 1
ATOM 2494 C CA . SER C 1 99 ? -15.564 25.919 -31.412 1.00 38.69 99 SER C CA 1
ATOM 2495 C C . SER C 1 99 ? -16.630 25.662 -30.342 1.00 38.63 99 SER C C 1
ATOM 2496 O O . SER C 1 99 ? -17.737 26.216 -30.405 1.00 38.71 99 SER C O 1
ATOM 2499 N N . ASN C 1 100 ? -16.281 24.824 -29.364 1.00 38.27 100 ASN C N 1
ATOM 2500 C CA . ASN C 1 100 ? -17.157 24.484 -28.240 1.00 37.77 100 ASN C CA 1
ATOM 2501 C C . ASN C 1 100 ? -18.512 23.875 -28.628 1.00 36.76 100 ASN C C 1
ATOM 2502 O O . ASN C 1 100 ? -19.532 24.156 -27.992 1.00 36.70 100 ASN C O 1
ATOM 2507 N N . ASN C 1 101 ? -18.512 23.042 -29.670 1.00 35.32 101 ASN C N 1
ATOM 2508 C CA . ASN C 1 101 ? -19.666 22.205 -29.997 1.00 33.97 101 ASN C CA 1
ATOM 2509 C C . ASN C 1 101 ? -19.507 20.826 -29.367 1.00 32.74 101 ASN C C 1
ATOM 2510 O O . ASN C 1 101 ? -18.433 20.218 -29.451 1.00 32.31 101 ASN C O 1
ATOM 2515 N N . ALA C 1 102 ? -20.575 20.335 -28.742 1.00 31.22 102 ALA C N 1
ATOM 2516 C CA . ALA C 1 102 ? -20.561 19.021 -28.104 1.00 29.83 102 ALA C CA 1
ATOM 2517 C C . ALA C 1 102 ? -20.617 17.909 -29.146 1.00 29.02 102 ALA C C 1
ATOM 2518 O O . ALA C 1 102 ? -21.560 17.841 -29.940 1.00 29.05 102 ALA C O 1
ATOM 2520 N N . ILE C 1 103 ? -19.608 17.042 -29.159 1.00 27.63 103 ILE C N 1
ATOM 2521 C CA . ILE C 1 103 ? -19.620 15.917 -30.097 1.00 26.32 103 ILE C CA 1
ATOM 2522 C C . ILE C 1 103 ? -20.007 14.592 -29.435 1.00 25.31 103 ILE C C 1
ATOM 2523 O O . ILE C 1 103 ? -20.327 13.616 -30.120 1.00 25.22 103 ILE C O 1
ATOM 2528 N N . TRP C 1 104 ? -19.984 14.566 -28.104 1.00 24.00 104 TRP C N 1
ATOM 2529 C CA . TRP C 1 104 ? -20.320 13.374 -27.337 1.00 22.80 104 TRP C CA 1
ATOM 2530 C C . TRP C 1 104 ? -20.560 13.778 -25.887 1.00 22.15 104 TRP C C 1
ATOM 2531 O O . TRP C 1 104 ? -19.896 14.673 -25.378 1.00 21.51 104 TRP C O 1
ATOM 2542 N N . ALA C 1 105 ? -21.505 13.109 -25.230 1.00 21.59 105 ALA C N 1
ATOM 2543 C CA . ALA C 1 105 ? -21.804 13.364 -23.820 1.00 21.41 105 ALA C CA 1
ATOM 2544 C C . ALA C 1 105 ? -22.318 12.114 -23.130 1.00 21.53 105 ALA C C 1
ATOM 2545 O O . ALA C 1 105 ? -22.890 11.224 -23.779 1.00 21.57 105 ALA C O 1
ATOM 2547 N N . THR C 1 106 ? -22.114 12.047 -21.814 1.00 21.17 106 THR C N 1
ATOM 2548 C CA . THR C 1 106 ? -22.670 10.955 -21.014 1.00 21.07 106 THR C CA 1
ATOM 2549 C C . THR C 1 106 ? -24.166 11.145 -20.772 1.00 21.75 106 THR C C 1
ATOM 2550 O O . THR C 1 106 ? -24.870 10.181 -20.474 1.00 22.23 106 THR C O 1
ATOM 2554 N N . HIS C 1 107 ? -24.639 12.384 -20.909 1.00 22.20 107 HIS C N 1
ATOM 2555 C CA . HIS C 1 107 ? -26.031 12.751 -20.631 1.00 23.28 107 HIS C CA 1
ATOM 2556 C C . HIS C 1 107 ? -26.371 12.483 -19.166 1.00 23.47 107 HIS C C 1
ATOM 2557 O O . HIS C 1 107 ? -27.417 11.917 -18.847 1.00 23.31 107 HIS C O 1
ATOM 2564 N N . THR C 1 108 ? -25.466 12.899 -18.284 1.00 23.65 108 THR C N 1
ATOM 2565 C CA . THR C 1 108 ? -25.613 12.681 -16.845 1.00 23.92 108 THR C CA 1
ATOM 2566 C C . THR C 1 108 ? -25.850 13.994 -16.110 1.00 25.09 108 THR C C 1
ATOM 2567 O O . THR C 1 108 ? -25.695 14.061 -14.887 1.00 24.80 108 THR C O 1
ATOM 2571 N N . ASN C 1 109 ? -26.221 15.033 -16.858 1.00 26.42 109 ASN C N 1
ATOM 2572 C CA . ASN C 1 109 ? -26.528 16.331 -16.269 1.00 28.53 109 ASN C CA 1
ATOM 2573 C C . ASN C 1 109 ? -27.705 16.244 -15.300 1.00 30.03 109 ASN C C 1
ATOM 2574 O O . ASN C 1 109 ? -28.632 15.452 -15.504 1.00 29.69 109 ASN C O 1
ATOM 2579 N N . VAL C 1 110 ? -27.648 17.050 -14.241 1.00 32.18 110 VAL C N 1
ATOM 2580 C CA . VAL C 1 110 ? -28.711 17.091 -13.234 1.00 34.52 110 VAL C CA 1
ATOM 2581 C C . VAL C 1 110 ? -29.667 18.262 -13.457 1.00 35.73 110 VAL C C 1
ATOM 2582 O O . VAL C 1 110 ? -29.240 19.353 -13.859 1.00 36.26 110 VAL C O 1
ATOM 2586 N N . GLY C 1 111 ? -30.954 18.017 -13.201 1.00 37.11 111 GLY C N 1
ATOM 2587 C CA . GLY C 1 111 ? -31.999 19.037 -13.233 1.00 38.10 111 GLY C CA 1
ATOM 2588 C C . GLY C 1 111 ? -31.884 20.087 -14.328 1.00 38.88 111 GLY C C 1
ATOM 2589 O O . GLY C 1 111 ? -31.433 21.214 -14.077 1.00 39.55 111 GLY C O 1
ATOM 2590 N N . SER D 1 1 ? 12.151 15.434 33.927 1.00 24.83 1 SER D N 1
ATOM 2591 C CA . SER D 1 1 ? 13.041 16.147 34.884 1.00 24.98 1 SER D CA 1
ATOM 2592 C C . SER D 1 1 ? 14.274 15.298 35.213 1.00 24.90 1 SER D C 1
ATOM 2593 O O . SER D 1 1 ? 14.303 14.101 34.931 1.00 24.52 1 SER D O 1
ATOM 2596 N N . ASP D 1 2 ? 15.293 15.923 35.801 1.00 24.84 2 ASP D N 1
ATOM 2597 C CA . ASP D 1 2 ? 16.474 15.193 36.256 1.00 24.96 2 ASP D CA 1
ATOM 2598 C C . ASP D 1 2 ? 16.407 14.873 37.751 1.00 25.18 2 ASP D C 1
ATOM 2599 O O . ASP D 1 2 ? 17.324 14.272 38.308 1.00 24.62 2 ASP D O 1
ATOM 2604 N N . ARG D 1 3 ? 15.322 15.283 38.397 1.00 25.68 3 ARG D N 1
ATOM 2605 C CA . ARG D 1 3 ? 15.201 15.082 39.833 1.00 26.44 3 ARG D CA 1
ATOM 2606 C C . ARG D 1 3 ? 13.793 14.727 40.298 1.00 25.95 3 ARG D C 1
ATOM 2607 O O . ARG D 1 3 ? 12.802 15.033 39.635 1.00 25.54 3 ARG D O 1
ATOM 2615 N N . LEU D 1 4 ? 13.735 14.044 41.436 1.00 25.70 4 LEU D N 1
ATOM 2616 C CA . LEU D 1 4 ? 12.483 13.656 42.063 1.00 25.98 4 LEU D CA 1
ATOM 2617 C C . LEU D 1 4 ? 12.535 14.121 43.516 1.00 26.37 4 LEU D C 1
ATOM 2618 O O . LEU D 1 4 ? 13.423 13.716 44.268 1.00 26.17 4 LEU D O 1
ATOM 2623 N N . ASN D 1 5 ? 11.600 14.992 43.885 1.00 27.14 5 ASN D N 1
ATOM 2624 C CA . ASN D 1 5 ? 11.519 15.530 45.243 1.00 27.89 5 ASN D CA 1
ATOM 2625 C C . ASN D 1 5 ? 10.781 14.570 46.162 1.00 28.00 5 ASN D C 1
ATOM 2626 O O . ASN D 1 5 ? 9.861 13.879 45.728 1.00 27.93 5 ASN D O 1
ATOM 2631 N N . SER D 1 6 ? 11.178 14.535 47.431 1.00 28.28 6 SER D N 1
ATOM 2632 C CA . SER D 1 6 ? 10.516 13.682 48.418 1.00 28.35 6 SER D CA 1
ATOM 2633 C C . SER D 1 6 ? 9.029 14.004 48.505 1.00 28.19 6 SER D C 1
ATOM 2634 O O . SER D 1 6 ? 8.626 15.161 48.365 1.00 27.96 6 SER D O 1
ATOM 2637 N N . GLY D 1 7 ? 8.225 12.967 48.730 1.00 28.02 7 GLY D N 1
ATOM 2638 C CA . GLY D 1 7 ? 6.778 13.076 48.688 1.00 27.97 7 GLY D CA 1
ATOM 2639 C C . GLY D 1 7 ? 6.200 12.861 47.295 1.00 28.01 7 GLY D C 1
ATOM 2640 O O . GLY D 1 7 ? 4.986 12.961 47.102 1.00 27.98 7 GLY D O 1
ATOM 2641 N N . HIS D 1 8 ? 7.067 12.584 46.322 1.00 27.63 8 HIS D N 1
ATOM 2642 C CA . HIS D 1 8 ? 6.630 12.345 44.946 1.00 27.59 8 HIS D CA 1
ATOM 2643 C C . HIS D 1 8 ? 7.118 10.990 44.435 1.00 26.61 8 HIS D C 1
ATOM 2644 O O . HIS D 1 8 ? 8.000 10.371 45.024 1.00 26.09 8 HIS D O 1
ATOM 2651 N N . GLN D 1 9 ? 6.524 10.535 43.340 1.00 26.12 9 GLN D N 1
ATOM 2652 C CA . GLN D 1 9 ? 6.846 9.229 42.781 1.00 25.55 9 GLN D CA 1
ATOM 2653 C C . GLN D 1 9 ? 6.976 9.264 41.272 1.00 24.81 9 GLN D C 1
ATOM 2654 O O . GLN D 1 9 ? 6.412 10.139 40.612 1.00 24.71 9 GLN D O 1
ATOM 2660 N N . LEU D 1 10 ? 7.730 8.311 40.738 1.00 23.68 10 LEU D N 1
ATOM 2661 C CA . LEU D 1 10 ? 7.711 8.026 39.315 1.00 23.17 10 LEU D CA 1
ATOM 2662 C C . LEU D 1 10 ? 6.755 6.867 39.090 1.00 22.81 10 LEU D C 1
ATOM 2663 O O . LEU D 1 10 ? 6.915 5.800 39.696 1.00 22.43 10 LEU D O 1
ATOM 2668 N N . ASP D 1 11 ? 5.754 7.086 38.240 1.00 22.39 11 ASP D N 1
ATOM 2669 C CA . ASP D 1 11 ? 4.839 6.021 37.837 1.00 22.41 11 ASP D CA 1
ATOM 2670 C C . ASP D 1 11 ? 5.587 4.998 36.992 1.00 21.32 11 ASP D C 1
ATOM 2671 O O . ASP D 1 11 ? 6.723 5.240 36.573 1.00 20.63 11 ASP D O 1
ATOM 2676 N N . THR D 1 12 ? 4.955 3.850 36.760 1.00 20.48 12 THR D N 1
ATOM 2677 C CA . THR D 1 12 ? 5.548 2.788 35.961 1.00 19.87 12 THR D CA 1
ATOM 2678 C C . THR D 1 12 ? 5.977 3.339 34.606 1.00 19.30 12 THR D C 1
ATOM 2679 O O . THR D 1 12 ? 5.188 3.991 33.926 1.00 18.99 12 THR D O 1
ATOM 2683 N N . GLY D 1 13 ? 7.229 3.079 34.233 1.00 18.62 13 GLY D N 1
ATOM 2684 C CA . GLY D 1 13 ? 7.784 3.586 32.990 1.00 18.30 13 GLY D CA 1
ATOM 2685 C C . GLY D 1 13 ? 8.324 5.001 33.091 1.00 17.79 13 GLY D C 1
ATOM 2686 O O . GLY D 1 13 ? 8.869 5.539 32.119 1.00 17.79 13 GLY D O 1
ATOM 2687 N N . GLY D 1 14 ? 8.172 5.611 34.262 1.00 17.30 14 GLY D N 1
ATOM 2688 C CA . GLY D 1 14 ? 8.672 6.956 34.486 1.00 17.03 14 GLY D CA 1
ATOM 2689 C C . GLY D 1 14 ? 10.175 6.960 34.652 1.00 16.80 14 GLY D C 1
ATOM 2690 O O . GLY D 1 14 ? 10.777 5.943 35.005 1.00 17.40 14 GLY D O 1
ATOM 2691 N N . SER D 1 15 ? 10.789 8.108 34.411 1.00 16.82 15 SER D N 1
ATOM 2692 C CA . SER D 1 15 ? 12.240 8.205 34.504 1.00 16.42 15 SER D CA 1
ATOM 2693 C C . SER D 1 15 ? 12.715 9.605 34.858 1.00 16.37 15 SER D C 1
ATOM 2694 O O . SER D 1 15 ? 11.981 10.585 34.725 1.00 16.05 15 SER D O 1
ATOM 2697 N N . LEU D 1 16 ? 13.947 9.664 35.345 1.00 16.39 16 LEU D N 1
ATOM 2698 C CA . LEU D 1 16 ? 14.717 10.891 35.370 1.00 16.51 16 LEU D CA 1
ATOM 2699 C C . LEU D 1 16 ? 15.605 10.857 34.142 1.00 16.40 16 LEU D C 1
ATOM 2700 O O . LEU D 1 16 ? 16.078 9.789 33.744 1.00 16.13 16 LEU D O 1
ATOM 2705 N N . ALA D 1 17 ? 15.814 12.019 33.531 1.00 16.18 17 ALA D N 1
ATOM 2706 C CA . ALA D 1 17 ? 16.638 12.123 32.338 1.00 16.58 17 ALA D CA 1
ATOM 2707 C C . ALA D 1 17 ? 17.678 13.228 32.495 1.00 16.81 17 ALA D C 1
ATOM 2708 O O . ALA D 1 17 ? 17.395 14.299 33.048 1.00 16.72 17 ALA D O 1
ATOM 2710 N N . GLU D 1 18 ? 18.884 12.935 32.027 1.00 17.03 18 GLU D N 1
ATOM 2711 C CA . GLU D 1 18 ? 19.980 13.886 31.993 1.00 17.90 18 GLU D CA 1
ATOM 2712 C C . GLU D 1 18 ? 20.730 13.604 30.704 1.00 17.81 18 GLU D C 1
ATOM 2713 O O . GLU D 1 18 ? 21.638 12.773 30.672 1.00 17.51 18 GLU D O 1
ATOM 2719 N N . GLY D 1 19 ? 20.321 14.288 29.634 1.00 17.80 19 GLY D N 1
ATOM 2720 C CA . GLY D 1 19 ? 20.799 13.979 28.300 1.00 17.65 19 GLY D CA 1
ATOM 2721 C C . GLY D 1 19 ? 20.591 12.512 27.996 1.00 17.29 19 GLY D C 1
ATOM 2722 O O . GLY D 1 19 ? 19.466 12.005 28.095 1.00 17.49 19 GLY D O 1
ATOM 2723 N N . GLY D 1 20 ? 21.682 11.828 27.664 1.00 16.89 20 GLY D N 1
ATOM 2724 C CA . GLY D 1 20 ? 21.644 10.414 27.315 1.00 16.59 20 GLY D CA 1
ATOM 2725 C C . GLY D 1 20 ? 21.571 9.458 28.493 1.00 16.38 20 GLY D C 1
ATOM 2726 O O . GLY D 1 20 ? 21.552 8.248 28.295 1.00 16.04 20 GLY D O 1
ATOM 2727 N N . TYR D 1 21 ? 21.521 10.003 29.709 1.00 16.16 21 TYR D N 1
ATOM 2728 C CA . TYR D 1 21 ? 21.387 9.199 30.926 1.00 16.41 21 TYR D CA 1
ATOM 2729 C C . TYR D 1 21 ? 19.924 9.111 31.322 1.00 16.17 21 TYR D C 1
ATOM 2730 O O . TYR D 1 21 ? 19.225 10.136 31.394 1.00 15.77 21 TYR D O 1
ATOM 2739 N N . LEU D 1 22 ? 19.471 7.884 31.564 1.00 15.90 22 LEU D N 1
ATOM 2740 C CA . LEU D 1 22 ? 18.085 7.613 31.940 1.00 16.33 22 LEU D CA 1
ATOM 2741 C C . LEU D 1 22 ? 18.042 6.727 33.174 1.00 16.13 22 LEU D C 1
ATOM 2742 O O . LEU D 1 22 ? 18.724 5.698 33.230 1.00 16.00 22 LEU D O 1
ATOM 2747 N N . PHE D 1 23 ? 17.253 7.141 34.158 1.00 15.95 23 PHE D N 1
ATOM 2748 C CA . PHE D 1 23 ? 17.051 6.370 35.385 1.00 16.00 23 PHE D CA 1
ATOM 2749 C C . PHE D 1 23 ? 15.580 6.017 35.419 1.00 15.88 23 PHE D C 1
ATOM 2750 O O . PHE D 1 23 ? 14.749 6.869 35.732 1.00 15.55 23 PHE D O 1
ATOM 2758 N N . ILE D 1 24 ? 15.259 4.772 35.078 1.00 16.25 24 ILE D N 1
ATOM 2759 C CA . ILE D 1 24 ? 13.871 4.397 34.798 1.00 17.09 24 ILE D CA 1
ATOM 2760 C C . ILE D 1 24 ? 13.361 3.260 35.677 1.00 17.13 24 ILE D C 1
ATOM 2761 O O . ILE D 1 24 ? 14.040 2.253 35.864 1.00 16.89 24 ILE D O 1
ATOM 2766 N N . ILE D 1 25 ? 12.164 3.451 36.225 1.00 17.52 25 ILE D N 1
ATOM 2767 C CA . ILE D 1 25 ? 11.449 2.368 36.871 1.00 18.20 25 ILE D CA 1
ATOM 2768 C C . ILE D 1 25 ? 10.594 1.659 35.822 1.00 18.72 25 ILE D C 1
ATOM 2769 O O . ILE D 1 25 ? 9.597 2.202 35.343 1.00 18.67 25 ILE D O 1
ATOM 2774 N N . GLN D 1 26 ? 11.014 0.452 35.462 1.00 19.41 26 GLN D N 1
ATOM 2775 C CA . GLN D 1 26 ? 10.448 -0.257 34.315 1.00 20.93 26 GLN D CA 1
ATOM 2776 C C . GLN D 1 26 ? 9.175 -1.027 34.645 1.00 21.84 26 GLN D C 1
ATOM 2777 O O . GLN D 1 26 ? 8.852 -1.243 35.811 1.00 21.46 26 GLN D O 1
ATOM 2783 N N . ASN D 1 27 ? 8.465 -1.432 33.594 1.00 23.42 27 ASN D N 1
ATOM 2784 C CA . ASN D 1 27 ? 7.261 -2.248 33.705 1.00 24.81 27 ASN D CA 1
ATOM 2785 C C . ASN D 1 27 ? 7.539 -3.629 34.310 1.00 25.03 27 ASN D C 1
ATOM 2786 O O . ASN D 1 27 ? 6.635 -4.268 34.853 1.00 25.56 27 ASN D O 1
ATOM 2791 N N . ASP D 1 28 ? 8.785 -4.088 34.208 1.00 24.90 28 ASP D N 1
ATOM 2792 C CA . ASP D 1 28 ? 9.174 -5.373 34.785 1.00 25.02 28 ASP D CA 1
ATOM 2793 C C . ASP D 1 28 ? 9.658 -5.219 36.225 1.00 24.85 28 ASP D C 1
ATOM 2794 O O . ASP D 1 28 ? 10.171 -6.164 36.819 1.00 25.12 28 ASP D O 1
ATOM 2799 N N . CYS D 1 29 ? 9.488 -4.014 36.771 1.00 24.70 29 CYS D N 1
ATOM 2800 C CA . CYS D 1 29 ? 9.821 -3.711 38.163 1.00 24.67 29 CYS D CA 1
ATOM 2801 C C . CYS D 1 29 ? 11.313 -3.561 38.454 1.00 23.39 29 CYS D C 1
ATOM 2802 O O . CYS D 1 29 ? 11.709 -3.461 39.617 1.00 23.23 29 CYS D O 1
ATOM 2805 N N . ASN D 1 30 ? 12.138 -3.568 37.410 1.00 21.89 30 ASN D N 1
ATOM 2806 C CA . ASN D 1 30 ? 13.556 -3.269 37.567 1.00 20.77 30 ASN D CA 1
ATOM 2807 C C . ASN D 1 30 ? 13.783 -1.765 37.492 1.00 19.87 30 ASN D C 1
ATOM 2808 O O . ASN D 1 30 ? 13.185 -1.090 36.651 1.00 19.33 30 ASN D O 1
ATOM 2813 N N . LEU D 1 31 ? 14.623 -1.256 38.393 1.00 18.94 31 LEU D N 1
ATOM 2814 C CA . LEU D 1 31 ? 15.043 0.138 38.397 1.00 18.23 31 LEU D CA 1
ATOM 2815 C C . LEU D 1 31 ? 16.441 0.188 37.821 1.00 18.06 31 LEU D C 1
ATOM 2816 O O . LEU D 1 31 ? 17.381 -0.373 38.396 1.00 17.67 31 LEU D O 1
ATOM 2821 N N . VAL D 1 32 ? 16.579 0.850 36.675 1.00 17.64 32 VAL D N 1
ATOM 2822 C CA . VAL D 1 32 ? 17.822 0.766 35.907 1.00 17.27 32 VAL D CA 1
ATOM 2823 C C . VAL D 1 32 ? 18.341 2.137 35.489 1.00 17.30 32 VAL D C 1
ATOM 2824 O O . VAL D 1 32 ? 17.582 2.997 35.019 1.00 17.47 32 VAL D O 1
ATOM 2828 N N . LEU D 1 33 ? 19.641 2.339 35.683 1.00 17.28 33 LEU D N 1
ATOM 2829 C CA . LEU D 1 33 ? 20.335 3.494 35.131 1.00 17.00 33 LEU D CA 1
ATOM 2830 C C . LEU D 1 33 ? 20.942 3.104 33.790 1.00 16.90 33 LEU D C 1
ATOM 2831 O O . LEU D 1 33 ? 21.775 2.189 33.720 1.00 16.54 33 LEU D O 1
ATOM 2836 N N . TYR D 1 34 ? 20.498 3.783 32.732 1.00 16.75 34 TYR D N 1
ATOM 2837 C CA . TYR D 1 34 ? 21.001 3.564 31.378 1.00 16.70 34 TYR D CA 1
ATOM 2838 C C . TYR D 1 34 ? 21.917 4.694 30.921 1.00 16.77 34 TYR D C 1
ATOM 2839 O O . TYR D 1 34 ? 21.624 5.874 31.139 1.00 16.96 34 TYR D O 1
ATOM 2848 N N . ASP D 1 35 ? 23.031 4.313 30.305 1.00 17.01 35 ASP D N 1
ATOM 2849 C CA . ASP D 1 35 ? 23.943 5.251 29.660 1.00 17.32 35 ASP D CA 1
ATOM 2850 C C . ASP D 1 35 ? 23.792 4.991 28.171 1.00 16.92 35 ASP D C 1
ATOM 2851 O O . ASP D 1 35 ? 24.294 3.995 27.656 1.00 16.74 35 ASP D O 1
ATOM 2856 N N . ASN D 1 36 ? 23.072 5.881 27.495 1.00 16.99 36 ASN D N 1
ATOM 2857 C CA . ASN D 1 36 ? 22.754 5.715 26.074 1.00 17.21 36 ASN D CA 1
ATOM 2858 C C . ASN D 1 36 ? 22.264 4.305 25.753 1.00 17.02 36 ASN D C 1
ATOM 2859 O O . ASN D 1 36 ? 22.821 3.611 24.898 1.00 16.86 36 ASN D O 1
ATOM 2864 N N . ASN D 1 37 ? 21.235 3.886 26.494 1.00 17.03 37 ASN D N 1
ATOM 2865 C CA . ASN D 1 37 ? 20.573 2.584 26.332 1.00 17.00 37 ASN D CA 1
ATOM 2866 C C . ASN D 1 37 ? 21.311 1.370 26.906 1.00 17.54 37 ASN D C 1
ATOM 2867 O O . ASN D 1 37 ? 20.787 0.247 26.868 1.00 17.42 37 ASN D O 1
ATOM 2872 N N . ARG D 1 38 ? 22.511 1.592 27.428 1.00 17.63 38 ARG D N 1
ATOM 2873 C CA . ARG D 1 38 ? 23.307 0.522 28.027 1.00 18.81 38 ARG D CA 1
ATOM 2874 C C . ARG D 1 38 ? 23.178 0.574 29.543 1.00 18.43 38 ARG D C 1
ATOM 2875 O O . ARG D 1 38 ? 23.413 1.617 30.161 1.00 18.03 38 ARG D O 1
ATOM 2883 N N . ALA D 1 39 ? 22.802 -0.556 30.136 1.00 18.59 39 ALA D N 1
ATOM 2884 C CA . ALA D 1 39 ? 22.595 -0.631 31.575 1.00 19.32 39 ALA D CA 1
ATOM 2885 C C . ALA D 1 39 ? 23.926 -0.543 32.320 1.00 19.95 39 ALA D C 1
ATOM 2886 O O . ALA D 1 39 ? 24.861 -1.292 32.036 1.00 19.68 39 ALA D O 1
ATOM 2888 N N . VAL D 1 40 ? 24.010 0.395 33.254 1.00 20.45 40 VAL D N 1
ATOM 2889 C CA . VAL D 1 40 ? 25.226 0.574 34.048 1.00 21.55 40 VAL D CA 1
ATOM 2890 C C . VAL D 1 40 ? 25.000 0.301 35.541 1.00 21.57 40 VAL D C 1
ATOM 2891 O O . VAL D 1 40 ? 25.957 0.109 36.292 1.00 22.07 40 VAL D O 1
ATOM 2895 N N . TRP D 1 41 ? 23.738 0.307 35.958 1.00 21.40 41 TRP D N 1
ATOM 2896 C CA . TRP D 1 41 ? 23.352 0.032 37.339 1.00 21.74 41 TRP D CA 1
ATOM 2897 C C . TRP D 1 41 ? 21.895 -0.409 37.365 1.00 21.89 41 TRP D C 1
ATOM 2898 O O . TRP D 1 41 ? 21.069 0.139 36.639 1.00 21.59 41 TRP D O 1
ATOM 2909 N N . ALA D 1 42 ? 21.583 -1.391 38.208 1.00 22.39 42 ALA D N 1
ATOM 2910 C CA . ALA D 1 42 ? 20.205 -1.865 38.376 1.00 22.89 42 ALA D CA 1
ATOM 2911 C C . ALA D 1 42 ? 19.945 -2.349 39.800 1.00 23.36 42 ALA D C 1
ATOM 2912 O O . ALA D 1 42 ? 20.840 -2.896 40.441 1.00 22.78 42 ALA D O 1
ATOM 2914 N N . SER D 1 43 ? 18.718 -2.144 40.283 1.00 23.96 43 SER D N 1
ATOM 2915 C CA . SER D 1 43 ? 18.297 -2.657 41.587 1.00 24.55 43 SER D CA 1
ATOM 2916 C C . SER D 1 43 ? 18.190 -4.183 41.553 1.00 25.66 43 SER D C 1
ATOM 2917 O O . SER D 1 43 ? 18.227 -4.840 42.595 1.00 25.77 43 SER D O 1
ATOM 2920 N N . GLY D 1 44 ? 18.054 -4.733 40.347 1.00 26.58 44 GLY D N 1
ATOM 2921 C CA . GLY D 1 44 ? 17.982 -6.167 40.131 1.00 28.36 44 GLY D CA 1
ATOM 2922 C C . GLY D 1 44 ? 16.691 -6.779 40.636 1.00 29.81 44 GLY D C 1
ATOM 2923 O O . GLY D 1 44 ? 16.699 -7.858 41.216 1.00 29.54 44 GLY D O 1
ATOM 2924 N N . THR D 1 45 ? 15.583 -6.082 40.409 1.00 31.29 45 THR D N 1
ATOM 2925 C CA . THR D 1 45 ? 14.277 -6.507 40.896 1.00 33.28 45 THR D CA 1
ATOM 2926 C C . THR D 1 45 ? 13.313 -6.881 39.759 1.00 35.31 45 THR D C 1
ATOM 2927 O O . THR D 1 45 ? 12.118 -7.090 39.992 1.00 35.63 45 THR D O 1
ATOM 2931 N N . ASN D 1 46 ? 13.845 -6.979 38.542 1.00 37.77 46 ASN D N 1
ATOM 2932 C CA . ASN D 1 46 ? 13.082 -7.379 37.344 1.00 40.60 46 ASN D CA 1
ATOM 2933 C C . ASN D 1 46 ? 12.229 -8.654 37.489 1.00 42.08 46 ASN D C 1
ATOM 2934 O O . ASN D 1 46 ? 11.106 -8.735 36.970 1.00 42.51 46 ASN D O 1
ATOM 2939 N N . GLY D 1 47 ? 12.767 -9.645 38.191 1.00 43.69 47 GLY D N 1
ATOM 2940 C CA . GLY D 1 47 ? 12.054 -10.888 38.424 1.00 45.73 47 GLY D CA 1
ATOM 2941 C C . GLY D 1 47 ? 11.055 -10.732 39.553 1.00 46.94 47 GLY D C 1
ATOM 2942 O O . GLY D 1 47 ? 11.273 -11.237 40.665 1.00 47.44 47 GLY D O 1
ATOM 2943 N N . LYS D 1 48 ? 9.964 -10.019 39.269 1.00 47.76 48 LYS D N 1
ATOM 2944 C CA . LYS D 1 48 ? 8.894 -9.822 40.243 1.00 48.30 48 LYS D CA 1
ATOM 2945 C C . LYS D 1 48 ? 7.534 -9.544 39.581 1.00 48.01 48 LYS D C 1
ATOM 2946 O O . LYS D 1 48 ? 7.141 -10.237 38.631 1.00 48.35 48 LYS D O 1
ATOM 2952 N N . ALA D 1 49 ? 6.822 -8.540 40.091 1.00 47.24 49 ALA D N 1
ATOM 2953 C CA . ALA D 1 49 ? 5.499 -8.198 39.597 1.00 46.26 49 ALA D CA 1
ATOM 2954 C C . ALA D 1 49 ? 5.577 -7.131 38.510 1.00 45.30 49 ALA D C 1
ATOM 2955 O O . ALA D 1 49 ? 6.573 -7.032 37.789 1.00 45.39 49 ALA D O 1
ATOM 2957 N N . SER D 1 50 ? 4.510 -6.349 38.400 1.00 43.83 50 SER D N 1
ATOM 2958 C CA . SER D 1 50 ? 4.390 -5.289 37.410 1.00 42.18 50 SER D CA 1
ATOM 2959 C C . SER D 1 50 ? 3.690 -4.110 38.072 1.00 40.43 50 SER D C 1
ATOM 2960 O O . SER D 1 50 ? 3.279 -4.201 39.235 1.00 40.43 50 SER D O 1
ATOM 2963 N N . GLY D 1 51 ? 3.558 -3.007 37.337 1.00 38.34 51 GLY D N 1
ATOM 2964 C CA . GLY D 1 51 ? 2.926 -1.807 37.860 1.00 35.36 51 GLY D CA 1
ATOM 2965 C C . GLY D 1 51 ? 3.723 -1.178 38.993 1.00 33.29 51 GLY D C 1
ATOM 2966 O O . GLY D 1 51 ? 3.154 -0.556 39.893 1.00 33.31 51 GLY D O 1
ATOM 2967 N N . CYS D 1 52 ? 5.043 -1.338 38.949 1.00 31.00 52 CYS D N 1
ATOM 2968 C CA . CYS D 1 52 ? 5.910 -0.797 39.983 1.00 28.60 52 CYS D CA 1
ATOM 2969 C C . CYS D 1 52 ? 6.032 0.706 39.891 1.00 27.23 52 CYS D C 1
ATOM 2970 O O . CYS D 1 52 ? 6.054 1.268 38.798 1.00 26.73 52 CYS D O 1
ATOM 2973 N N . VAL D 1 53 ? 6.107 1.348 41.053 1.00 25.26 53 VAL D N 1
ATOM 2974 C CA . VAL D 1 53 ? 6.369 2.776 41.142 1.00 23.50 53 VAL D CA 1
ATOM 2975 C C . VAL D 1 53 ? 7.621 3.025 41.983 1.00 22.80 53 VAL D C 1
ATOM 2976 O O . VAL D 1 53 ? 8.023 2.176 42.781 1.00 22.12 53 VAL D O 1
ATOM 2980 N N . LEU D 1 54 ? 8.235 4.186 41.790 1.00 21.90 54 LEU D N 1
ATOM 2981 C CA . LEU D 1 54 ? 9.389 4.578 42.578 1.00 21.84 54 LEU D CA 1
ATOM 2982 C C . LEU D 1 54 ? 9.044 5.790 43.433 1.00 22.26 54 LEU D C 1
ATOM 2983 O O . LEU D 1 54 ? 8.758 6.860 42.904 1.00 21.63 54 LEU D O 1
ATOM 2988 N N . LYS D 1 55 ? 9.077 5.614 44.753 1.00 22.58 55 LYS D N 1
ATOM 2989 C CA . LYS D 1 55 ? 8.722 6.686 45.678 1.00 23.42 55 LYS D CA 1
ATOM 2990 C C . LYS D 1 55 ? 9.959 7.267 46.358 1.00 23.91 55 LYS D C 1
ATOM 2991 O O . LYS D 1 55 ? 10.739 6.535 46.966 1.00 23.79 55 LYS D O 1
ATOM 2997 N N . MET D 1 56 ? 10.141 8.580 46.238 1.00 24.58 56 MET D N 1
ATOM 2998 C CA . MET D 1 56 ? 11.106 9.290 47.067 1.00 25.35 56 MET D CA 1
ATOM 2999 C C . MET D 1 56 ? 10.321 9.748 48.283 1.00 25.87 56 MET D C 1
ATOM 3000 O O . MET D 1 56 ? 9.483 10.649 48.186 1.00 26.06 56 MET D O 1
ATOM 3005 N N . GLN D 1 57 ? 10.576 9.106 49.420 1.00 26.48 57 GLN D N 1
ATOM 3006 C CA . GLN D 1 57 ? 9.769 9.312 50.620 1.00 26.99 57 GLN D CA 1
ATOM 3007 C C . GLN D 1 57 ? 10.301 10.459 51.479 1.00 27.72 57 GLN D C 1
ATOM 3008 O O . GLN D 1 57 ? 11.485 10.790 51.425 1.00 27.69 57 GLN D O 1
ATOM 3014 N N . ASN D 1 58 ? 9.411 11.056 52.270 1.00 28.92 58 ASN D N 1
ATOM 3015 C CA . ASN D 1 58 ? 9.765 12.133 53.204 1.00 29.85 58 ASN D CA 1
ATOM 3016 C C . ASN D 1 58 ? 10.676 11.696 54.355 1.00 29.82 58 ASN D C 1
ATOM 3017 O O . ASN D 1 58 ? 11.207 12.535 55.079 1.00 30.48 58 ASN D O 1
ATOM 3022 N N . ASP D 1 59 ? 10.848 10.390 54.532 1.00 29.73 59 ASP D N 1
ATOM 3023 C CA . ASP D 1 59 ? 11.771 9.870 55.541 1.00 29.46 59 ASP D CA 1
ATOM 3024 C C . ASP D 1 59 ? 13.182 9.646 54.969 1.00 28.58 59 ASP D C 1
ATOM 3025 O O . ASP D 1 59 ? 14.047 9.077 55.639 1.00 28.76 59 ASP D O 1
ATOM 3030 N N . GLY D 1 60 ? 13.403 10.090 53.731 1.00 27.50 60 GLY D N 1
ATOM 3031 C CA . GLY D 1 60 ? 14.698 9.953 53.075 1.00 25.96 60 GLY D CA 1
ATOM 3032 C C . GLY D 1 60 ? 14.910 8.636 52.343 1.00 24.81 60 GLY D C 1
ATOM 3033 O O . GLY D 1 60 ? 15.940 8.440 51.695 1.00 24.53 60 GLY D O 1
ATOM 3034 N N . ASN D 1 61 ? 13.939 7.732 52.453 1.00 23.76 61 ASN D N 1
ATOM 3035 C CA . ASN D 1 61 ? 14.004 6.424 51.813 1.00 22.90 61 ASN D CA 1
ATOM 3036 C C . ASN D 1 61 ? 13.566 6.480 50.360 1.00 21.88 61 ASN D C 1
ATOM 3037 O O . ASN D 1 61 ? 12.554 7.089 50.037 1.00 21.72 61 ASN D O 1
ATOM 3042 N N . LEU D 1 62 ? 14.324 5.816 49.497 1.00 20.82 62 LEU D N 1
ATOM 3043 C CA . LEU D 1 62 ? 13.897 5.594 48.120 1.00 20.06 62 LEU D CA 1
ATOM 3044 C C . LEU D 1 62 ? 13.423 4.149 48.030 1.00 19.59 62 LEU D C 1
ATOM 3045 O O . LEU D 1 62 ? 14.162 3.224 48.381 1.00 19.24 62 LEU D O 1
ATOM 3050 N N . VAL D 1 63 ? 12.186 3.956 47.582 1.00 19.11 63 VAL D N 1
ATOM 3051 C CA . VAL D 1 63 ? 11.561 2.638 47.644 1.00 18.82 63 VAL D CA 1
ATOM 3052 C C . VAL D 1 63 ? 10.814 2.283 46.358 1.00 18.74 63 VAL D C 1
ATOM 3053 O O . VAL D 1 63 ? 10.095 3.104 45.804 1.00 19.31 63 VAL D O 1
ATOM 3057 N N . ILE D 1 64 ? 10.991 1.051 45.898 1.00 18.69 64 ILE D N 1
ATOM 3058 C CA . ILE D 1 64 ? 10.182 0.519 44.813 1.00 19.05 64 ILE D CA 1
ATOM 3059 C C . ILE D 1 64 ? 8.986 -0.209 45.418 1.00 19.40 64 ILE D C 1
ATOM 3060 O O . ILE D 1 64 ? 9.150 -1.104 46.245 1.00 19.04 64 ILE D O 1
ATOM 3065 N N . TYR D 1 65 ? 7.789 0.187 45.004 1.00 19.85 65 TYR D N 1
ATOM 3066 C CA . TYR D 1 65 ? 6.571 -0.455 45.459 1.00 20.88 65 TYR D CA 1
ATOM 3067 C C . TYR D 1 65 ? 5.893 -1.162 44.311 1.00 21.83 65 TYR D C 1
ATOM 3068 O O . TYR D 1 65 ? 5.794 -0.620 43.200 1.00 22.03 65 TYR D O 1
ATOM 3077 N N . SER D 1 66 ? 5.434 -2.375 44.582 1.00 22.77 66 SER D N 1
ATOM 3078 C CA . SER D 1 66 ? 4.566 -3.089 43.667 1.00 24.29 66 SER D CA 1
ATOM 3079 C C . SER D 1 66 ? 3.196 -3.120 44.329 1.00 24.89 66 SER D C 1
ATOM 3080 O O . SER D 1 66 ? 2.901 -3.996 45.147 1.00 25.05 66 SER D O 1
ATOM 3083 N N . GLY D 1 67 ? 2.375 -2.132 43.998 1.00 25.48 67 GLY D N 1
ATOM 3084 C CA . GLY D 1 67 ? 1.150 -1.881 44.737 1.00 26.48 67 GLY D CA 1
ATOM 3085 C C . GLY D 1 67 ? 1.493 -1.430 46.146 1.00 26.95 67 GLY D C 1
ATOM 3086 O O . GLY D 1 67 ? 2.136 -0.394 46.332 1.00 27.19 67 GLY D O 1
ATOM 3087 N N . SER D 1 68 ? 1.090 -2.222 47.137 1.00 27.26 68 SER D N 1
ATOM 3088 C CA . SER D 1 68 ? 1.359 -1.906 48.541 1.00 27.38 68 SER D CA 1
ATOM 3089 C C . SER D 1 68 ? 2.622 -2.603 49.068 1.00 27.25 68 SER D C 1
ATOM 3090 O O . SER D 1 68 ? 3.034 -2.380 50.210 1.00 27.57 68 SER D O 1
ATOM 3093 N N . ARG D 1 69 ? 3.241 -3.428 48.226 1.00 26.66 69 ARG D N 1
ATOM 3094 C CA . ARG D 1 69 ? 4.395 -4.234 48.621 1.00 26.39 69 ARG D CA 1
ATOM 3095 C C . ARG D 1 69 ? 5.729 -3.582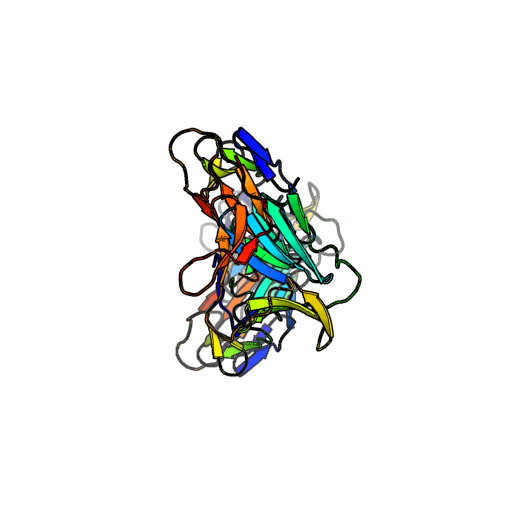 48.240 1.00 25.50 69 ARG D C 1
ATOM 3096 O O . ARG D 1 69 ? 5.968 -3.285 47.070 1.00 25.13 69 ARG D O 1
ATOM 3104 N N . ALA D 1 70 ? 6.592 -3.358 49.229 1.00 24.34 70 ALA D N 1
ATOM 3105 C CA . ALA D 1 70 ? 7.945 -2.867 48.964 1.00 23.64 70 ALA D CA 1
ATOM 3106 C C . ALA D 1 70 ? 8.831 -3.982 48.406 1.00 23.34 70 ALA D C 1
ATOM 3107 O O . ALA D 1 70 ? 8.893 -5.077 48.971 1.00 22.85 70 ALA D O 1
ATOM 3109 N N . ILE D 1 71 ? 9.518 -3.676 47.307 1.00 22.68 71 ILE D N 1
ATOM 3110 C CA . ILE D 1 71 ? 10.352 -4.633 46.574 1.00 22.52 71 ILE D CA 1
ATOM 3111 C C . ILE D 1 71 ? 11.842 -4.337 46.811 1.00 21.62 71 ILE D C 1
ATOM 3112 O O . ILE D 1 71 ? 12.686 -5.239 46.806 1.00 21.58 71 ILE D O 1
ATOM 3117 N N . TRP D 1 72 ? 12.154 -3.063 47.027 1.00 20.71 72 TRP D N 1
ATOM 3118 C CA . TRP D 1 72 ? 13.532 -2.616 47.190 1.00 20.08 72 TRP D CA 1
ATOM 3119 C C . TRP D 1 72 ? 13.516 -1.269 47.889 1.00 19.64 72 TRP D C 1
ATOM 3120 O O . TRP D 1 72 ? 12.606 -0.469 47.663 1.00 19.87 72 TRP D O 1
ATOM 3131 N N . ALA D 1 73 ? 14.514 -1.019 48.736 1.00 19.16 73 ALA D N 1
ATOM 3132 C CA . ALA D 1 73 ? 14.663 0.272 49.413 1.00 19.12 73 ALA D CA 1
ATOM 3133 C C . ALA D 1 73 ? 16.130 0.656 49.533 1.00 19.40 73 ALA D C 1
ATOM 3134 O O . ALA D 1 73 ? 16.989 -0.204 49.691 1.00 19.15 73 ALA D O 1
ATOM 3136 N N . SER D 1 74 ? 16.409 1.954 49.464 1.00 19.81 74 SER D N 1
ATOM 3137 C CA . SER D 1 74 ? 17.760 2.458 49.653 1.00 20.72 74 SER D CA 1
ATOM 3138 C C . SER D 1 74 ? 18.233 2.259 51.100 1.00 21.91 74 SER D C 1
ATOM 3139 O O . SER D 1 74 ? 19.433 2.282 51.368 1.00 21.94 74 SER D O 1
ATOM 3142 N N . ASN D 1 75 ? 17.274 2.057 52.008 1.00 23.18 75 ASN D N 1
ATOM 3143 C CA . ASN D 1 75 ? 17.519 1.906 53.443 1.00 24.63 75 ASN D CA 1
ATOM 3144 C C . ASN D 1 75 ? 18.213 3.113 54.054 1.00 25.89 75 ASN D C 1
ATOM 3145 O O . ASN D 1 75 ? 19.206 2.978 54.764 1.00 26.34 75 ASN D O 1
ATOM 3150 N N . THR D 1 76 ? 17.684 4.294 53.754 1.00 27.85 76 THR D N 1
ATOM 3151 C CA . THR D 1 76 ? 18.234 5.548 54.255 1.00 29.91 76 THR D CA 1
ATOM 3152 C C . THR D 1 76 ? 17.159 6.287 55.042 1.00 31.62 76 THR D C 1
ATOM 3153 O O . THR D 1 76 ? 16.999 7.503 54.923 1.00 31.62 76 THR D O 1
ATOM 3157 N N . ASN D 1 77 ? 16.417 5.521 55.836 1.00 33.99 77 ASN D N 1
ATOM 3158 C CA . ASN D 1 77 ? 15.391 6.053 56.719 1.00 36.24 77 ASN D CA 1
ATOM 3159 C C . ASN D 1 77 ? 16.016 6.969 57.764 1.00 37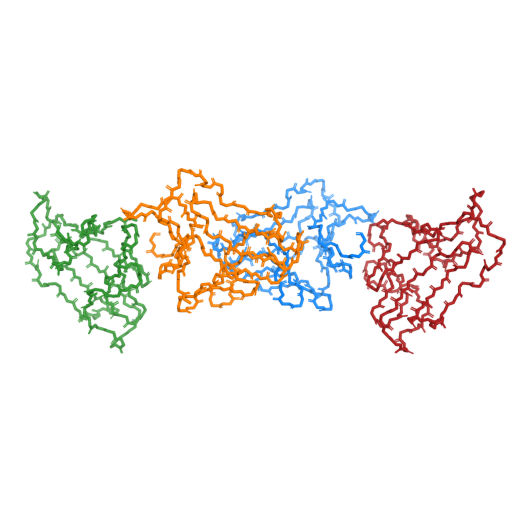.81 77 ASN D C 1
ATOM 3160 O O . ASN D 1 77 ? 17.020 6.620 58.397 1.00 37.97 77 ASN D O 1
ATOM 3165 N N . ARG D 1 78 ? 15.435 8.154 57.902 1.00 40.06 78 ARG D N 1
ATOM 3166 C CA . ARG D 1 78 ? 15.813 9.116 58.939 1.00 42.35 78 ARG D CA 1
ATOM 3167 C C . ARG D 1 78 ? 14.625 10.025 59.248 1.00 43.53 78 ARG D C 1
ATOM 3168 O O . ARG D 1 78 ? 13.510 9.762 58.797 1.00 43.91 78 ARG D O 1
ATOM 3176 N N . GLN D 1 79 ? 14.867 11.085 60.015 1.00 45.13 79 GLN D N 1
ATOM 3177 C CA . GLN D 1 79 ? 13.824 12.048 60.382 1.00 46.63 79 GLN D CA 1
ATOM 3178 C C . GLN D 1 79 ? 13.131 12.653 59.153 1.00 46.98 79 GLN D C 1
ATOM 3179 O O . GLN D 1 79 ? 13.737 12.761 58.079 1.00 47.18 79 GLN D O 1
ATOM 3185 N N . ASN D 1 80 ? 11.862 13.032 59.314 1.00 47.32 80 ASN D N 1
ATOM 3186 C CA . ASN D 1 80 ? 11.093 13.639 58.225 1.00 47.49 80 ASN D CA 1
ATOM 3187 C C . ASN D 1 80 ? 11.626 15.015 57.823 1.00 47.00 80 ASN D C 1
ATOM 3188 O O . ASN D 1 80 ? 11.809 15.897 58.673 1.00 47.19 80 ASN D O 1
ATOM 3193 N N . GLY D 1 81 ? 11.883 15.186 56.528 1.00 46.07 81 GLY D N 1
ATOM 3194 C CA . GLY D 1 81 ? 12.437 16.424 56.003 1.00 44.80 81 GLY D CA 1
ATOM 3195 C C . GLY D 1 81 ? 12.322 16.538 54.495 1.00 43.72 81 GLY D C 1
ATOM 3196 O O . GLY D 1 81 ? 11.472 15.889 53.877 1.00 44.04 81 GLY D O 1
ATOM 3197 N N . ASN D 1 82 ? 13.174 17.374 53.907 1.00 42.28 82 ASN D N 1
ATOM 3198 C CA . ASN D 1 82 ? 13.195 17.567 52.461 1.00 40.79 82 ASN D CA 1
ATOM 3199 C C . ASN D 1 82 ? 14.385 16.874 51.817 1.00 39.16 82 ASN D C 1
ATOM 3200 O O . ASN D 1 82 ? 15.542 17.153 52.145 1.00 39.22 82 ASN D O 1
ATOM 3205 N N . TYR D 1 83 ? 14.086 15.964 50.902 1.00 36.81 83 TYR D N 1
ATOM 3206 C CA . TYR D 1 83 ? 15.105 15.214 50.181 1.00 34.69 83 TYR D CA 1
ATOM 3207 C C . TYR D 1 83 ? 14.807 15.263 48.691 1.00 33.11 83 TYR D C 1
ATOM 3208 O O . TYR D 1 83 ? 13.675 15.508 48.284 1.00 32.65 83 TYR D O 1
ATOM 3217 N N . TYR D 1 84 ? 15.830 15.046 47.877 1.00 31.35 84 TYR D N 1
ATOM 3218 C CA . TYR D 1 84 ? 15.610 14.875 46.450 1.00 29.85 84 TYR D CA 1
ATOM 3219 C C . TYR D 1 84 ? 16.592 13.879 45.849 1.00 28.25 84 TYR D C 1
ATOM 3220 O O . TYR D 1 84 ? 17.751 13.782 46.269 1.00 27.96 84 TYR D O 1
ATOM 3229 N N . LEU D 1 85 ? 16.093 13.125 44.884 1.00 26.39 85 LEU D N 1
ATOM 3230 C CA . LEU D 1 85 ? 16.910 12.219 44.106 1.00 25.15 85 LEU D CA 1
ATOM 3231 C C . LEU D 1 85 ? 17.273 12.956 42.826 1.00 24.38 85 LEU D C 1
ATOM 3232 O O . LEU D 1 85 ? 16.401 13.532 42.175 1.00 24.18 85 LEU D O 1
ATOM 3237 N N . ILE D 1 86 ? 18.554 12.959 42.471 1.00 23.51 86 ILE D N 1
ATOM 3238 C CA . ILE D 1 86 ? 18.973 13.645 41.249 1.00 22.89 86 ILE D CA 1
ATOM 3239 C C . ILE D 1 86 ? 19.880 12.773 40.398 1.00 22.33 86 ILE D C 1
ATOM 3240 O O . ILE D 1 86 ? 20.771 12.092 40.909 1.00 21.84 86 ILE D O 1
ATOM 3245 N N . LEU D 1 87 ? 19.618 12.785 39.095 1.00 21.80 87 LEU D N 1
ATOM 3246 C CA . LEU D 1 87 ? 20.521 12.195 38.125 1.00 21.89 87 LEU D CA 1
ATOM 3247 C C . LEU D 1 87 ? 21.435 13.306 37.593 1.00 22.29 87 LEU D C 1
ATOM 3248 O O . LEU D 1 87 ? 21.024 14.126 36.777 1.00 22.35 87 LEU D O 1
ATOM 3253 N N . GLN D 1 88 ? 22.677 13.320 38.067 1.00 23.26 88 GLN D N 1
ATOM 3254 C CA . GLN D 1 88 ? 23.615 14.410 37.777 1.00 23.95 88 GLN D CA 1
ATOM 3255 C C . GLN D 1 88 ? 24.295 14.260 36.426 1.00 24.84 88 GLN D C 1
ATOM 3256 O O . GLN D 1 88 ? 24.305 13.174 35.835 1.00 24.67 88 GLN D O 1
ATOM 3262 N N . ARG D 1 89 ? 24.882 15.359 35.956 1.00 25.66 89 ARG D N 1
ATOM 3263 C CA . ARG D 1 89 ? 25.607 15.394 34.688 1.00 26.69 89 ARG D CA 1
ATOM 3264 C C . ARG D 1 89 ? 26.779 14.423 34.662 1.00 26.56 89 ARG D C 1
ATOM 3265 O O . ARG D 1 89 ? 27.163 13.939 33.590 1.00 26.51 89 ARG D O 1
ATOM 3273 N N . ASP D 1 90 ? 27.335 14.123 35.839 1.00 25.97 90 ASP D N 1
ATOM 3274 C CA . ASP D 1 90 ? 28.437 13.168 35.931 1.00 25.54 90 ASP D CA 1
ATOM 3275 C C . ASP D 1 90 ? 27.978 11.703 35.986 1.00 24.99 90 ASP D C 1
ATOM 3276 O O . ASP D 1 90 ? 28.787 10.802 36.192 1.00 24.77 90 ASP D O 1
ATOM 3281 N N . ARG D 1 91 ? 26.678 11.479 35.780 1.00 24.35 91 ARG D N 1
ATOM 3282 C CA . ARG D 1 91 ? 26.082 10.135 35.717 1.00 24.05 91 ARG D CA 1
ATOM 3283 C C . ARG D 1 91 ? 25.836 9.476 37.080 1.00 23.94 91 ARG D C 1
ATOM 3284 O O . ARG D 1 91 ? 25.374 8.340 37.148 1.00 23.82 91 ARG D O 1
ATOM 3292 N N . ASN D 1 92 ? 26.135 10.194 38.160 1.00 23.80 92 ASN D N 1
ATOM 3293 C CA . ASN D 1 92 ? 25.810 9.717 39.497 1.00 23.69 92 ASN D CA 1
ATOM 3294 C C . ASN D 1 92 ? 24.342 9.990 39.826 1.00 23.30 92 ASN D C 1
ATOM 3295 O O . ASN D 1 92 ? 23.791 11.034 39.468 1.00 23.39 92 ASN D O 1
ATOM 3300 N N . VAL D 1 93 ? 23.718 9.037 40.498 1.00 22.80 93 VAL D N 1
ATOM 3301 C CA . VAL D 1 93 ? 22.351 9.191 40.977 1.00 22.79 93 VAL D CA 1
ATOM 3302 C C . VAL D 1 93 ? 22.457 9.319 42.489 1.00 22.81 93 VAL D C 1
ATOM 3303 O O . VAL D 1 93 ? 22.984 8.428 43.148 1.00 22.50 93 VAL D O 1
ATOM 3307 N N . VAL D 1 94 ? 21.991 10.446 43.021 1.00 22.99 94 VAL D N 1
ATOM 3308 C CA . VAL D 1 94 ? 22.248 10.807 44.416 1.00 23.78 94 VAL D CA 1
ATOM 3309 C C . VAL D 1 94 ? 20.981 11.289 45.133 1.00 24.52 94 VAL D C 1
ATOM 3310 O O . VAL D 1 94 ? 20.160 12.003 44.553 1.00 24.28 94 VAL D O 1
ATOM 3314 N N . ILE D 1 95 ? 20.827 10.884 46.392 1.00 25.38 95 ILE D N 1
ATOM 3315 C CA . ILE D 1 95 ? 19.822 11.479 47.263 1.00 26.58 95 ILE D CA 1
ATOM 3316 C C . ILE D 1 95 ? 20.509 12.535 48.129 1.00 27.82 95 ILE D C 1
ATOM 3317 O O . ILE D 1 95 ? 21.525 12.260 48.772 1.00 27.59 95 ILE D O 1
ATOM 3322 N N . TYR D 1 96 ? 19.967 13.748 48.115 1.00 29.57 96 TYR D N 1
ATOM 3323 C CA . TYR D 1 96 ? 20.505 14.846 48.914 1.00 31.19 96 TYR D CA 1
ATOM 3324 C C . TYR D 1 96 ? 19.489 15.253 49.961 1.00 32.60 96 TYR D C 1
ATOM 3325 O O . TYR D 1 96 ? 18.289 15.270 49.690 1.00 32.53 96 TYR D O 1
ATOM 3334 N N . ASP D 1 97 ? 19.964 15.595 51.154 1.00 34.35 97 ASP D N 1
ATOM 3335 C CA . ASP D 1 97 ? 19.071 16.167 52.158 1.00 36.34 97 ASP D CA 1
ATOM 3336 C C . ASP D 1 97 ? 18.897 17.675 51.939 1.00 37.54 97 ASP D C 1
ATOM 3337 O O . ASP D 1 97 ? 19.365 18.230 50.938 1.00 37.32 97 ASP D O 1
ATOM 3342 N N . ASN D 1 98 ? 18.222 18.321 52.884 1.00 39.29 98 ASN D N 1
ATOM 3343 C CA . ASN D 1 98 ? 17.981 19.760 52.842 1.00 41.14 98 ASN D CA 1
ATOM 3344 C C . ASN D 1 98 ? 19.251 20.614 52.870 1.00 41.81 98 ASN D C 1
ATOM 3345 O O . ASN D 1 98 ? 19.257 21.741 52.361 1.00 42.11 98 ASN D O 1
ATOM 3350 N N . SER D 1 99 ? 20.317 20.075 53.459 1.00 42.50 99 SER D N 1
ATOM 3351 C CA . SER D 1 99 ? 21.582 20.802 53.597 1.00 43.19 99 SER D CA 1
ATOM 3352 C C . SER D 1 99 ? 22.612 20.422 52.522 1.00 43.27 99 SER D C 1
ATOM 3353 O O . SER D 1 99 ? 23.814 20.629 52.704 1.00 43.49 99 SER D O 1
ATOM 3356 N N . ASN D 1 100 ? 22.123 19.878 51.405 1.00 43.21 100 ASN D N 1
ATOM 3357 C CA . ASN D 1 100 ? 22.953 19.438 50.271 1.00 43.00 100 ASN D CA 1
ATOM 3358 C C . ASN D 1 100 ? 24.035 18.392 50.592 1.00 42.10 100 ASN D C 1
ATOM 3359 O O . ASN D 1 100 ? 25.096 18.357 49.956 1.00 42.02 100 ASN D O 1
ATOM 3364 N N . ASN D 1 101 ? 23.748 17.539 51.572 1.00 40.89 101 ASN D N 1
ATOM 3365 C CA . ASN D 1 101 ? 24.599 16.396 51.875 1.00 39.84 101 ASN D CA 1
ATOM 3366 C C . ASN D 1 101 ? 24.095 15.146 51.155 1.00 38.57 101 ASN D C 1
ATOM 3367 O O . ASN D 1 101 ? 22.895 14.879 51.130 1.00 38.16 101 ASN D O 1
ATOM 3372 N N . ALA D 1 102 ? 25.021 14.396 50.565 1.00 37.17 102 ALA D N 1
ATOM 3373 C CA . ALA D 1 102 ? 24.706 13.128 49.910 1.00 36.02 102 ALA D CA 1
ATOM 3374 C C . ALA D 1 102 ? 24.531 12.021 50.949 1.00 35.06 102 ALA D C 1
ATOM 3375 O O . ALA D 1 102 ? 25.457 11.727 51.709 1.00 34.90 102 ALA D O 1
ATOM 3377 N N . ILE D 1 103 ? 23.347 11.413 50.981 1.00 33.78 103 ILE D N 1
ATOM 3378 C CA . ILE D 1 103 ? 23.064 10.336 51.939 1.00 32.61 103 ILE D CA 1
ATOM 3379 C C . ILE D 1 103 ? 23.027 8.957 51.273 1.00 31.69 103 ILE D C 1
ATOM 3380 O O . ILE D 1 103 ? 23.092 7.926 51.944 1.00 31.44 103 ILE D O 1
ATOM 3385 N N . TRP D 1 104 ? 22.942 8.958 49.943 1.00 30.39 104 TRP D N 1
ATOM 3386 C CA . TRP D 1 104 ? 22.905 7.739 49.147 1.00 28.85 104 TRP D CA 1
ATOM 3387 C C . TRP D 1 104 ? 23.302 8.081 47.712 1.00 28.05 104 TRP D C 1
ATOM 3388 O O . TRP D 1 104 ? 22.987 9.163 47.216 1.00 27.81 104 TRP D O 1
ATOM 3399 N N . ALA D 1 105 ? 24.005 7.163 47.059 1.00 27.07 105 ALA D N 1
ATOM 3400 C CA . ALA D 1 105 ? 24.376 7.329 45.658 1.00 26.59 105 ALA D CA 1
ATOM 3401 C C . ALA D 1 105 ? 24.579 5.975 45.014 1.00 26.26 105 ALA D C 1
ATOM 3402 O O . ALA D 1 105 ? 24.923 5.012 45.695 1.00 26.08 105 ALA D O 1
ATOM 3404 N N . THR D 1 106 ? 24.364 5.900 43.701 1.00 26.10 106 THR D N 1
ATOM 3405 C CA . THR D 1 106 ? 24.627 4.670 42.955 1.00 25.95 106 THR D CA 1
ATOM 3406 C C . THR D 1 106 ? 26.119 4.456 42.730 1.00 26.72 106 THR D C 1
ATOM 3407 O O . THR D 1 106 ? 26.547 3.336 42.459 1.00 26.46 106 THR D O 1
ATOM 3411 N N . HIS D 1 107 ? 26.894 5.535 42.831 1.00 27.70 107 HIS D N 1
ATOM 3412 C CA . HIS D 1 107 ? 28.340 5.519 42.568 1.00 29.30 107 HIS D CA 1
ATOM 3413 C C . HIS D 1 107 ? 28.642 5.124 41.120 1.00 29.76 107 HIS D C 1
ATOM 3414 O O . HIS D 1 107 ? 29.543 4.329 40.845 1.00 29.79 107 HIS D O 1
ATOM 3421 N N . THR D 1 108 ? 27.875 5.707 40.203 1.00 30.36 108 THR D N 1
ATOM 3422 C CA . THR D 1 108 ? 28.008 5.432 38.775 1.00 30.84 108 THR D CA 1
ATOM 3423 C C . THR D 1 108 ? 28.617 6.622 38.034 1.00 32.10 108 THR D C 1
ATOM 3424 O O . THR D 1 108 ? 28.530 6.707 36.802 1.00 31.99 108 THR D O 1
ATOM 3428 N N . ASN D 1 109 ? 29.233 7.532 38.786 1.00 33.37 109 ASN D N 1
ATOM 3429 C CA . ASN D 1 109 ? 29.843 8.727 38.212 1.00 35.09 109 ASN D CA 1
ATOM 3430 C C . ASN D 1 109 ? 31.026 8.420 37.285 1.00 36.03 109 ASN D C 1
ATOM 3431 O O . ASN D 1 109 ? 31.723 7.416 37.458 1.00 36.06 109 ASN D O 1
ATOM 3436 N N . VAL D 1 110 ? 31.229 9.287 36.296 1.00 37.30 110 VAL D N 1
ATOM 3437 C CA . VAL D 1 110 ? 32.329 9.138 35.339 1.00 38.59 110 VAL D CA 1
ATOM 3438 C C . VAL D 1 110 ? 33.372 10.259 35.470 1.00 39.02 110 VAL D C 1
ATOM 3439 O O . VAL D 1 110 ? 33.060 11.376 35.911 1.00 39.48 110 VAL D O 1
#

Foldseek 3Di:
DFKDKAVGKAWEQGWHDDVLWTFHQHQQRKTFIDRNNHTDDIPPQGNVHGRWMWHCHQQRKIFIDDVPRTRDIQPLGHHGAIWMWGQDPQRKIFIDGPPRDTSDIRPPGDPD/DQKDKAPDKAWEQGWHDDVQWTFHCHQQRKTFIDRNNHTDDIPPQGNVAGRWMWHCHQQRKIFIDDDPDTRDIQPQGHDGAIKMWGQDPQRKIFIDGPPRDTSGIRPPGDPD/DQKDKAVDKAWEQGWHDDPQWTFHCHQQRKTFIDRNNHTDDIPPQGNVAGRWMWHCHQQRKIFIDDVPRTRDIQPQGHDGAIWMWGCDPQRKIFIAGPVGDTSDIPPRGDD/DQKDKAPDKAWEQGWHDDPQWTFHCHQLRKTFIDRNNHTDDIPPQSPDHGRWMWHCHQQRKIFIDDDPRTRDIQPQGHDGAIWMWGCDPQRKTFIAGPVRDTSDIRPSGD

InterPro domains:
  IPR001480 Bulb-type lectin domain [PS50927] (29-136)
  IPR001480 Bulb-type lectin domain [SM00108] (29-138)
  IPR001480 Bulb-type lectin domain [cd00028] (32-137)
  IPR036426 Bulb-type lectin domain superfamily [G3DSA:2.90.10.10] (29-140)
  IPR036426 Bulb-type lectin domain superfamily [SSF51110] (27-137)

Secondary structure (DSSP, 8-state):
--EEETTEEEPTT-EEEETTEEEEE-TTS-EEEEETTEEEEE---TTS-SSEEEEE-TTS-EEEEETTEEEEE-----S----EEEE-TTS-EEEE-TTS-EEEE-------/--EEETTEEEPTT-EEEETTEEEEE-TTS-EEEEETTEEEEE---TTS-SS-EEEE-TTS-EEEEETTEEEEE-----S----EEEE-TTS-EEEE-TTS-EEEE-------/--EEETTEEEPTT-EEEETTEEEEE-TTS-EEEEETTEEEEE---TTS-SSEEEEE-TTS-EEEEETTEEEEE-----SS---EEEE-TTS-EEEE-TT--EEEE------/--EEETTEEEPTT-EEEETTEEEEE-TTS-EEEEETTEEEEE----SS-SSEEEEE-TTS-EEEEETTEEEEE-----SS---EEEE-TTS-EEEE-TTS-EEEE-----